Protein AF-A0A409XWK2-F1 (afdb_monomer_lite)

Sequence (563 aa):
MTNIHSERRTIFEIPTPASDVHIAMYKRVRLSGLQTNPEAFGSTYEREYSFPDSTWISRVNTKGRCTLMSVASVLEDNVTGTEESAIAIGTLSVLGPEMLAGLPQDPPYPQHIADEEGMGRVDVYMLVGMWVQPEYRGKGVGRMLVDRALEVVKHAKECAVGNTKKVVLLLVHDDQHDAMHLYRKAGFTEQERVDHEEKPSTWMASTVLWTVIQIPTPASEEHTALYKIIRLSALLTDPEVAASSYESESNLSDRTWSSRVNTEGRHTLVAVLVDTGSAIGTLSVHGPEMLAWLPKERPYPPSLAEDEVSGETDVYILVGMWVQPEFRGRGVGRMLVDRALKVIKEAPSVGFQDAEEYLRIKKRTALLLVNDNWRPAKRLYRKARFVEQEAMSDNDEKHPADISGDEEENDVEEDEFDADEKSELLSSRETSPSPSDDDDDEDPRLNRAAPSHFKRFALLVFLVFLFWLGYQMRRSMWEGKRKPKVIHASRYSKEHKFRPAASPIITETLKDGRVRLRGALPEPTEAPKPTVKPKKKTRTGKVSAKRKARQAKRKTSTADKRM

Organism: Psilocybe cyanescens (NCBI:txid93625)

Secondary structure (DSSP, 8-state):
-------EEEEEEPPSSPPHHHHHHHHHHHHHHHHH-GGGSSS-HHHHHT--HHHHHHHHS-TTEEEEEEEEEEEEEETTEEEEEEEEEEEEEEEPHHHHTTS--SSPPPHHHHHHHHTTSEEEEEEEEEEE-GGGTTTTHHHHHHHHHHHHHHHSPPSSSS-PEEEEEEEEETT-HHHHHHHHHHT-EEEEEEEETTEEEEEEEEEE-EEEEEPPSSPPHHHHHHHHHHHHHHHHH-GGGSSS-HHHHHTS-HHHHHHHHT-TTEEEEEEEETTT--EEEEEEEE-HHHHTTS-SS-SS-HHHHHHHHTTSEEEEEEEEEEE-GGGTTTTHHHHHHHHHHHHHHHSPPP---STTGGGS--EEEEE----TT-HHHHHHHHHTT----PPPPS-------------------------------------------------TTS--PPPPHHHHHHHHHHHHHHHHHHHHHHHHHHHT-----------S-TT------PPS-EEEE-TTS-EEEE---PPPPPPPP---PPPPP--------------------------

pLDDT: mean 71.31, std 23.78, range [25.66, 97.31]

InterPro domains:
  IPR000182 GNAT domain [PF00583] (121-188)
  IPR000182 GNAT domain [PF00583] (257-347)
  IPR000182 GNAT domain [PS51186] (69-209)
  IPR000182 GNAT domain [PS51186] (213-427)
  IPR016181 Acyl-CoA N-acyltransferase [SSF55729] (119-204)
  IPR016181 Acyl-CoA N-acyltransferase [SSF55729] (242-390)
  IPR050680 YpeA/RimI acetyltransferase [PTHR43420] (103-204)

Structure (mmCIF, N/CA/C/O backbone):
data_AF-A0A409XWK2-F1
#
_entry.id   AF-A0A409XWK2-F1
#
loop_
_atom_site.group_PDB
_atom_site.id
_atom_site.type_symbol
_atom_site.label_atom_id
_atom_site.label_alt_id
_atom_site.label_comp_id
_atom_site.label_asym_id
_atom_site.label_entity_id
_atom_site.label_seq_id
_atom_site.pdbx_PDB_ins_code
_atom_site.Cartn_x
_atom_site.Cartn_y
_atom_site.Cartn_z
_atom_site.occupancy
_atom_site.B_iso_or_equiv
_atom_site.auth_seq_id
_atom_site.auth_comp_id
_atom_site.auth_asym_id
_atom_site.auth_atom_id
_atom_site.pdbx_PDB_model_num
ATOM 1 N N . MET A 1 1 ? 2.867 -41.058 1.725 1.00 31.78 1 MET A N 1
ATOM 2 C CA . MET A 1 1 ? 2.190 -39.766 1.962 1.00 31.78 1 MET A CA 1
ATOM 3 C C . MET A 1 1 ? 3.206 -38.675 1.677 1.00 31.78 1 MET A C 1
ATOM 5 O O . MET A 1 1 ? 4.231 -38.631 2.337 1.00 31.78 1 MET A O 1
ATOM 9 N N . THR A 1 2 ? 3.017 -37.920 0.599 1.00 29.14 2 THR A N 1
ATOM 10 C CA . THR A 1 2 ? 3.950 -36.885 0.130 1.00 29.14 2 THR A CA 1
ATOM 11 C C . THR A 1 2 ? 3.954 -35.698 1.086 1.00 29.14 2 THR A C 1
ATOM 13 O O . THR A 1 2 ? 2.922 -35.048 1.243 1.00 29.14 2 THR A O 1
ATOM 16 N N . ASN A 1 3 ? 5.109 -35.421 1.697 1.00 32.72 3 ASN A N 1
ATOM 17 C CA . ASN A 1 3 ? 5.364 -34.188 2.436 1.00 32.72 3 ASN A CA 1
ATOM 18 C C . ASN A 1 3 ? 5.104 -32.996 1.507 1.00 32.72 3 ASN A C 1
ATOM 20 O O . ASN A 1 3 ? 5.790 -32.812 0.501 1.00 32.72 3 ASN A O 1
ATOM 24 N N . ILE A 1 4 ? 4.080 -32.203 1.818 1.00 38.28 4 ILE A N 1
ATOM 25 C CA . ILE A 1 4 ? 3.850 -30.921 1.161 1.00 38.28 4 ILE A CA 1
ATOM 26 C C . ILE A 1 4 ? 4.915 -29.977 1.720 1.00 38.28 4 ILE A C 1
ATOM 28 O O . ILE A 1 4 ? 4.732 -29.407 2.791 1.00 38.28 4 ILE A O 1
ATOM 32 N N . HIS A 1 5 ? 6.039 -29.814 1.018 1.00 48.06 5 HIS A N 1
ATOM 33 C CA . HIS A 1 5 ? 6.954 -28.708 1.293 1.00 48.06 5 HIS A CA 1
ATOM 34 C C . HIS A 1 5 ? 6.185 -27.401 1.072 1.00 48.06 5 HIS A C 1
ATOM 36 O O . HIS A 1 5 ? 5.900 -27.012 -0.064 1.00 48.06 5 HIS A O 1
ATOM 42 N N . SER A 1 6 ? 5.782 -26.736 2.156 1.00 55.41 6 SER A N 1
ATOM 43 C CA . SER A 1 6 ? 5.139 -25.430 2.067 1.00 55.41 6 SER A CA 1
ATOM 44 C C . SER A 1 6 ? 6.190 -24.398 1.656 1.00 55.41 6 SER A C 1
ATOM 46 O O . SER A 1 6 ? 6.924 -23.871 2.488 1.00 55.41 6 SER A O 1
ATOM 48 N N . GLU A 1 7 ? 6.286 -24.125 0.359 1.00 68.19 7 GLU A N 1
ATOM 49 C CA . GLU A 1 7 ? 7.156 -23.082 -0.183 1.00 68.19 7 GLU A CA 1
ATOM 50 C C . GLU A 1 7 ? 6.704 -21.707 0.336 1.00 68.19 7 GLU A C 1
ATOM 52 O O . GLU A 1 7 ? 5.636 -21.195 -0.031 1.00 68.19 7 GLU A O 1
ATOM 57 N N . ARG A 1 8 ? 7.516 -21.090 1.202 1.00 79.75 8 ARG A N 1
ATOM 58 C CA . ARG A 1 8 ? 7.237 -19.756 1.745 1.00 79.75 8 ARG A CA 1
ATOM 59 C C . ARG A 1 8 ? 7.835 -18.706 0.819 1.00 79.75 8 ARG A C 1
ATOM 61 O O . ARG A 1 8 ? 9.010 -18.757 0.483 1.00 79.75 8 ARG A O 1
ATOM 68 N N . ARG A 1 9 ? 7.032 -17.713 0.431 1.00 86.75 9 ARG A N 1
ATOM 69 C CA . ARG A 1 9 ? 7.488 -16.583 -0.394 1.00 86.75 9 ARG A CA 1
ATOM 70 C C . ARG A 1 9 ? 7.459 -15.307 0.421 1.00 86.75 9 ARG A C 1
ATOM 72 O O . ARG A 1 9 ? 6.423 -14.968 1.001 1.00 86.75 9 ARG A O 1
ATOM 79 N N . THR A 1 10 ? 8.576 -14.599 0.458 1.00 87.00 10 THR A N 1
ATOM 80 C CA . THR A 1 10 ? 8.716 -13.344 1.201 1.00 87.00 10 THR A CA 1
ATOM 81 C C . THR A 1 10 ? 9.218 -12.240 0.282 1.00 87.00 10 THR A C 1
ATOM 83 O O . THR A 1 10 ? 9.805 -12.495 -0.770 1.00 87.00 10 THR A O 1
ATOM 86 N N . ILE A 1 11 ? 8.918 -10.996 0.657 1.00 88.62 11 ILE A N 1
ATOM 87 C CA . ILE A 1 11 ? 9.406 -9.800 -0.025 1.00 88.62 11 ILE A CA 1
ATOM 88 C C . ILE A 1 11 ? 10.047 -8.902 1.007 1.00 88.62 11 ILE A C 1
ATOM 90 O O . ILE A 1 11 ? 9.482 -8.689 2.080 1.00 88.62 11 ILE A O 1
ATOM 94 N N . PHE A 1 12 ? 11.196 -8.354 0.651 1.00 88.62 12 PHE A N 1
ATOM 95 C CA . PHE A 1 12 ? 11.891 -7.371 1.456 1.00 88.62 12 PHE A CA 1
ATOM 96 C C . PHE A 1 12 ? 12.474 -6.269 0.571 1.00 88.62 12 PHE A C 1
ATOM 98 O O . PHE A 1 12 ? 12.613 -6.409 -0.646 1.00 88.62 12 PHE A O 1
ATOM 105 N N . GLU A 1 13 ? 12.773 -5.145 1.206 1.00 93.06 13 GLU A N 1
ATOM 106 C CA . GLU A 1 13 ? 13.519 -4.042 0.616 1.00 93.06 13 GLU A CA 1
ATOM 107 C C . GLU A 1 13 ? 15.011 -4.291 0.823 1.00 93.06 13 GLU A C 1
ATOM 109 O O . GLU A 1 13 ? 15.431 -4.593 1.940 1.00 93.06 13 GLU A O 1
ATOM 114 N N . ILE A 1 14 ? 15.805 -4.190 -0.244 1.00 92.19 14 ILE A N 1
ATOM 115 C CA . ILE A 1 14 ? 17.258 -4.281 -0.133 1.00 92.19 14 ILE A CA 1
ATOM 116 C C . ILE A 1 14 ? 17.751 -3.056 0.655 1.00 92.19 14 ILE A C 1
ATOM 118 O O . ILE A 1 14 ? 17.506 -1.930 0.213 1.00 92.19 14 ILE A O 1
ATOM 122 N N . PRO A 1 15 ? 18.452 -3.246 1.790 1.00 89.25 15 PRO A N 1
ATOM 123 C CA . PRO A 1 15 ? 18.998 -2.139 2.564 1.00 89.25 15 PRO A CA 1
ATOM 124 C C . PRO A 1 15 ? 19.934 -1.273 1.722 1.00 89.25 15 PRO A C 1
ATOM 126 O O . PRO A 1 15 ? 20.621 -1.777 0.838 1.00 89.25 15 PRO A O 1
ATOM 129 N N . THR A 1 16 ? 19.995 0.021 2.028 1.00 86.00 16 THR A N 1
ATOM 130 C CA . THR A 1 16 ? 20.981 0.940 1.447 1.00 86.00 16 THR A CA 1
ATOM 131 C C . THR A 1 16 ? 21.844 1.508 2.584 1.00 86.00 16 THR A C 1
ATOM 133 O O . THR A 1 16 ? 21.310 2.247 3.411 1.00 86.00 16 THR A O 1
ATOM 136 N N . PRO A 1 17 ? 23.149 1.175 2.667 1.00 90.69 17 PRO A N 1
ATOM 137 C CA . PRO A 1 17 ? 23.912 0.371 1.712 1.00 90.69 17 PRO A CA 1
ATOM 138 C C . PRO A 1 17 ? 23.587 -1.133 1.775 1.00 90.69 17 PRO A C 1
ATOM 140 O O . PRO A 1 17 ? 23.380 -1.701 2.847 1.00 90.69 17 PRO A O 1
ATOM 143 N N . ALA A 1 18 ? 23.580 -1.778 0.611 1.00 90.62 18 ALA A N 1
ATOM 144 C CA . ALA A 1 18 ? 23.350 -3.208 0.460 1.00 90.62 18 ALA A CA 1
ATOM 145 C C . ALA A 1 18 ? 24.588 -4.024 0.857 1.00 90.62 18 ALA A C 1
ATOM 147 O O . ALA A 1 18 ? 25.711 -3.663 0.505 1.00 90.62 18 ALA A O 1
ATOM 148 N N . SER A 1 19 ? 24.373 -5.150 1.541 1.00 91.88 19 SER A N 1
ATOM 149 C CA . SER A 1 19 ? 25.426 -6.143 1.804 1.00 91.88 19 SER A CA 1
ATOM 150 C C . SER A 1 19 ? 25.769 -6.964 0.555 1.00 91.88 19 SER A C 1
ATOM 152 O O . SER A 1 19 ? 24.964 -7.061 -0.376 1.00 91.88 19 SER A O 1
ATOM 154 N N . ASP A 1 20 ? 26.925 -7.631 0.562 1.00 90.38 20 ASP A N 1
ATOM 155 C CA . ASP A 1 20 ? 27.393 -8.462 -0.559 1.00 90.38 20 ASP A CA 1
ATOM 156 C C . ASP A 1 20 ? 26.389 -9.554 -0.955 1.00 90.38 20 ASP A C 1
ATOM 158 O O . ASP A 1 20 ? 26.178 -9.814 -2.140 1.00 90.38 20 ASP A O 1
ATOM 162 N N . VAL A 1 21 ? 25.693 -10.138 0.028 1.00 89.19 21 VAL A N 1
ATOM 163 C CA . VAL A 1 21 ? 24.634 -11.134 -0.201 1.00 89.19 21 VAL A CA 1
ATOM 164 C C . VAL A 1 21 ? 23.486 -10.537 -1.019 1.00 89.19 21 VAL A C 1
ATOM 166 O O . VAL A 1 21 ? 23.038 -11.139 -1.995 1.00 89.19 21 VAL A O 1
ATOM 169 N N . HIS A 1 22 ? 23.037 -9.328 -0.676 1.00 91.38 22 HIS A N 1
ATOM 170 C CA . HIS A 1 22 ? 21.973 -8.650 -1.416 1.00 91.38 22 HIS A CA 1
ATOM 171 C C . HIS A 1 22 ? 22.406 -8.290 -2.841 1.00 91.38 22 HIS A C 1
ATOM 173 O O . HIS A 1 22 ? 21.625 -8.449 -3.783 1.00 91.38 22 HIS A O 1
ATOM 179 N N . ILE A 1 23 ? 23.655 -7.847 -3.015 1.00 91.81 23 ILE A N 1
ATOM 180 C CA . ILE A 1 23 ? 24.224 -7.551 -4.335 1.00 91.81 23 ILE A CA 1
ATOM 181 C C . ILE A 1 23 ? 24.292 -8.818 -5.192 1.00 91.81 23 ILE A C 1
ATOM 183 O O . ILE A 1 23 ? 23.874 -8.791 -6.352 1.00 91.81 23 ILE A O 1
ATOM 187 N N . ALA A 1 24 ? 24.742 -9.940 -4.626 1.00 90.62 24 ALA A N 1
ATOM 188 C CA . ALA A 1 24 ? 24.794 -11.225 -5.315 1.00 90.62 24 ALA A CA 1
ATOM 189 C C . ALA A 1 24 ? 23.395 -11.716 -5.728 1.00 90.62 24 ALA A C 1
ATOM 191 O O . ALA A 1 24 ? 23.202 -12.127 -6.876 1.00 90.62 24 ALA A O 1
ATOM 192 N N . MET A 1 25 ? 22.399 -11.612 -4.839 1.00 90.69 25 MET A N 1
ATOM 193 C CA . MET A 1 25 ? 21.002 -11.944 -5.149 1.00 90.69 25 MET A CA 1
ATOM 194 C C . MET A 1 25 ? 20.452 -11.079 -6.289 1.00 90.69 25 MET A C 1
ATOM 196 O O . MET A 1 25 ? 19.893 -11.608 -7.253 1.00 90.69 25 MET A O 1
ATOM 200 N N . TYR A 1 26 ? 20.653 -9.759 -6.223 1.00 91.19 26 TYR A N 1
ATOM 201 C CA . TYR A 1 26 ? 20.219 -8.833 -7.270 1.00 91.19 26 TYR A CA 1
ATOM 202 C C . TYR A 1 26 ? 20.888 -9.131 -8.617 1.00 91.19 26 TYR A C 1
ATOM 204 O O . TYR A 1 26 ? 20.197 -9.247 -9.633 1.00 91.19 26 TYR A O 1
ATOM 212 N N . LYS A 1 27 ? 22.213 -9.327 -8.627 1.00 91.75 27 LYS A N 1
ATOM 213 C CA . LYS A 1 27 ? 22.990 -9.698 -9.820 1.00 91.75 27 LYS A CA 1
ATOM 214 C C . LYS A 1 27 ? 22.460 -10.994 -10.436 1.00 91.75 27 LYS A C 1
ATOM 216 O O . LYS A 1 27 ? 22.215 -11.036 -11.639 1.00 91.75 27 LYS A O 1
ATOM 221 N N . ARG A 1 28 ? 22.201 -12.025 -9.624 1.00 90.75 28 ARG A N 1
ATOM 222 C CA . ARG A 1 28 ? 21.650 -13.311 -10.083 1.00 90.75 28 ARG A CA 1
ATOM 223 C C . ARG A 1 28 ? 20.288 -13.151 -10.757 1.00 90.75 28 ARG A C 1
ATOM 225 O O . ARG A 1 28 ? 20.110 -13.644 -11.870 1.00 90.75 28 ARG A O 1
ATOM 232 N N . VAL A 1 29 ? 19.340 -12.469 -10.113 1.00 91.12 29 VAL A N 1
ATOM 233 C CA . VAL A 1 29 ? 17.990 -12.256 -10.669 1.00 91.12 29 VAL A CA 1
ATOM 234 C C . VAL A 1 29 ? 18.064 -11.456 -11.966 1.00 91.12 29 VAL A C 1
ATOM 236 O O . VAL A 1 29 ? 17.454 -11.836 -12.964 1.00 91.12 29 VAL A O 1
ATOM 239 N N . ARG A 1 30 ? 18.863 -10.385 -11.981 1.00 91.19 30 ARG A N 1
ATOM 240 C CA . ARG A 1 30 ? 19.045 -9.535 -13.159 1.00 91.19 30 ARG A CA 1
ATOM 241 C C . ARG A 1 30 ? 19.612 -10.307 -14.349 1.00 91.19 30 ARG A C 1
ATOM 243 O O . ARG A 1 30 ? 19.066 -10.219 -15.446 1.00 91.19 30 ARG A O 1
ATOM 250 N N . LEU A 1 31 ? 20.681 -11.068 -14.133 1.00 90.88 31 LEU A N 1
ATOM 251 C CA . LEU A 1 31 ? 21.315 -11.866 -15.179 1.00 90.88 31 LEU A CA 1
ATOM 252 C C . LEU A 1 31 ? 20.404 -13.000 -15.667 1.00 90.88 31 LEU A C 1
ATOM 254 O O . LEU A 1 31 ? 20.331 -13.237 -16.869 1.00 90.88 31 LEU A O 1
ATOM 258 N N . SER A 1 32 ? 19.650 -13.638 -14.767 1.00 90.00 32 SER A N 1
ATOM 259 C CA . SER A 1 32 ? 18.652 -14.654 -15.140 1.00 90.00 32 SER A CA 1
ATOM 260 C C . SER A 1 32 ? 17.558 -14.064 -16.031 1.00 90.00 32 SER A C 1
ATOM 262 O O . SER A 1 32 ? 17.154 -14.677 -17.020 1.00 90.00 32 SER A O 1
ATOM 264 N N . GLY A 1 33 ? 17.103 -12.847 -15.721 1.00 86.81 33 GLY A N 1
ATOM 265 C CA . GLY A 1 33 ? 16.150 -12.124 -16.555 1.00 86.81 33 GLY A CA 1
ATOM 266 C C . GLY A 1 33 ? 16.689 -11.839 -17.955 1.00 86.81 33 GLY A C 1
ATOM 267 O O . GLY A 1 33 ? 16.003 -12.127 -18.929 1.00 86.81 33 GLY A O 1
ATOM 268 N N . LEU A 1 34 ? 17.933 -11.366 -18.064 1.00 86.31 34 LEU A N 1
ATOM 269 C CA . LEU A 1 34 ? 18.584 -11.100 -19.353 1.00 86.31 34 LEU A CA 1
ATOM 270 C C . LEU A 1 34 ? 18.751 -12.356 -20.221 1.00 86.31 34 LEU A C 1
ATOM 272 O O . LEU A 1 34 ? 18.683 -12.257 -21.440 1.00 86.31 34 LEU A O 1
ATOM 276 N N . GLN A 1 35 ? 18.953 -13.529 -19.614 1.00 87.88 35 GLN A N 1
ATOM 277 C CA . GLN A 1 35 ? 19.050 -14.797 -20.350 1.00 87.88 35 GLN A CA 1
ATOM 278 C C . GLN A 1 35 ? 17.687 -15.315 -20.818 1.00 87.88 35 GLN A C 1
ATOM 280 O O . GLN A 1 35 ? 17.559 -15.827 -21.926 1.00 87.88 35 GLN A O 1
ATOM 285 N N . THR A 1 36 ? 16.676 -15.228 -19.954 1.00 86.69 36 THR A N 1
ATOM 286 C CA . THR A 1 36 ? 15.364 -15.860 -20.184 1.00 86.69 36 THR A CA 1
ATOM 287 C C . THR A 1 36 ? 14.383 -14.969 -20.938 1.00 86.69 36 THR A C 1
ATOM 289 O O . THR A 1 36 ? 13.493 -15.472 -21.622 1.00 86.69 36 THR A O 1
ATOM 292 N N . ASN A 1 37 ? 14.522 -13.653 -20.789 1.00 82.94 37 ASN A N 1
ATOM 293 C CA . ASN A 1 37 ? 13.642 -12.639 -21.355 1.00 82.94 37 ASN A CA 1
ATOM 294 C C . ASN A 1 37 ? 14.449 -11.417 -21.815 1.00 82.94 37 ASN A C 1
ATOM 296 O O . ASN A 1 37 ? 14.181 -10.323 -21.321 1.00 82.94 37 ASN A O 1
ATOM 300 N N . PRO A 1 38 ? 15.442 -11.553 -22.716 1.00 80.44 38 PRO A N 1
ATOM 301 C CA . PRO A 1 38 ? 16.257 -10.421 -23.166 1.00 80.44 38 PRO A CA 1
ATOM 302 C C . PRO A 1 38 ? 15.407 -9.260 -23.701 1.00 80.44 38 PRO A C 1
ATOM 304 O O . PRO A 1 38 ? 15.748 -8.102 -23.492 1.00 80.44 38 PRO A O 1
ATOM 307 N N . GLU A 1 39 ? 14.250 -9.553 -24.300 1.00 73.06 39 GLU A N 1
ATOM 308 C CA . GLU A 1 39 ? 13.289 -8.564 -24.797 1.00 73.06 39 GLU A CA 1
ATOM 309 C C . GLU A 1 39 ? 12.665 -7.674 -23.710 1.00 73.06 39 GLU A C 1
ATOM 311 O O . GLU A 1 39 ? 12.068 -6.652 -24.030 1.00 73.06 39 GLU A O 1
ATOM 316 N N . ALA A 1 40 ? 12.769 -8.063 -22.438 1.00 70.06 40 ALA A N 1
ATOM 317 C CA . ALA A 1 40 ? 12.290 -7.286 -21.300 1.00 70.06 40 ALA A CA 1
ATOM 318 C C . ALA A 1 40 ? 13.312 -6.252 -20.805 1.00 70.06 40 ALA A C 1
ATOM 320 O O . ALA A 1 40 ? 12.997 -5.469 -19.907 1.00 70.06 40 ALA A O 1
ATOM 321 N N . PHE A 1 41 ? 14.539 -6.267 -21.339 1.00 70.81 41 PHE A N 1
ATOM 322 C CA . PHE A 1 41 ? 15.647 -5.459 -20.848 1.00 70.81 41 PHE A CA 1
ATOM 323 C C . PHE A 1 41 ? 16.255 -4.590 -21.949 1.00 70.81 41 PHE A C 1
ATOM 325 O O . PHE A 1 41 ? 16.485 -5.031 -23.066 1.00 70.81 41 PHE A O 1
ATOM 332 N N . GLY A 1 42 ? 16.626 -3.355 -21.599 1.00 67.62 42 GLY A N 1
ATOM 333 C CA . GLY A 1 42 ? 17.403 -2.462 -22.471 1.00 67.62 42 GLY A CA 1
ATOM 334 C C . GLY A 1 42 ? 18.908 -2.782 -22.524 1.00 67.62 42 GLY A C 1
ATOM 335 O O . GLY A 1 42 ? 19.714 -1.889 -22.765 1.00 67.62 42 GLY A O 1
ATOM 336 N N . SER A 1 43 ? 19.318 -4.014 -22.208 1.00 78.00 43 SER A N 1
ATOM 337 C CA . SER A 1 43 ? 20.719 -4.461 -22.195 1.00 78.00 43 SER A CA 1
ATOM 338 C C . SER A 1 43 ? 20.806 -5.948 -22.549 1.00 78.00 43 SER A C 1
ATOM 340 O O . SER A 1 43 ? 19.795 -6.642 -22.552 1.00 78.00 43 SER A O 1
ATOM 342 N N . THR A 1 44 ? 22.014 -6.449 -22.813 1.00 83.62 44 THR A N 1
ATOM 343 C CA . THR A 1 44 ? 22.291 -7.867 -23.092 1.00 83.62 44 THR A CA 1
ATOM 344 C C . THR A 1 44 ? 22.935 -8.563 -21.894 1.00 83.62 44 THR A C 1
ATOM 346 O O . THR A 1 44 ? 23.532 -7.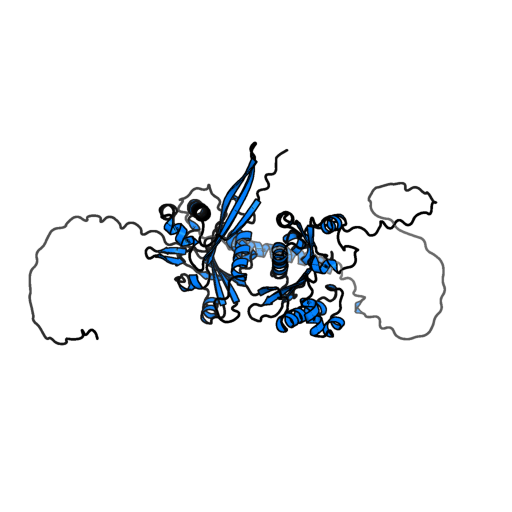912 -21.025 1.00 83.62 44 THR A O 1
ATOM 349 N N . TYR A 1 45 ? 22.817 -9.894 -21.841 1.00 86.31 45 TYR A N 1
ATOM 350 C CA . TYR A 1 45 ? 23.449 -10.708 -20.803 1.00 86.31 45 TYR A CA 1
ATOM 351 C C . TYR A 1 45 ? 24.971 -10.552 -20.828 1.00 86.31 45 TYR A C 1
ATOM 353 O O . TYR A 1 45 ? 25.569 -10.273 -19.796 1.00 86.31 45 TYR A O 1
ATOM 361 N N . GLU A 1 46 ? 25.588 -10.656 -22.003 1.00 89.12 46 GLU A N 1
ATOM 362 C CA . GLU A 1 46 ? 27.040 -10.613 -22.201 1.00 89.12 46 GLU A CA 1
ATOM 363 C C . GLU A 1 46 ? 27.631 -9.294 -21.693 1.00 89.12 46 GLU A C 1
ATOM 365 O O . GLU A 1 46 ? 28.673 -9.270 -21.025 1.00 89.12 46 GLU A O 1
ATOM 370 N N . ARG A 1 47 ? 26.924 -8.188 -21.957 1.00 87.25 47 ARG A N 1
ATOM 371 C CA . ARG A 1 47 ? 27.307 -6.859 -21.485 1.00 87.25 47 ARG A CA 1
ATOM 372 C C . ARG A 1 47 ? 27.233 -6.764 -19.967 1.00 87.25 47 ARG A C 1
ATOM 374 O O . ARG A 1 47 ? 28.207 -6.340 -19.351 1.00 87.25 47 ARG A O 1
ATOM 381 N N . GLU A 1 48 ? 26.093 -7.117 -19.364 1.00 89.62 48 GLU A N 1
ATOM 382 C CA . GLU A 1 48 ? 25.929 -6.950 -17.915 1.00 89.62 48 GLU A CA 1
ATOM 383 C C . GLU A 1 48 ? 26.755 -7.957 -17.109 1.00 89.62 48 GLU A C 1
ATOM 385 O O . GLU A 1 48 ? 27.273 -7.613 -16.049 1.00 89.62 48 GLU A O 1
ATOM 390 N N . TYR A 1 49 ? 26.937 -9.175 -17.617 1.00 90.12 49 TYR A N 1
ATOM 391 C CA . TYR A 1 49 ? 27.788 -10.194 -17.004 1.00 90.12 49 TYR A CA 1
ATOM 392 C C . TYR A 1 49 ? 29.236 -9.711 -16.845 1.00 90.12 49 TYR A C 1
ATOM 394 O O . TYR A 1 49 ? 29.889 -10.019 -15.850 1.00 90.12 49 TYR A O 1
ATOM 402 N N . SER A 1 50 ? 29.706 -8.889 -17.788 1.00 90.44 50 SER A N 1
ATOM 403 C CA . SER A 1 50 ? 31.051 -8.307 -17.788 1.00 90.44 50 SER A CA 1
ATOM 404 C C . SER A 1 50 ? 31.207 -7.095 -16.857 1.00 90.44 50 SER A C 1
ATOM 406 O O . SER A 1 50 ? 32.301 -6.537 -16.760 1.00 90.44 50 SER A O 1
ATOM 408 N N . PHE A 1 51 ? 30.142 -6.637 -16.184 1.00 88.69 51 PHE A N 1
ATOM 409 C CA . PHE A 1 51 ? 30.247 -5.501 -15.269 1.00 88.69 51 PHE A CA 1
ATOM 410 C C . PHE A 1 51 ? 31.016 -5.855 -13.989 1.00 88.69 51 PHE A C 1
ATOM 412 O O . PHE A 1 51 ? 30.746 -6.896 -13.381 1.00 88.69 51 PHE A O 1
ATOM 419 N N . PRO A 1 52 ? 31.903 -4.956 -13.515 1.00 91.12 52 PRO A N 1
ATOM 420 C CA . PRO A 1 52 ? 32.552 -5.120 -12.221 1.00 91.12 52 PRO A CA 1
ATOM 421 C C . PRO A 1 52 ? 31.540 -4.969 -11.077 1.00 91.12 52 PRO A C 1
ATOM 423 O O . PRO A 1 52 ? 30.532 -4.268 -11.207 1.00 91.12 52 PRO A O 1
ATOM 426 N N . ASP A 1 53 ? 31.833 -5.565 -9.919 1.00 87.06 53 ASP A N 1
ATOM 427 C CA . ASP A 1 53 ? 30.937 -5.542 -8.750 1.00 87.06 53 ASP A CA 1
ATOM 428 C C . ASP A 1 53 ? 30.630 -4.122 -8.251 1.00 87.06 53 ASP A C 1
ATOM 430 O O . ASP A 1 53 ? 29.509 -3.850 -7.825 1.00 87.06 53 ASP A O 1
ATOM 434 N N . SER A 1 54 ? 31.545 -3.166 -8.440 1.00 88.88 54 SER A N 1
ATOM 435 C CA . SER A 1 54 ? 31.306 -1.743 -8.155 1.00 88.88 54 SER A CA 1
ATOM 436 C C . SER A 1 54 ? 30.110 -1.158 -8.918 1.00 88.88 54 SER A C 1
ATOM 438 O O . SER A 1 54 ? 29.395 -0.307 -8.388 1.00 88.88 54 SER A O 1
ATOM 440 N N . THR A 1 55 ? 29.842 -1.640 -10.137 1.00 89.06 55 THR A N 1
ATOM 441 C CA . THR A 1 55 ? 28.678 -1.217 -10.935 1.00 89.06 55 THR A CA 1
ATOM 442 C C . THR A 1 55 ? 27.384 -1.749 -10.328 1.00 89.06 55 THR A C 1
ATOM 444 O O . THR A 1 55 ? 26.388 -1.030 -10.249 1.00 89.06 55 THR A O 1
ATOM 447 N N . TRP A 1 56 ? 27.396 -2.996 -9.857 1.00 89.12 56 TRP A N 1
ATOM 448 C CA . TRP A 1 56 ? 26.255 -3.619 -9.188 1.00 89.12 56 TRP A CA 1
ATOM 449 C C . TRP A 1 56 ? 25.938 -2.934 -7.856 1.00 89.12 56 TRP A C 1
ATOM 451 O O . TRP A 1 56 ? 24.782 -2.587 -7.611 1.00 89.12 56 TRP A O 1
ATOM 461 N N . ILE A 1 57 ? 26.971 -2.648 -7.058 1.00 88.69 57 ILE A N 1
ATOM 462 C CA . ILE A 1 57 ? 26.873 -1.902 -5.796 1.00 88.69 57 ILE A CA 1
ATOM 463 C C . ILE A 1 57 ? 26.287 -0.508 -6.039 1.00 88.69 57 ILE A C 1
ATOM 465 O O . ILE A 1 57 ? 25.308 -0.127 -5.398 1.00 88.69 57 ILE A O 1
ATOM 469 N N . SER A 1 58 ? 26.842 0.242 -6.997 1.00 88.19 58 SER A N 1
ATOM 470 C CA . SER A 1 58 ? 26.383 1.599 -7.316 1.00 88.19 58 SER A CA 1
ATOM 471 C C . SER A 1 58 ? 24.914 1.625 -7.747 1.00 88.19 58 SER A C 1
ATOM 473 O O . SER A 1 58 ? 24.152 2.469 -7.278 1.00 88.19 58 SER A O 1
ATOM 475 N N . ARG A 1 59 ? 24.489 0.662 -8.576 1.00 87.25 59 ARG A N 1
ATOM 476 C CA . ARG A 1 59 ? 23.105 0.559 -9.064 1.00 87.25 59 ARG A CA 1
ATOM 477 C C . ARG A 1 59 ? 22.086 0.365 -7.948 1.00 87.25 59 ARG A C 1
ATOM 479 O O . ARG A 1 59 ? 21.012 0.955 -8.030 1.00 87.25 59 ARG A O 1
ATOM 486 N N . VAL A 1 60 ? 22.381 -0.494 -6.973 1.00 88.00 60 VAL A N 1
ATOM 487 C CA . VAL A 1 60 ? 21.458 -0.798 -5.867 1.00 88.00 60 VAL A CA 1
ATOM 488 C C . VAL A 1 60 ? 21.451 0.333 -4.842 1.00 88.00 60 VAL A C 1
ATOM 490 O O . VAL A 1 60 ? 20.381 0.725 -4.398 1.00 88.00 60 VAL A O 1
ATOM 493 N N . ASN A 1 61 ? 22.617 0.915 -4.552 1.00 90.06 61 ASN A N 1
ATOM 494 C CA . ASN A 1 61 ? 22.784 1.963 -3.543 1.00 90.06 61 ASN A CA 1
ATOM 495 C C . ASN A 1 61 ? 22.566 3.389 -4.081 1.00 90.06 61 ASN A C 1
ATOM 497 O O . ASN A 1 61 ? 23.005 4.359 -3.462 1.00 90.06 61 ASN A O 1
ATOM 501 N N . THR A 1 62 ? 21.944 3.543 -5.254 1.00 89.50 62 THR A N 1
ATOM 502 C CA . THR A 1 62 ? 21.687 4.870 -5.828 1.00 89.50 62 THR A CA 1
ATOM 503 C C . THR A 1 62 ? 20.648 5.615 -4.986 1.00 89.50 62 THR A C 1
ATOM 505 O O . THR A 1 62 ? 19.569 5.091 -4.722 1.00 89.50 62 THR A O 1
ATOM 508 N N . LYS A 1 63 ? 20.954 6.858 -4.593 1.00 89.31 63 LYS A N 1
ATOM 509 C CA . LYS A 1 63 ? 20.015 7.720 -3.860 1.00 89.31 63 LYS A CA 1
ATOM 510 C C . LYS A 1 63 ? 18.719 7.904 -4.666 1.00 89.31 63 LYS A C 1
ATOM 512 O O . LYS A 1 63 ? 18.774 8.073 -5.882 1.00 89.31 63 LYS A O 1
ATOM 517 N N . GLY A 1 64 ? 17.569 7.843 -4.001 1.00 87.81 64 GLY A N 1
ATOM 518 C CA . GLY A 1 64 ? 16.255 7.907 -4.646 1.00 87.81 64 GLY A CA 1
ATOM 519 C C . GLY A 1 64 ? 15.787 6.614 -5.290 1.00 87.81 64 GLY A C 1
ATOM 520 O O . GLY A 1 64 ? 14.735 6.611 -5.922 1.00 87.81 64 GLY A O 1
ATOM 521 N N . ARG A 1 65 ? 16.523 5.512 -5.128 1.00 91.50 65 ARG A N 1
ATOM 522 C CA . ARG A 1 65 ? 16.102 4.185 -5.571 1.00 91.50 65 ARG A CA 1
ATOM 523 C C . ARG A 1 65 ? 15.799 3.297 -4.372 1.00 91.50 65 ARG A C 1
ATOM 525 O O . ARG A 1 65 ? 16.639 3.116 -3.502 1.00 91.50 65 ARG A O 1
ATOM 532 N N . CYS A 1 66 ? 14.638 2.655 -4.392 1.00 94.19 66 CYS A N 1
ATOM 533 C CA . CYS A 1 66 ? 14.314 1.533 -3.516 1.00 94.19 66 CYS A CA 1
ATOM 534 C C . CYS A 1 66 ? 14.225 0.262 -4.368 1.00 94.19 66 CYS A C 1
ATOM 536 O O . CYS A 1 66 ? 13.509 0.239 -5.370 1.00 94.19 66 CYS A O 1
ATOM 538 N N . THR A 1 67 ? 14.959 -0.795 -4.013 1.00 95.12 67 THR A N 1
ATOM 539 C CA . THR A 1 67 ? 14.905 -2.076 -4.738 1.00 95.12 67 THR A CA 1
ATOM 540 C C . THR A 1 67 ? 14.272 -3.142 -3.865 1.00 95.12 67 THR A C 1
ATOM 542 O O . THR A 1 67 ? 14.775 -3.465 -2.794 1.00 95.12 67 THR A O 1
ATOM 545 N N . LEU A 1 68 ? 13.178 -3.713 -4.352 1.00 96.06 68 LEU A N 1
ATOM 546 C CA . LEU A 1 68 ? 12.478 -4.821 -3.728 1.00 96.06 68 LEU A CA 1
ATOM 547 C C . LEU A 1 68 ? 12.970 -6.144 -4.308 1.00 96.06 68 LEU A C 1
ATOM 549 O O . LEU A 1 68 ? 13.219 -6.269 -5.515 1.00 96.06 68 LEU A O 1
ATOM 553 N N . MET A 1 69 ? 13.067 -7.138 -3.434 1.00 94.75 69 MET A N 1
ATOM 554 C CA . MET A 1 69 ? 13.450 -8.501 -3.766 1.00 94.75 69 MET A CA 1
ATOM 555 C C . MET A 1 69 ? 12.398 -9.463 -3.227 1.00 94.75 69 MET A C 1
ATOM 557 O O . MET A 1 69 ? 11.927 -9.313 -2.100 1.00 94.75 69 MET A O 1
ATOM 561 N N . SER A 1 70 ? 12.041 -10.460 -4.031 1.00 93.62 70 SER A N 1
ATOM 562 C CA . SER A 1 70 ? 11.238 -11.598 -3.590 1.00 93.62 70 SER A CA 1
ATOM 563 C C . SER A 1 70 ? 12.097 -12.852 -3.534 1.00 93.62 70 SER A C 1
ATOM 565 O O . SER A 1 70 ? 12.808 -13.143 -4.502 1.00 93.62 70 SER A O 1
ATOM 567 N N . VAL A 1 71 ? 11.986 -13.608 -2.444 1.00 91.62 71 VAL A N 1
ATOM 568 C CA . VAL A 1 71 ? 12.655 -14.903 -2.270 1.00 91.62 71 VAL A CA 1
ATOM 569 C C . VAL A 1 71 ? 11.629 -16.012 -2.040 1.00 91.62 71 VAL A C 1
ATOM 571 O O . VAL A 1 71 ? 10.578 -15.783 -1.434 1.00 91.62 71 VAL A O 1
ATOM 574 N N . ALA A 1 72 ? 11.924 -17.203 -2.555 1.00 88.00 72 ALA A N 1
ATOM 575 C CA . ALA A 1 72 ? 11.266 -18.442 -2.161 1.00 88.00 72 ALA A CA 1
ATOM 576 C C . ALA A 1 72 ? 12.198 -19.211 -1.232 1.00 88.00 72 ALA A C 1
ATOM 578 O O . ALA A 1 72 ? 13.341 -19.475 -1.600 1.00 88.00 72 ALA A O 1
ATOM 579 N N . SER A 1 73 ? 11.688 -19.563 -0.060 1.00 80.69 73 SER A N 1
ATOM 580 C CA . SER A 1 73 ? 12.354 -20.436 0.892 1.00 80.69 73 SER A CA 1
ATOM 581 C C . SER A 1 73 ? 11.776 -21.841 0.787 1.00 80.69 73 SER A C 1
ATOM 583 O O . SER A 1 73 ? 10.550 -22.017 0.853 1.00 80.69 73 SER A O 1
ATOM 585 N N . VAL A 1 74 ? 12.658 -22.829 0.666 1.00 67.94 74 VAL A N 1
ATOM 586 C CA . VAL A 1 74 ? 12.328 -24.245 0.851 1.00 67.94 74 VAL A CA 1
ATOM 587 C C . VAL A 1 74 ? 12.917 -24.675 2.190 1.00 67.94 74 VAL A C 1
ATOM 589 O O . VAL A 1 74 ? 14.103 -24.468 2.437 1.00 67.94 74 VAL A O 1
ATOM 592 N N . LEU A 1 75 ? 12.071 -25.216 3.068 1.00 61.03 75 LEU A N 1
ATOM 593 C CA . LEU A 1 75 ? 12.515 -25.881 4.290 1.00 61.03 75 LEU A CA 1
ATOM 594 C C . LEU A 1 75 ? 12.902 -27.310 3.906 1.00 61.03 75 LEU A C 1
ATOM 596 O O . LEU A 1 75 ? 12.024 -28.101 3.550 1.00 61.03 75 LEU A O 1
ATOM 600 N N . GLU A 1 76 ? 14.198 -27.612 3.920 1.00 56.03 76 GLU A N 1
ATOM 601 C CA . GLU A 1 76 ? 14.699 -28.975 3.741 1.00 56.03 76 GLU A CA 1
ATOM 602 C C . GLU A 1 76 ? 14.990 -29.584 5.120 1.00 56.03 76 GLU A C 1
ATOM 604 O O . GLU A 1 76 ? 15.801 -29.064 5.890 1.00 56.03 76 GLU A O 1
ATOM 609 N N . ASP A 1 77 ? 14.302 -30.684 5.442 1.00 47.78 77 ASP A N 1
ATOM 610 C CA . ASP A 1 77 ? 14.571 -31.473 6.645 1.00 47.78 77 ASP A CA 1
ATOM 611 C C . ASP A 1 77 ? 15.830 -32.315 6.407 1.00 47.78 77 ASP A C 1
ATOM 613 O O . ASP A 1 77 ? 15.760 -33.420 5.864 1.00 47.78 77 ASP A O 1
ATOM 617 N N . ASN A 1 78 ? 16.995 -31.801 6.804 1.00 52.22 78 ASN A N 1
ATOM 618 C CA . ASN A 1 78 ? 18.224 -32.587 6.828 1.00 52.22 78 ASN A CA 1
ATOM 619 C C . ASN A 1 78 ? 18.434 -33.212 8.216 1.00 52.22 78 ASN A C 1
ATOM 621 O O . ASN A 1 78 ? 18.088 -32.639 9.248 1.00 52.22 78 ASN A O 1
ATOM 625 N N . VAL A 1 79 ? 19.050 -34.402 8.242 1.00 51.59 79 VAL A N 1
ATOM 626 C CA . VAL A 1 79 ? 19.305 -35.231 9.445 1.00 51.59 79 VAL A CA 1
ATOM 627 C C . VAL A 1 79 ? 20.105 -34.485 10.537 1.00 51.59 79 VAL A C 1
ATOM 629 O O . VAL A 1 79 ? 20.132 -34.909 11.688 1.00 51.59 79 VAL A O 1
ATOM 632 N N . THR A 1 80 ? 20.728 -33.353 10.201 1.00 50.78 80 THR A N 1
ATOM 633 C CA . THR A 1 80 ? 21.558 -32.519 11.086 1.00 50.78 80 THR A CA 1
ATOM 634 C C . THR A 1 80 ? 20.947 -31.151 11.431 1.00 50.78 80 THR A C 1
ATOM 636 O O . THR A 1 80 ? 21.605 -30.358 12.102 1.00 50.78 80 THR A O 1
ATOM 639 N N . GLY A 1 81 ? 19.711 -30.867 11.001 1.00 49.28 81 GLY A N 1
ATOM 640 C CA . GLY A 1 81 ? 19.002 -29.600 11.223 1.00 49.28 81 GLY A CA 1
ATOM 641 C C . GLY A 1 81 ? 18.275 -29.096 9.969 1.00 49.28 81 GLY A C 1
ATOM 642 O O . GLY A 1 81 ? 18.625 -29.464 8.851 1.00 49.28 81 GLY A O 1
ATOM 643 N N . THR A 1 82 ? 17.259 -28.246 10.149 1.00 47.31 82 THR A N 1
ATOM 644 C CA . THR A 1 82 ? 16.560 -27.546 9.055 1.00 47.31 82 THR A CA 1
ATOM 645 C C . THR A 1 82 ? 17.450 -26.452 8.464 1.00 47.31 82 THR A C 1
ATOM 647 O O . THR A 1 82 ? 17.694 -25.441 9.125 1.00 47.31 82 THR A O 1
ATOM 650 N N . GLU A 1 83 ? 17.909 -26.624 7.223 1.00 49.38 83 GLU A N 1
ATOM 651 C CA . GLU A 1 83 ? 18.560 -25.557 6.452 1.00 49.38 83 GLU A CA 1
ATOM 652 C C . GLU A 1 83 ? 17.515 -24.864 5.562 1.00 49.38 83 GLU A C 1
ATOM 654 O O . GLU A 1 83 ? 16.836 -25.498 4.753 1.00 49.38 83 GLU A O 1
ATOM 659 N N . GLU A 1 84 ? 17.349 -23.547 5.723 1.00 55.09 84 GLU A N 1
ATOM 660 C CA . GLU A 1 84 ? 16.454 -22.749 4.878 1.00 55.09 84 GLU A CA 1
ATOM 661 C C . GLU A 1 84 ? 17.224 -22.260 3.643 1.00 55.09 84 GLU A C 1
ATOM 663 O O . GLU A 1 84 ? 18.005 -21.307 3.706 1.00 55.09 84 GLU A O 1
ATOM 668 N N . SER A 1 85 ? 17.005 -22.910 2.498 1.00 64.62 85 SER A N 1
ATOM 669 C CA . SER A 1 85 ? 17.554 -22.451 1.220 1.00 64.62 85 SER A CA 1
ATOM 670 C C . SER A 1 85 ? 16.615 -21.412 0.610 1.00 64.62 85 SER A C 1
ATOM 672 O O . SER A 1 85 ? 15.504 -21.729 0.173 1.00 64.62 85 SER A O 1
ATOM 674 N N . ALA A 1 86 ? 17.048 -20.148 0.606 1.00 75.19 86 ALA A N 1
ATOM 675 C CA . ALA A 1 86 ? 16.306 -19.038 0.020 1.00 75.19 86 ALA A CA 1
ATOM 676 C C . ALA A 1 86 ? 16.843 -18.697 -1.377 1.00 75.19 86 ALA A C 1
ATOM 678 O O . ALA A 1 86 ? 17.993 -18.289 -1.553 1.00 75.19 86 ALA A O 1
ATOM 679 N N . ILE A 1 87 ? 15.985 -18.811 -2.387 1.00 84.69 87 ILE A N 1
ATOM 680 C CA . ILE A 1 87 ? 16.307 -18.472 -3.774 1.00 84.69 87 ILE A CA 1
ATOM 681 C C . ILE A 1 87 ? 15.657 -17.133 -4.108 1.00 84.69 87 ILE A C 1
ATOM 683 O O . ILE A 1 87 ? 14.462 -16.943 -3.898 1.00 84.69 87 ILE A O 1
ATOM 687 N N . ALA A 1 88 ? 16.427 -16.198 -4.664 1.00 90.00 88 ALA A N 1
ATOM 688 C CA . ALA A 1 88 ? 15.889 -14.951 -5.200 1.00 90.00 88 ALA A CA 1
ATOM 689 C C . ALA A 1 88 ? 15.129 -15.218 -6.510 1.00 90.00 88 ALA A C 1
ATOM 691 O O . ALA A 1 88 ? 15.713 -15.684 -7.489 1.00 90.00 88 ALA A O 1
ATOM 692 N N . ILE A 1 89 ? 13.827 -14.918 -6.513 1.00 92.88 89 ILE A N 1
ATOM 693 C CA . ILE A 1 89 ? 12.876 -15.298 -7.575 1.00 92.88 89 ILE A CA 1
ATOM 694 C C . ILE A 1 89 ? 12.260 -14.100 -8.305 1.00 92.88 89 ILE A C 1
ATOM 696 O O . ILE A 1 89 ? 11.475 -14.275 -9.237 1.00 92.88 89 ILE A O 1
ATOM 700 N N . GLY A 1 90 ? 12.571 -12.872 -7.891 1.00 93.00 90 GLY A N 1
ATOM 701 C CA . GLY A 1 90 ? 12.041 -11.687 -8.554 1.00 93.00 90 GLY A CA 1
ATOM 702 C C . GLY A 1 90 ? 12.481 -10.377 -7.926 1.00 93.00 90 GLY A C 1
ATOM 703 O O . GLY A 1 90 ? 12.905 -10.335 -6.775 1.00 93.00 90 GLY A O 1
ATOM 704 N N . THR A 1 91 ? 12.385 -9.305 -8.703 1.00 95.12 91 THR A N 1
ATOM 705 C CA . THR A 1 91 ? 12.809 -7.960 -8.307 1.00 95.12 91 THR A CA 1
ATOM 706 C C . THR A 1 91 ? 11.894 -6.900 -8.911 1.00 95.12 91 THR A C 1
ATOM 708 O O . THR A 1 91 ? 11.235 -7.158 -9.916 1.00 95.12 91 THR A O 1
ATOM 711 N N . LEU A 1 92 ? 11.830 -5.728 -8.279 1.00 95.31 92 LEU A N 1
ATOM 712 C CA . LEU A 1 92 ? 11.178 -4.510 -8.764 1.00 95.31 92 LEU A CA 1
ATOM 713 C C . LEU A 1 92 ? 11.867 -3.312 -8.102 1.00 95.31 92 LEU A C 1
ATOM 715 O O . LEU A 1 92 ? 12.122 -3.349 -6.901 1.00 95.31 92 LEU A O 1
ATOM 719 N N . SER A 1 93 ? 12.142 -2.242 -8.845 1.00 94.94 93 SER A N 1
ATOM 720 C CA . SER A 1 93 ? 12.674 -1.003 -8.271 1.00 94.94 93 SER A CA 1
ATOM 721 C C . SER A 1 93 ? 11.668 0.140 -8.369 1.00 94.94 93 SER A C 1
ATOM 723 O O . SER A 1 93 ? 10.996 0.295 -9.385 1.00 94.94 93 SER A O 1
ATOM 725 N N . VAL A 1 94 ? 11.614 0.953 -7.316 1.00 94.81 94 VAL A N 1
ATOM 726 C CA . VAL A 1 94 ? 10.919 2.241 -7.265 1.00 94.81 94 VAL A CA 1
ATOM 727 C C . VAL A 1 94 ? 11.967 3.341 -7.388 1.00 94.81 94 VAL A C 1
ATOM 729 O O . VAL A 1 94 ? 12.911 3.379 -6.597 1.00 94.81 94 VAL A O 1
ATOM 732 N N . LEU A 1 95 ? 11.812 4.220 -8.372 1.00 93.56 95 LEU A N 1
ATOM 733 C CA . LEU A 1 95 ? 12.598 5.445 -8.511 1.00 93.56 95 LEU A CA 1
ATOM 734 C C . LEU A 1 95 ? 11.765 6.606 -7.966 1.00 93.56 95 LEU A C 1
ATOM 736 O O . LEU A 1 95 ? 10.611 6.755 -8.362 1.00 93.56 95 LEU A O 1
ATOM 740 N N . GLY A 1 96 ? 12.321 7.389 -7.049 1.00 91.75 96 GLY A N 1
ATOM 741 C CA . GLY A 1 96 ? 11.679 8.568 -6.472 1.00 91.75 96 GLY A CA 1
ATOM 742 C C . GLY A 1 96 ? 12.042 9.873 -7.191 1.00 91.75 96 GLY A C 1
ATOM 743 O O . GLY A 1 96 ? 12.960 9.879 -8.022 1.00 91.75 96 GLY A O 1
ATOM 744 N N . PRO A 1 97 ? 11.383 10.991 -6.828 1.00 89.88 97 PRO A N 1
ATOM 745 C CA . PRO A 1 97 ? 11.545 12.289 -7.491 1.00 89.88 97 PRO A CA 1
ATOM 746 C C . PRO A 1 97 ? 13.002 12.757 -7.581 1.00 89.88 97 PRO A C 1
ATOM 748 O O . PRO A 1 97 ? 13.453 13.219 -8.626 1.00 89.88 97 PRO A O 1
ATOM 751 N N . GLU A 1 98 ? 13.777 12.565 -6.508 1.00 87.62 98 GLU A N 1
ATOM 752 C CA . GLU A 1 98 ? 15.185 12.979 -6.453 1.00 87.62 98 GLU A CA 1
ATOM 753 C C . GLU A 1 98 ? 16.066 12.283 -7.498 1.00 87.62 98 GLU A C 1
ATOM 755 O O . GLU A 1 98 ? 17.011 12.880 -8.010 1.00 87.62 98 GLU A O 1
ATOM 760 N N . MET A 1 99 ? 15.750 11.027 -7.829 1.00 88.62 99 MET A N 1
ATOM 761 C CA . MET A 1 99 ? 16.465 10.287 -8.861 1.00 88.62 99 MET A CA 1
ATOM 762 C C . MET A 1 99 ? 15.970 10.702 -10.242 1.00 88.62 99 MET A C 1
ATOM 764 O O . MET A 1 99 ? 16.784 10.946 -11.128 1.00 88.62 99 MET A O 1
ATOM 768 N N . LEU A 1 100 ? 14.650 10.804 -10.414 1.00 88.94 100 LEU A N 1
ATOM 769 C CA . LEU A 1 100 ? 14.012 11.111 -11.694 1.00 88.94 100 LEU A CA 1
ATOM 770 C C . LEU A 1 100 ? 14.379 12.504 -12.219 1.00 88.94 100 LEU A C 1
ATOM 772 O O . LEU A 1 100 ? 14.606 12.642 -13.417 1.00 88.94 100 LEU A O 1
ATOM 776 N N . ALA A 1 101 ? 14.544 13.499 -11.341 1.00 85.50 101 ALA A N 1
ATOM 777 C CA . ALA A 1 101 ? 14.973 14.849 -11.716 1.00 85.50 101 ALA A CA 1
ATOM 778 C C . ALA A 1 101 ? 16.331 14.883 -12.451 1.00 85.50 101 ALA A C 1
ATOM 780 O O . ALA A 1 101 ? 16.610 15.813 -13.208 1.00 85.50 101 ALA A O 1
ATOM 781 N N . GLY A 1 102 ? 17.185 13.875 -12.234 1.00 76.88 102 GLY A N 1
ATOM 782 C CA . GLY A 1 102 ? 18.487 13.743 -12.891 1.00 76.88 102 GLY A CA 1
ATOM 783 C C . GLY A 1 102 ? 18.486 12.891 -14.165 1.00 76.88 102 GLY A C 1
ATOM 784 O O . GLY A 1 102 ? 19.537 12.774 -14.801 1.00 76.88 102 GLY A O 1
ATOM 785 N N . LEU A 1 103 ? 17.359 12.271 -14.535 1.00 79.06 103 LEU A N 1
ATOM 786 C CA . LEU A 1 103 ? 17.276 11.360 -15.679 1.00 79.06 103 LEU A CA 1
ATOM 787 C C . LEU A 1 103 ? 16.667 12.051 -16.905 1.00 79.06 103 LEU A C 1
ATOM 789 O O . LEU A 1 103 ? 15.688 12.785 -16.781 1.00 79.06 103 LEU A O 1
ATOM 793 N N . PRO A 1 104 ? 17.174 11.768 -18.119 1.00 75.75 104 PRO A N 1
ATOM 794 C CA . PRO A 1 104 ? 16.448 12.090 -19.339 1.00 75.75 104 PRO A CA 1
ATOM 795 C C . PRO A 1 104 ? 15.104 11.351 -19.350 1.00 75.75 104 PRO A C 1
ATOM 797 O O . PRO A 1 104 ? 15.079 10.121 -19.248 1.00 75.75 104 PRO A O 1
ATOM 800 N N . GLN A 1 105 ? 14.006 12.095 -19.489 1.00 74.12 105 GLN A N 1
ATOM 801 C CA . GLN A 1 105 ? 12.668 11.538 -19.683 1.00 74.12 105 GLN A CA 1
ATOM 802 C C . GLN A 1 105 ? 12.482 11.205 -21.166 1.00 74.12 105 GLN A C 1
ATOM 804 O O . GLN A 1 105 ? 12.051 12.042 -21.957 1.00 74.12 105 GLN A O 1
ATOM 809 N N . ASP A 1 106 ? 12.896 9.999 -21.548 1.00 76.50 106 ASP A N 1
ATOM 810 C CA . ASP A 1 106 ? 12.758 9.482 -22.906 1.00 76.50 106 ASP A CA 1
ATOM 811 C C . ASP A 1 106 ? 12.196 8.042 -22.871 1.00 76.50 106 ASP A C 1
ATOM 813 O O . ASP A 1 106 ? 12.913 7.122 -22.463 1.00 76.50 106 ASP A O 1
ATOM 817 N N . PRO A 1 107 ? 10.915 7.831 -23.227 1.00 79.19 107 PRO A N 1
ATOM 818 C CA . PRO A 1 107 ? 9.970 8.854 -23.679 1.00 79.19 107 PRO A CA 1
ATOM 819 C C . PRO A 1 107 ? 9.529 9.800 -22.544 1.00 79.19 107 PRO A C 1
ATOM 821 O O . PRO A 1 107 ? 9.656 9.447 -21.366 1.00 79.19 107 PRO A O 1
ATOM 824 N N . PRO A 1 108 ? 9.007 10.998 -22.871 1.00 86.25 108 PRO A N 1
ATOM 825 C CA . PRO A 1 108 ? 8.490 11.923 -21.869 1.00 86.25 108 PRO A CA 1
ATOM 826 C C . PRO A 1 108 ? 7.288 11.326 -21.130 1.00 86.25 108 PRO A C 1
ATOM 828 O O . PRO A 1 108 ? 6.594 10.439 -21.641 1.00 86.25 108 PRO A O 1
ATOM 831 N N . TYR A 1 109 ? 7.037 11.827 -19.920 1.00 88.81 109 TYR A N 1
ATOM 832 C CA . TYR A 1 109 ? 5.819 11.499 -19.183 1.00 88.81 109 TYR A CA 1
ATOM 833 C C . TYR A 1 109 ? 4.573 11.961 -19.948 1.00 88.81 109 TYR A C 1
ATOM 835 O O . TYR A 1 109 ? 4.659 12.899 -20.744 1.00 88.81 109 TYR A O 1
ATOM 843 N N . PRO A 1 110 ? 3.398 11.367 -19.669 1.00 91.00 110 PRO A N 1
ATOM 844 C CA . PRO A 1 110 ? 2.134 11.925 -20.131 1.00 91.00 110 PRO A CA 1
ATOM 845 C C . PRO A 1 110 ? 2.030 13.405 -19.747 1.00 91.00 110 PRO A C 1
ATOM 847 O O . PRO A 1 110 ? 2.226 13.752 -18.579 1.00 91.00 110 PRO A O 1
ATOM 850 N N . GLN A 1 111 ? 1.698 14.264 -20.716 1.00 89.94 111 GLN A N 1
ATOM 851 C CA . GLN A 1 111 ? 1.822 15.724 -20.576 1.00 89.94 111 GLN A CA 1
ATOM 852 C C . GLN A 1 111 ? 1.136 16.274 -19.316 1.00 89.94 111 GLN A C 1
ATOM 854 O O . GLN A 1 111 ? 1.732 17.049 -18.580 1.00 89.94 111 GLN A O 1
ATOM 859 N N . HIS A 1 112 ? -0.080 15.815 -19.011 1.00 90.00 112 HIS A N 1
ATOM 860 C CA . HIS A 1 112 ? -0.829 16.273 -17.837 1.00 90.00 112 HIS A CA 1
ATOM 861 C C . HIS A 1 112 ? -0.133 15.967 -16.495 1.00 90.00 112 HIS A C 1
ATOM 863 O O . HIS A 1 112 ? -0.296 16.721 -15.543 1.00 90.00 112 HIS A O 1
ATOM 869 N N . ILE A 1 113 ? 0.655 14.888 -16.411 1.00 91.62 113 ILE A N 1
ATOM 870 C CA . ILE A 1 113 ? 1.420 14.524 -15.206 1.00 91.62 113 ILE A CA 1
ATOM 871 C C . ILE A 1 113 ? 2.690 15.367 -15.128 1.00 91.62 113 ILE A C 1
ATOM 873 O O . ILE A 1 113 ? 3.021 15.862 -14.054 1.00 91.62 113 ILE A O 1
ATOM 877 N N . ALA A 1 114 ? 3.368 15.571 -16.263 1.00 89.62 114 ALA A N 1
ATOM 878 C CA . ALA A 1 114 ? 4.529 16.455 -16.346 1.00 89.62 114 ALA A CA 1
ATOM 879 C C . ALA A 1 114 ? 4.172 17.899 -15.951 1.00 89.62 114 ALA A C 1
ATOM 881 O O . ALA A 1 114 ? 4.918 18.548 -15.220 1.00 89.62 114 ALA A O 1
ATOM 882 N N . ASP A 1 115 ? 3.006 18.384 -16.385 1.00 90.19 115 ASP A N 1
ATOM 883 C CA . ASP A 1 115 ? 2.504 19.713 -16.037 1.00 90.19 115 ASP A CA 1
ATOM 884 C C . ASP A 1 115 ? 2.226 19.828 -14.527 1.00 90.19 115 ASP A C 1
ATOM 886 O O . ASP A 1 115 ? 2.628 20.808 -13.898 1.00 90.19 115 ASP A O 1
ATOM 890 N N . GLU A 1 116 ? 1.578 18.829 -13.914 1.00 88.81 116 GLU A N 1
ATOM 891 C CA . GLU A 1 116 ? 1.328 18.820 -12.466 1.00 88.81 116 GLU A CA 1
ATOM 892 C C . GLU A 1 116 ? 2.617 18.693 -11.635 1.00 88.81 116 GLU A C 1
ATOM 894 O O . GLU A 1 116 ? 2.721 19.324 -10.577 1.00 88.81 116 GLU A O 1
ATOM 899 N N . GLU A 1 117 ? 3.600 17.918 -12.108 1.00 89.06 117 GLU A N 1
ATOM 900 C CA . GLU A 1 117 ? 4.926 17.790 -11.485 1.00 89.06 117 GLU A CA 1
ATOM 901 C C . GLU A 1 117 ? 5.663 19.134 -11.543 1.00 89.06 117 GLU A C 1
ATOM 903 O O . GLU A 1 117 ? 6.156 19.619 -10.525 1.00 89.06 117 GLU A O 1
ATOM 908 N N . GLY A 1 118 ? 5.652 19.802 -12.703 1.00 86.38 118 GLY A N 1
ATOM 909 C CA . GLY A 1 118 ? 6.243 21.131 -12.885 1.00 86.38 118 GLY A CA 1
ATOM 910 C C . GLY A 1 118 ? 5.585 22.226 -12.035 1.00 86.38 118 GLY A C 1
ATOM 911 O O . GLY A 1 118 ? 6.244 23.194 -11.658 1.00 86.38 118 GLY A O 1
ATOM 912 N N . MET A 1 119 ? 4.305 22.064 -11.684 1.00 87.25 119 MET A N 1
ATOM 913 C CA . MET A 1 119 ? 3.589 22.935 -10.741 1.00 87.25 119 MET A CA 1
ATOM 914 C C . MET A 1 119 ? 3.838 22.579 -9.266 1.00 87.25 119 MET A C 1
ATOM 916 O O . MET A 1 119 ? 3.291 23.250 -8.391 1.00 87.25 119 MET A O 1
ATOM 920 N N . GLY A 1 120 ? 4.607 21.525 -8.976 1.00 84.19 120 GLY A N 1
ATOM 921 C CA . GLY A 1 120 ? 4.852 21.043 -7.616 1.00 84.19 120 GLY A CA 1
ATOM 922 C C . GLY A 1 120 ? 3.603 20.485 -6.931 1.00 84.19 120 GLY A C 1
ATOM 923 O O . GLY A 1 120 ? 3.511 20.533 -5.710 1.00 84.19 120 GLY A O 1
ATOM 924 N N . ARG A 1 121 ? 2.613 20.005 -7.698 1.00 83.00 121 ARG A N 1
ATOM 925 C CA . ARG A 1 121 ? 1.374 19.411 -7.158 1.00 83.00 121 ARG A CA 1
ATOM 926 C C . ARG A 1 121 ? 1.488 17.909 -6.945 1.00 83.00 121 ARG A C 1
ATOM 928 O O . ARG A 1 121 ? 0.736 17.352 -6.139 1.00 83.00 121 ARG A O 1
ATOM 935 N N . VAL A 1 122 ? 2.401 17.265 -7.672 1.00 85.69 122 VAL A N 1
ATOM 936 C CA . VAL A 1 122 ? 2.629 15.826 -7.581 1.00 85.69 122 VAL A CA 1
ATOM 937 C C . VAL A 1 122 ? 4.102 15.483 -7.432 1.00 85.69 122 VAL A C 1
ATOM 939 O O . VAL A 1 122 ? 4.957 16.075 -8.083 1.00 85.69 122 VAL A O 1
ATOM 942 N N . ASP A 1 123 ? 4.365 14.467 -6.617 1.00 88.62 123 ASP A N 1
ATOM 943 C CA . ASP A 1 123 ? 5.640 13.763 -6.576 1.00 88.62 123 ASP A CA 1
ATOM 944 C C . ASP A 1 123 ? 5.528 12.537 -7.493 1.00 88.62 123 ASP A C 1
ATOM 946 O O . ASP A 1 123 ? 4.722 11.627 -7.242 1.00 88.62 123 ASP A O 1
ATOM 950 N N . VAL A 1 124 ? 6.329 12.495 -8.560 1.00 91.75 124 VAL A N 1
ATOM 951 C CA . VAL A 1 124 ? 6.351 11.357 -9.486 1.00 91.75 124 VAL A CA 1
ATOM 952 C C . VAL A 1 124 ? 7.320 10.286 -8.990 1.00 91.75 124 VAL A C 1
ATOM 954 O O . VAL A 1 124 ? 8.462 10.550 -8.621 1.00 91.75 124 VAL A O 1
ATOM 957 N N . TYR A 1 125 ? 6.852 9.045 -9.011 1.00 93.94 125 TYR A N 1
ATOM 958 C CA . TYR A 1 125 ? 7.623 7.836 -8.760 1.00 93.94 125 TYR A CA 1
ATOM 959 C C . TYR A 1 125 ? 7.531 6.936 -9.988 1.00 93.94 125 TYR A C 1
ATOM 961 O O . TYR A 1 125 ? 6.521 6.949 -10.688 1.00 93.94 125 TYR A O 1
ATOM 969 N N . MET A 1 126 ? 8.539 6.102 -10.234 1.00 93.88 126 MET A N 1
ATOM 970 C CA . MET A 1 126 ? 8.530 5.181 -11.372 1.00 93.88 126 MET A CA 1
ATOM 971 C C . MET A 1 126 ? 8.865 3.750 -10.963 1.00 93.88 126 MET A C 1
ATOM 973 O O . MET A 1 126 ? 9.852 3.511 -10.269 1.00 93.88 126 MET A O 1
ATOM 977 N N . LEU A 1 127 ? 8.066 2.789 -11.426 1.00 94.94 127 LEU A N 1
ATOM 978 C CA . LEU A 1 127 ? 8.380 1.367 -11.323 1.00 94.94 127 LEU A CA 1
ATOM 979 C C . LEU A 1 127 ? 9.227 0.940 -12.518 1.00 94.94 127 LEU A C 1
ATOM 981 O O . LEU A 1 127 ? 8.806 1.102 -13.661 1.00 94.94 127 LEU A O 1
ATOM 985 N N . VAL A 1 128 ? 10.390 0.346 -12.255 1.00 90.00 128 VAL A N 1
ATOM 986 C CA . VAL A 1 128 ? 11.303 -0.154 -13.293 1.00 90.00 128 VAL A CA 1
ATOM 987 C C . VAL A 1 128 ? 11.868 -1.522 -12.930 1.00 90.00 128 VAL A C 1
ATOM 989 O O . VAL A 1 128 ? 11.955 -1.895 -11.757 1.00 90.00 128 VAL A O 1
ATOM 992 N N . GLY A 1 129 ? 12.290 -2.277 -13.947 1.00 86.94 129 GLY A N 1
ATOM 993 C CA . GLY A 1 129 ? 13.054 -3.514 -13.754 1.00 86.94 129 GLY A CA 1
ATOM 994 C C . GLY A 1 129 ? 12.293 -4.632 -13.034 1.00 86.94 129 GLY A C 1
ATOM 995 O O . GLY A 1 129 ? 12.911 -5.435 -12.344 1.00 86.94 129 GLY A O 1
ATOM 996 N N . MET A 1 130 ? 10.965 -4.672 -13.166 1.00 91.50 130 MET A N 1
ATOM 997 C CA . MET A 1 130 ? 10.122 -5.705 -12.564 1.00 91.50 130 MET A CA 1
ATOM 998 C C . MET A 1 130 ? 10.234 -7.062 -13.261 1.00 91.50 130 MET A C 1
ATOM 1000 O O . MET A 1 130 ? 9.610 -7.273 -14.299 1.00 91.50 130 MET A O 1
ATOM 1004 N N . TRP A 1 131 ? 10.929 -8.030 -12.689 1.00 91.12 131 TRP A N 1
ATOM 1005 C CA . TRP A 1 131 ? 11.005 -9.364 -13.286 1.00 91.12 131 TRP A CA 1
ATOM 1006 C C . TRP A 1 131 ? 10.697 -10.438 -12.255 1.00 91.12 131 TRP A C 1
ATOM 1008 O O . TRP A 1 131 ? 11.097 -10.330 -11.097 1.00 91.12 131 TRP A O 1
ATOM 1018 N N . VAL A 1 132 ? 9.982 -11.478 -12.683 1.00 92.50 132 VAL A N 1
ATOM 1019 C CA . VAL A 1 132 ? 9.707 -12.676 -11.885 1.00 92.50 132 VAL A CA 1
ATOM 1020 C C . VAL A 1 132 ? 10.164 -13.895 -12.669 1.00 92.50 132 VAL A C 1
ATOM 1022 O O . VAL A 1 132 ? 9.857 -14.036 -13.862 1.00 92.50 132 VAL A O 1
ATOM 1025 N N . GLN A 1 133 ? 10.848 -14.788 -11.965 1.00 90.12 133 GLN A N 1
ATOM 1026 C CA . GLN A 1 133 ? 11.333 -16.050 -12.489 1.00 90.12 133 GLN A CA 1
ATOM 1027 C C . GLN A 1 133 ? 10.185 -16.865 -13.118 1.00 90.12 133 GLN A C 1
ATOM 1029 O O . GLN A 1 133 ? 9.114 -16.949 -12.505 1.00 90.12 133 GLN A O 1
ATOM 1034 N N . PRO A 1 134 ? 10.354 -17.443 -14.331 1.00 88.62 134 PRO A N 1
ATOM 1035 C CA . PRO A 1 134 ? 9.272 -18.096 -15.071 1.00 88.62 134 PRO A CA 1
ATOM 1036 C C . PRO A 1 134 ? 8.476 -19.123 -14.261 1.00 88.62 134 PRO A C 1
ATOM 1038 O O . PRO A 1 134 ? 7.244 -19.097 -14.291 1.00 88.62 134 PRO A O 1
ATOM 1041 N N . GLU A 1 135 ? 9.153 -19.943 -13.456 1.00 88.00 135 GLU A N 1
ATOM 1042 C CA . GLU A 1 135 ? 8.546 -20.995 -12.625 1.00 88.00 135 GLU A CA 1
ATOM 1043 C C . GLU A 1 135 ? 7.661 -20.442 -11.490 1.00 88.00 135 GLU A C 1
ATOM 1045 O O . GLU A 1 135 ? 6.864 -21.171 -10.892 1.00 88.00 135 GLU A O 1
ATOM 1050 N N . TYR A 1 136 ? 7.774 -19.146 -11.193 1.00 88.94 136 TYR A N 1
ATOM 1051 C CA . TYR A 1 136 ? 7.051 -18.447 -10.128 1.00 88.94 136 TYR A CA 1
ATOM 1052 C C . TYR A 1 136 ? 5.975 -17.483 -10.652 1.00 88.94 136 TYR A C 1
ATOM 1054 O O . TYR A 1 136 ? 5.257 -16.843 -9.872 1.00 88.94 136 TYR A O 1
ATOM 1062 N N . ARG A 1 137 ? 5.808 -17.393 -11.976 1.00 87.81 137 ARG A N 1
ATOM 1063 C CA . ARG A 1 137 ? 4.752 -16.590 -12.610 1.00 87.81 137 ARG A CA 1
ATOM 1064 C C . ARG A 1 137 ? 3.380 -17.214 -12.385 1.00 87.81 137 ARG A C 1
ATOM 1066 O O . ARG A 1 137 ? 3.239 -18.414 -12.188 1.00 87.81 137 ARG A O 1
ATOM 1073 N N . GLY A 1 138 ? 2.344 -16.376 -12.355 1.00 85.69 138 GLY A N 1
ATOM 1074 C CA . GLY A 1 138 ? 0.978 -16.816 -12.043 1.00 85.69 138 GLY A CA 1
ATOM 1075 C C . GLY A 1 138 ? 0.754 -17.226 -10.579 1.00 85.69 138 GLY A C 1
ATOM 1076 O O . GLY A 1 138 ? -0.387 -17.439 -10.188 1.00 85.69 138 GLY A O 1
ATOM 1077 N N . LYS A 1 139 ? 1.804 -17.258 -9.743 1.00 88.00 139 LYS A N 1
ATOM 1078 C CA . LYS A 1 139 ? 1.730 -17.622 -8.318 1.00 88.00 139 LYS A CA 1
ATOM 1079 C C . LYS A 1 139 ? 1.626 -16.416 -7.366 1.00 88.00 139 LYS A C 1
ATOM 1081 O O . LYS A 1 139 ? 1.890 -16.538 -6.173 1.00 88.00 139 LYS A O 1
ATOM 1086 N N . GLY A 1 140 ? 1.291 -15.232 -7.886 1.00 87.25 140 GLY A N 1
ATOM 1087 C CA . GLY A 1 140 ? 1.083 -14.009 -7.094 1.00 87.25 140 GLY A CA 1
ATOM 1088 C C . GLY A 1 140 ? 2.337 -13.188 -6.754 1.00 87.25 140 GLY A C 1
ATOM 1089 O O . GLY A 1 140 ? 2.189 -12.079 -6.253 1.00 87.25 140 GLY A O 1
ATOM 1090 N N . VAL A 1 141 ? 3.549 -13.650 -7.083 1.00 91.38 141 VAL A N 1
ATOM 1091 C CA . VAL A 1 141 ? 4.813 -12.956 -6.738 1.00 91.38 141 VAL A CA 1
ATOM 1092 C C . VAL A 1 141 ? 4.880 -11.537 -7.310 1.00 91.38 141 VAL A C 1
ATOM 1094 O O . VAL A 1 141 ? 5.154 -10.587 -6.583 1.00 91.38 141 VAL A O 1
ATOM 1097 N N . GLY A 1 142 ? 4.543 -11.365 -8.593 1.00 91.31 142 GLY A N 1
ATOM 1098 C CA . GLY A 1 142 ? 4.531 -10.040 -9.219 1.00 91.31 142 GLY A CA 1
ATOM 1099 C C . GLY A 1 142 ? 3.540 -9.080 -8.555 1.00 91.31 142 GLY A C 1
ATOM 1100 O O . GLY A 1 142 ? 3.838 -7.904 -8.381 1.00 91.31 142 GLY A O 1
ATOM 1101 N N . ARG A 1 143 ? 2.384 -9.591 -8.114 1.00 89.56 143 ARG A N 1
ATOM 1102 C CA . ARG A 1 143 ? 1.391 -8.792 -7.389 1.00 89.56 143 ARG A CA 1
ATOM 1103 C C . ARG A 1 143 ? 1.935 -8.323 -6.044 1.00 89.56 143 ARG A C 1
ATOM 1105 O O . ARG A 1 143 ? 1.819 -7.146 -5.734 1.00 89.56 143 ARG A O 1
ATOM 1112 N N . MET A 1 144 ? 2.571 -9.225 -5.302 1.00 87.38 144 MET A N 1
ATOM 1113 C CA . MET A 1 144 ? 3.181 -8.896 -4.018 1.00 87.38 144 MET A CA 1
ATOM 1114 C C . MET A 1 144 ? 4.290 -7.834 -4.169 1.00 87.38 144 MET A C 1
ATOM 1116 O O . MET A 1 144 ? 4.369 -6.930 -3.342 1.00 87.38 144 MET A O 1
ATOM 1120 N N . LEU A 1 145 ? 5.111 -7.899 -5.230 1.00 94.56 145 LEU A N 1
ATOM 1121 C CA . LEU A 1 145 ? 6.136 -6.881 -5.515 1.00 94.56 145 LEU A CA 1
ATOM 1122 C C . LEU A 1 145 ? 5.508 -5.505 -5.772 1.00 94.56 145 LEU A C 1
ATOM 1124 O O . LEU A 1 145 ? 5.940 -4.522 -5.175 1.00 94.56 145 LEU A O 1
ATOM 1128 N N . VAL A 1 146 ? 4.476 -5.432 -6.620 1.00 93.12 146 VAL A N 1
ATOM 1129 C CA . VAL A 1 146 ? 3.790 -4.165 -6.935 1.00 93.12 146 VAL A CA 1
ATOM 1130 C C . VAL A 1 146 ? 3.085 -3.592 -5.707 1.00 93.12 146 VAL A C 1
ATOM 1132 O O . VAL A 1 146 ? 3.229 -2.403 -5.437 1.00 93.12 146 VAL A O 1
ATOM 1135 N N . ASP A 1 147 ? 2.372 -4.418 -4.936 1.00 85.50 147 ASP A N 1
ATOM 1136 C CA . ASP A 1 147 ? 1.712 -3.969 -3.704 1.00 85.50 147 ASP A CA 1
ATOM 1137 C C . ASP A 1 147 ? 2.744 -3.374 -2.729 1.00 85.50 147 ASP A C 1
ATOM 1139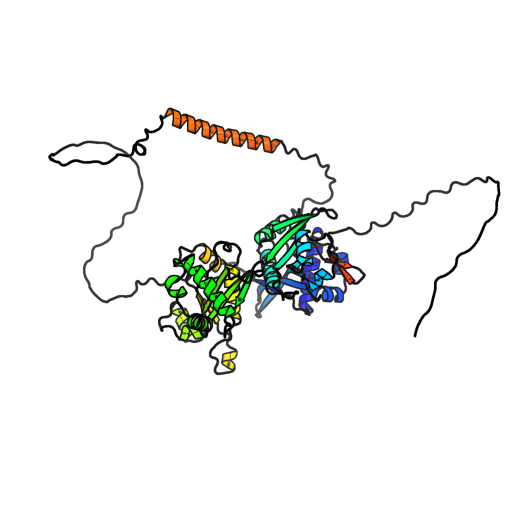 O O . ASP A 1 147 ? 2.551 -2.267 -2.221 1.00 85.50 147 ASP A O 1
ATOM 1143 N N . ARG A 1 148 ? 3.894 -4.043 -2.555 1.00 86.88 148 ARG A N 1
ATOM 1144 C CA . ARG A 1 148 ? 4.981 -3.544 -1.707 1.00 86.88 148 ARG A CA 1
ATOM 1145 C C . ARG A 1 148 ? 5.616 -2.259 -2.248 1.00 86.88 148 ARG A C 1
ATOM 1147 O O . ARG A 1 148 ? 5.954 -1.378 -1.465 1.00 86.88 148 ARG A O 1
ATOM 1154 N N . ALA A 1 149 ? 5.751 -2.108 -3.563 1.00 91.94 149 ALA A N 1
ATOM 1155 C CA . ALA A 1 149 ? 6.250 -0.873 -4.169 1.00 91.94 149 ALA A CA 1
ATOM 1156 C C . ALA A 1 149 ? 5.305 0.310 -3.928 1.00 91.94 149 ALA A C 1
ATOM 1158 O O . ALA A 1 149 ? 5.751 1.391 -3.549 1.00 91.94 149 ALA A O 1
ATOM 1159 N N . LEU A 1 150 ? 3.995 0.100 -4.078 1.00 88.00 150 LEU A N 1
ATOM 1160 C CA . LEU A 1 150 ? 2.996 1.122 -3.766 1.00 88.00 150 LEU A CA 1
ATOM 1161 C C . LEU A 1 150 ? 3.006 1.485 -2.275 1.00 88.00 150 LEU A C 1
ATOM 1163 O O . LEU A 1 150 ? 2.810 2.648 -1.930 1.00 88.00 150 LEU A O 1
ATOM 1167 N N . GLU A 1 151 ? 3.257 0.526 -1.380 1.00 81.12 151 GLU A N 1
ATOM 1168 C CA . GLU A 1 151 ? 3.482 0.811 0.042 1.00 81.12 151 GLU A CA 1
ATOM 1169 C C . GLU A 1 151 ? 4.723 1.673 0.282 1.00 81.12 151 GLU A C 1
ATOM 1171 O O . GLU A 1 151 ? 4.645 2.609 1.076 1.00 81.12 151 GLU A O 1
ATOM 1176 N N . VAL A 1 152 ? 5.844 1.394 -0.389 1.00 85.69 152 VAL A N 1
ATOM 1177 C CA . VAL A 1 152 ? 7.056 2.225 -0.291 1.00 85.69 152 VAL A CA 1
ATOM 1178 C C . VAL A 1 152 ? 6.739 3.665 -0.696 1.00 85.69 152 VAL A C 1
ATOM 1180 O O . VAL A 1 152 ? 7.025 4.585 0.066 1.00 85.69 152 VAL A O 1
ATOM 1183 N N . VAL A 1 153 ? 6.065 3.867 -1.833 1.00 87.69 153 VAL A N 1
ATOM 1184 C CA . VAL A 1 153 ? 5.673 5.209 -2.299 1.00 87.69 153 VAL A CA 1
ATOM 1185 C C . VAL A 1 153 ? 4.750 5.903 -1.294 1.00 87.69 153 VAL A C 1
ATOM 1187 O O . VAL A 1 153 ? 4.969 7.065 -0.947 1.00 87.69 153 VAL A O 1
ATOM 1190 N N . LYS A 1 154 ? 3.747 5.195 -0.757 1.00 78.31 154 LYS A N 1
ATOM 1191 C CA . LYS A 1 154 ? 2.835 5.740 0.266 1.00 78.31 154 LYS A CA 1
ATOM 1192 C C . LYS A 1 154 ? 3.586 6.303 1.474 1.00 78.31 154 LYS A C 1
ATOM 1194 O O . LYS A 1 154 ? 3.240 7.390 1.928 1.00 78.31 154 LYS A O 1
ATOM 1199 N N . HIS A 1 155 ? 4.627 5.614 1.943 1.00 75.06 155 HIS A N 1
ATOM 1200 C CA . HIS A 1 155 ? 5.407 6.011 3.122 1.00 75.06 155 HIS A CA 1
ATOM 1201 C C . HIS A 1 155 ? 6.624 6.898 2.813 1.00 75.06 155 HIS A C 1
ATOM 1203 O O . HIS A 1 155 ? 7.283 7.354 3.746 1.00 75.06 155 HIS A O 1
ATOM 1209 N N . ALA A 1 156 ? 6.943 7.146 1.540 1.00 76.38 156 ALA A N 1
ATOM 1210 C CA . ALA A 1 156 ? 8.035 8.040 1.166 1.00 76.38 156 ALA A CA 1
ATOM 1211 C C . ALA A 1 156 ? 7.786 9.459 1.707 1.00 76.38 156 ALA A C 1
ATOM 1213 O O . ALA A 1 156 ? 6.646 9.929 1.717 1.00 76.38 156 ALA A O 1
ATOM 1214 N N . LYS A 1 157 ? 8.837 10.138 2.173 1.00 67.31 157 LYS A N 1
ATOM 1215 C CA . LYS A 1 157 ? 8.723 11.538 2.603 1.00 67.31 157 LYS A CA 1
ATOM 1216 C C . LYS A 1 157 ? 8.373 12.407 1.394 1.00 67.31 157 LYS A C 1
ATOM 1218 O O . LYS A 1 157 ? 8.936 12.205 0.320 1.00 67.31 157 LYS A O 1
ATOM 1223 N N . GLU A 1 158 ? 7.447 13.338 1.582 1.00 60.19 158 GLU A N 1
ATOM 1224 C CA . GLU A 1 158 ? 7.104 14.343 0.573 1.00 60.19 158 GLU A CA 1
ATOM 1225 C C . GLU A 1 158 ? 8.349 15.173 0.244 1.00 60.19 158 GLU A C 1
ATOM 1227 O O . GLU A 1 158 ? 9.111 15.554 1.139 1.00 60.19 158 GLU A O 1
ATOM 1232 N N . CYS A 1 159 ? 8.600 15.377 -1.048 1.00 50.22 159 CYS A N 1
ATOM 1233 C CA . CYS A 1 159 ? 9.763 16.128 -1.524 1.00 50.22 159 CYS A CA 1
ATOM 1234 C C . CYS A 1 159 ? 9.504 17.645 -1.558 1.00 50.22 159 CYS A C 1
ATOM 1236 O O . CYS A 1 159 ? 10.459 18.424 -1.562 1.00 50.22 159 CYS A O 1
ATOM 1238 N N . ALA A 1 160 ? 8.237 18.068 -1.544 1.00 44.91 160 ALA A N 1
ATOM 1239 C CA . ALA A 1 160 ? 7.823 19.466 -1.567 1.00 44.91 160 ALA A CA 1
ATOM 1240 C C . ALA A 1 160 ? 7.285 19.949 -0.208 1.00 44.91 160 ALA A C 1
ATOM 1242 O O . ALA A 1 160 ? 6.880 19.172 0.652 1.00 44.91 160 ALA A O 1
ATOM 1243 N N . VAL A 1 161 ? 7.282 21.271 -0.018 1.00 39.50 161 VAL A N 1
ATOM 1244 C CA . VAL A 1 161 ? 6.641 21.930 1.126 1.00 39.50 161 VAL A CA 1
ATOM 1245 C C . VAL A 1 161 ? 5.134 21.993 0.849 1.00 39.50 161 VAL A C 1
ATOM 1247 O O . VAL A 1 161 ? 4.673 22.894 0.153 1.00 39.50 161 VAL A O 1
ATOM 1250 N N . GLY A 1 162 ? 4.385 21.017 1.365 1.00 49.47 162 GLY A N 1
ATOM 1251 C CA . GLY A 1 162 ? 2.930 20.889 1.212 1.00 49.47 162 GLY A CA 1
ATOM 1252 C C . GLY A 1 162 ? 2.518 19.499 0.720 1.00 49.47 162 GLY A C 1
ATOM 1253 O O . GLY A 1 162 ? 3.308 18.824 0.069 1.00 49.47 162 GLY A O 1
ATOM 1254 N N . ASN A 1 163 ? 1.282 19.081 1.019 1.00 57.00 163 ASN A N 1
ATOM 1255 C CA . ASN A 1 163 ? 0.781 17.751 0.668 1.00 57.00 163 ASN A CA 1
ATOM 1256 C C . ASN A 1 163 ? 0.705 17.556 -0.864 1.00 57.00 163 ASN A C 1
ATOM 1258 O O . ASN A 1 163 ? -0.282 17.940 -1.502 1.00 57.00 163 ASN A O 1
ATOM 1262 N N . THR A 1 164 ? 1.720 16.946 -1.477 1.00 70.31 164 THR A N 1
ATOM 1263 C CA . THR A 1 164 ? 1.715 16.605 -2.908 1.00 70.31 164 THR A CA 1
ATOM 1264 C C . THR A 1 164 ? 1.110 15.226 -3.145 1.00 70.31 164 THR A C 1
ATOM 1266 O O . THR A 1 164 ? 1.359 14.268 -2.408 1.00 70.31 164 THR A O 1
ATOM 1269 N N . LYS A 1 165 ? 0.300 15.079 -4.204 1.00 81.00 165 LYS A N 1
ATOM 1270 C CA . LYS A 1 165 ? -0.202 13.746 -4.587 1.00 81.00 165 LYS A CA 1
ATOM 1271 C C . LYS A 1 165 ? 0.976 12.915 -5.075 1.00 81.00 165 LYS A C 1
ATOM 1273 O O . LYS A 1 165 ? 1.850 13.424 -5.765 1.00 81.00 165 LYS A O 1
ATOM 1278 N N . LYS A 1 166 ? 0.984 11.615 -4.796 1.00 86.81 166 LYS A N 1
ATOM 1279 C CA . LYS A 1 166 ? 2.042 10.739 -5.317 1.00 86.81 166 LYS A CA 1
ATOM 1280 C C . LYS A 1 166 ? 1.524 9.987 -6.526 1.00 86.81 166 LYS A C 1
ATOM 1282 O O . LYS A 1 166 ? 0.523 9.274 -6.430 1.00 86.81 166 LYS A O 1
ATOM 1287 N N . VAL A 1 167 ? 2.201 10.131 -7.656 1.00 91.62 167 VAL A N 1
ATOM 1288 C CA . VAL A 1 167 ? 1.853 9.440 -8.902 1.00 91.62 167 VAL A CA 1
ATOM 1289 C C . VAL A 1 167 ? 2.915 8.394 -9.182 1.00 91.62 167 VAL A C 1
ATOM 1291 O O . VAL A 1 167 ? 4.098 8.703 -9.233 1.00 91.62 167 VAL A O 1
ATOM 1294 N N . VAL A 1 168 ? 2.496 7.145 -9.361 1.00 94.31 168 VAL A N 1
ATOM 1295 C CA . VAL A 1 168 ? 3.390 6.043 -9.715 1.00 94.31 168 VAL A CA 1
ATOM 1296 C C . VAL A 1 168 ? 3.222 5.733 -11.191 1.00 94.31 168 VAL A C 1
ATOM 1298 O O . VAL A 1 168 ? 2.158 5.279 -11.606 1.00 94.31 168 VAL A O 1
ATOM 1301 N N . LEU A 1 169 ? 4.274 5.963 -11.965 1.00 95.31 169 LEU A N 1
ATOM 1302 C CA . LEU A 1 169 ? 4.349 5.682 -13.389 1.00 95.31 169 LEU A CA 1
ATOM 1303 C C . LEU A 1 169 ? 5.040 4.354 -13.667 1.00 95.31 169 LEU A C 1
ATOM 1305 O O . LEU A 1 169 ? 5.937 3.914 -12.946 1.00 95.31 169 LEU A O 1
ATOM 1309 N N . LEU A 1 170 ? 4.641 3.733 -14.766 1.00 93.56 170 LEU A N 1
ATOM 1310 C CA . LEU A 1 170 ? 5.358 2.637 -15.391 1.00 93.56 170 LEU A CA 1
ATOM 1311 C C . LEU A 1 170 ? 5.088 2.661 -16.894 1.00 93.56 170 LEU A C 1
ATOM 1313 O O . LEU A 1 170 ? 4.035 3.122 -17.329 1.00 93.56 170 LEU A O 1
ATOM 1317 N N . LEU A 1 171 ? 6.023 2.149 -17.684 1.00 89.88 171 LEU A N 1
ATOM 1318 C CA . LEU A 1 171 ? 5.889 2.063 -19.135 1.00 89.88 171 LEU A CA 1
ATOM 1319 C C . LEU A 1 171 ? 5.994 0.605 -19.555 1.00 89.88 171 LEU A C 1
ATOM 1321 O O . LEU A 1 171 ? 7.043 0.007 -19.348 1.00 89.88 171 LEU A O 1
ATOM 1325 N N . VAL A 1 172 ? 4.932 0.028 -20.110 1.00 88.19 172 VAL A N 1
ATOM 1326 C CA . VAL A 1 172 ? 4.850 -1.406 -20.441 1.00 88.19 172 VAL A CA 1
ATOM 1327 C C . VAL A 1 172 ? 4.700 -1.604 -21.946 1.00 88.19 172 VAL A C 1
ATOM 1329 O O . VAL A 1 172 ? 3.964 -0.865 -22.591 1.00 88.19 172 VAL A O 1
ATOM 1332 N N . HIS A 1 173 ? 5.383 -2.597 -22.518 1.00 85.56 173 HIS A N 1
ATOM 1333 C CA . HIS A 1 173 ? 5.213 -2.937 -23.933 1.00 85.56 173 HIS A CA 1
ATOM 1334 C C . HIS A 1 173 ? 3.830 -3.552 -24.189 1.00 85.56 173 HIS A C 1
ATOM 1336 O O . HIS A 1 173 ? 3.371 -4.403 -23.424 1.00 85.56 173 HIS A O 1
ATOM 1342 N N . ASP A 1 174 ? 3.184 -3.168 -25.291 1.00 84.38 174 ASP A N 1
ATOM 1343 C CA . ASP A 1 174 ? 1.809 -3.581 -25.614 1.00 84.38 174 ASP A CA 1
ATOM 1344 C C . ASP A 1 174 ? 1.651 -5.101 -25.816 1.00 84.38 174 ASP A C 1
ATOM 1346 O O . ASP A 1 174 ? 0.552 -5.644 -25.706 1.00 84.38 174 ASP A O 1
ATOM 1350 N N . ASP A 1 175 ? 2.738 -5.820 -26.113 1.00 82.81 175 ASP A N 1
ATOM 1351 C CA . ASP A 1 175 ? 2.730 -7.279 -26.243 1.00 82.81 175 ASP A CA 1
ATOM 1352 C C . ASP A 1 175 ? 2.715 -8.008 -24.882 1.00 82.81 175 ASP A C 1
ATOM 1354 O O . ASP A 1 175 ? 2.372 -9.195 -24.818 1.00 82.81 175 ASP A O 1
ATOM 1358 N N . GLN A 1 176 ? 2.969 -7.307 -23.771 1.00 81.81 176 GLN A N 1
ATOM 1359 C CA . GLN A 1 176 ? 3.026 -7.861 -22.414 1.00 81.81 176 GLN A CA 1
ATOM 1360 C C . GLN A 1 176 ? 1.666 -7.833 -21.697 1.00 81.81 176 GLN A C 1
ATOM 1362 O O . GLN A 1 176 ? 1.482 -7.243 -20.630 1.00 81.81 176 GLN A O 1
ATOM 1367 N N . HIS A 1 177 ? 0.696 -8.542 -22.269 1.00 85.44 177 HIS A N 1
ATOM 1368 C CA . HIS A 1 177 ? -0.699 -8.555 -21.817 1.00 85.44 177 HIS A CA 1
ATOM 1369 C C . HIS A 1 177 ? -0.876 -8.996 -20.351 1.00 85.44 177 HIS A C 1
ATOM 1371 O O . HIS A 1 177 ? -1.703 -8.430 -19.631 1.00 85.44 177 HIS A O 1
ATOM 1377 N N . ASP A 1 178 ? -0.092 -9.977 -19.889 1.00 85.31 178 ASP A N 1
ATOM 1378 C CA . ASP A 1 178 ? -0.144 -10.463 -18.503 1.00 85.31 178 ASP A CA 1
ATOM 1379 C C . ASP A 1 178 ? 0.332 -9.385 -17.511 1.00 85.31 178 ASP A C 1
ATOM 1381 O O . ASP A 1 178 ? -0.272 -9.220 -16.447 1.00 85.31 178 ASP A O 1
ATOM 1385 N N . ALA A 1 179 ? 1.368 -8.617 -17.872 1.00 87.25 179 ALA A N 1
ATOM 1386 C CA . ALA A 1 179 ? 1.873 -7.500 -17.076 1.00 87.25 179 ALA A CA 1
ATOM 1387 C C . ALA A 1 179 ? 0.855 -6.351 -17.031 1.00 87.25 179 ALA A C 1
ATOM 1389 O O . ALA A 1 179 ? 0.495 -5.897 -15.947 1.00 87.25 179 ALA A O 1
ATOM 1390 N N . MET A 1 180 ? 0.283 -5.958 -18.176 1.00 89.88 180 MET A N 1
ATOM 1391 C CA . MET A 1 180 ? -0.791 -4.955 -18.216 1.00 89.88 180 MET A CA 1
ATOM 1392 C C . MET A 1 180 ? -1.980 -5.366 -17.339 1.00 89.88 180 MET A C 1
ATOM 1394 O O . MET A 1 180 ? -2.498 -4.572 -16.557 1.00 89.88 180 MET A O 1
ATOM 1398 N N . HIS A 1 181 ? -2.416 -6.624 -17.425 1.00 89.38 181 HIS A N 1
ATOM 1399 C CA . HIS A 1 181 ? -3.509 -7.131 -16.599 1.00 89.38 181 HIS A CA 1
ATOM 1400 C C . HIS A 1 181 ? -3.155 -7.150 -15.102 1.00 89.38 181 HIS A C 1
ATOM 1402 O O . HIS A 1 181 ? -4.007 -6.834 -14.266 1.00 89.38 181 HIS A O 1
ATOM 1408 N N . LEU A 1 182 ? -1.905 -7.466 -14.750 1.00 90.56 182 LEU A N 1
ATOM 1409 C CA . LEU A 1 182 ? -1.401 -7.353 -13.383 1.00 90.56 182 LEU A CA 1
ATOM 1410 C C . LEU A 1 182 ? -1.465 -5.906 -12.873 1.00 90.56 182 LEU A C 1
ATOM 1412 O O . LEU A 1 182 ? -1.992 -5.685 -11.782 1.00 90.56 182 LEU A O 1
ATOM 1416 N N . TYR A 1 183 ? -0.987 -4.938 -13.658 1.00 92.50 183 TYR A N 1
ATOM 1417 C CA . TYR A 1 183 ? -0.992 -3.521 -13.288 1.00 92.50 183 TYR A CA 1
ATOM 1418 C C . TYR A 1 183 ? -2.411 -2.964 -13.162 1.00 92.50 183 TYR A C 1
ATOM 1420 O O . TYR A 1 183 ? -2.721 -2.345 -12.145 1.00 92.50 183 TYR A O 1
ATOM 1428 N N . ARG A 1 184 ? -3.320 -3.290 -14.092 1.00 90.38 184 ARG A N 1
ATOM 1429 C CA . ARG A 1 184 ? -4.749 -2.943 -13.963 1.00 90.38 184 ARG A CA 1
ATOM 1430 C C . ARG A 1 184 ? -5.339 -3.480 -12.658 1.00 90.38 184 ARG A C 1
ATOM 1432 O O . ARG A 1 184 ? -6.001 -2.755 -11.921 1.00 90.38 184 ARG A O 1
ATOM 1439 N N . LYS A 1 185 ? -5.041 -4.737 -12.307 1.00 84.88 185 LYS A N 1
ATOM 1440 C CA . LYS A 1 185 ? -5.469 -5.332 -11.027 1.00 84.88 185 LYS A CA 1
ATOM 1441 C C . LYS A 1 185 ? -4.822 -4.692 -9.797 1.00 84.88 185 LYS A C 1
ATOM 1443 O O . LYS A 1 185 ? -5.369 -4.841 -8.700 1.00 84.88 185 LYS A O 1
ATOM 1448 N N . ALA A 1 186 ? -3.665 -4.059 -9.949 1.00 85.12 186 ALA A N 1
ATOM 1449 C CA . ALA A 1 186 ? -2.979 -3.317 -8.896 1.00 85.12 186 ALA A CA 1
ATOM 1450 C C . ALA A 1 186 ? -3.445 -1.851 -8.786 1.00 85.12 186 ALA A C 1
ATOM 1452 O O . ALA A 1 186 ? -3.014 -1.162 -7.870 1.00 85.12 186 ALA A O 1
ATOM 1453 N N . GLY A 1 187 ? -4.356 -1.400 -9.658 1.00 86.19 187 GLY A N 1
ATOM 1454 C CA . GLY A 1 187 ? -4.937 -0.054 -9.619 1.00 86.19 187 GLY A CA 1
ATOM 1455 C C . GLY A 1 187 ? -4.341 0.931 -10.624 1.00 86.19 187 GLY A C 1
ATOM 1456 O O . GLY A 1 187 ? -4.706 2.101 -10.595 1.00 86.19 187 GLY A O 1
ATOM 1457 N N . PHE A 1 188 ? -3.463 0.475 -11.520 1.00 91.88 188 PHE A N 1
ATOM 1458 C CA . PHE A 1 188 ? -2.932 1.316 -12.587 1.00 91.88 188 PHE A CA 1
ATOM 1459 C C . PHE A 1 188 ? -3.939 1.465 -13.731 1.00 91.88 188 PHE A C 1
ATOM 1461 O O . PHE A 1 188 ? -4.575 0.493 -14.147 1.00 91.88 188 PHE A O 1
ATOM 1468 N N . THR A 1 189 ? -4.027 2.668 -14.284 1.00 92.31 189 THR A N 1
ATOM 1469 C CA . THR A 1 189 ? -4.812 2.996 -15.475 1.00 92.31 189 THR A CA 1
ATOM 1470 C C . THR A 1 189 ? -3.889 3.336 -16.637 1.00 92.31 189 THR A C 1
ATOM 1472 O O . THR A 1 189 ? -2.813 3.902 -16.443 1.00 92.31 189 THR A O 1
ATOM 1475 N N . GLU A 1 190 ? -4.294 2.965 -17.848 1.00 93.56 190 GLU A N 1
ATOM 1476 C CA . GLU A 1 190 ? -3.583 3.339 -19.074 1.00 93.56 190 GLU A CA 1
ATOM 1477 C C . GLU A 1 190 ? -3.684 4.847 -19.302 1.00 93.56 190 GLU A C 1
ATOM 1479 O O . GLU A 1 190 ? -4.734 5.446 -19.070 1.00 93.56 190 GLU A O 1
ATOM 1484 N N . GLN A 1 191 ? -2.573 5.437 -19.725 1.00 93.00 191 GLN A N 1
ATOM 1485 C CA . GLN A 1 191 ? -2.423 6.855 -20.014 1.00 93.00 191 GLN A CA 1
ATOM 1486 C C . GLN A 1 191 ? -2.194 7.020 -21.521 1.00 93.00 191 GLN A C 1
ATOM 1488 O O . GLN A 1 191 ? -3.041 6.650 -22.331 1.00 93.00 191 GLN A O 1
ATOM 1493 N N . GLU A 1 192 ? -1.038 7.550 -21.907 1.00 88.12 192 GLU A N 1
ATOM 1494 C CA . GLU A 1 192 ? -0.652 7.752 -23.294 1.00 88.12 192 GLU A CA 1
ATOM 1495 C C . GLU A 1 192 ? 0.091 6.531 -23.855 1.00 88.12 192 GLU A C 1
ATOM 1497 O O . GLU A 1 192 ? 0.944 5.931 -23.193 1.00 88.12 192 GLU A O 1
ATOM 1502 N N . ARG A 1 193 ? -0.230 6.171 -25.099 1.00 86.75 193 ARG A N 1
ATOM 1503 C CA . ARG A 1 193 ? 0.512 5.179 -25.877 1.00 86.75 193 ARG A CA 1
ATOM 1504 C C . ARG A 1 193 ? 1.653 5.876 -26.606 1.00 86.75 193 ARG A C 1
ATOM 1506 O O . ARG A 1 193 ? 1.432 6.861 -27.301 1.00 86.75 193 ARG A O 1
ATOM 1513 N N . VAL A 1 194 ? 2.850 5.322 -26.488 1.00 84.19 194 VAL A N 1
ATOM 1514 C CA . VAL A 1 194 ? 4.068 5.823 -27.110 1.00 84.19 194 VAL A CA 1
ATOM 1515 C C . VAL A 1 194 ? 4.572 4.807 -28.128 1.00 84.19 194 VAL A C 1
ATOM 1517 O O . VAL A 1 194 ? 4.895 3.664 -27.794 1.00 84.19 194 VAL A O 1
ATOM 1520 N N . ASP A 1 195 ? 4.686 5.242 -29.377 1.00 75.62 195 ASP A N 1
ATOM 1521 C CA . ASP A 1 195 ? 5.328 4.471 -30.436 1.00 75.62 195 ASP A CA 1
ATOM 1522 C C . ASP A 1 195 ? 6.828 4.826 -30.457 1.00 75.62 195 ASP A C 1
ATOM 1524 O O . ASP A 1 195 ? 7.254 5.749 -31.148 1.00 75.62 195 ASP A O 1
ATOM 1528 N N . HIS A 1 196 ? 7.634 4.122 -29.654 1.00 62.12 196 HIS A N 1
ATOM 1529 C CA . HIS A 1 196 ? 9.086 4.322 -29.567 1.00 62.12 196 HIS A CA 1
ATOM 1530 C C . HIS A 1 196 ? 9.842 3.032 -29.920 1.00 62.12 196 HIS A C 1
ATOM 1532 O O . HIS A 1 196 ? 9.465 1.959 -29.462 1.00 62.12 196 HIS A O 1
ATOM 1538 N N . GLU A 1 197 ? 10.896 3.158 -30.735 1.00 55.06 197 GLU A N 1
ATOM 1539 C CA . GLU A 1 197 ? 11.970 2.171 -30.972 1.00 55.06 197 GLU A CA 1
ATOM 1540 C C . GLU A 1 197 ? 11.529 0.686 -30.945 1.00 55.06 197 GLU A C 1
ATOM 1542 O O . GLU A 1 197 ? 11.720 -0.045 -29.981 1.00 55.06 197 GLU A O 1
ATOM 1547 N N . GLU A 1 198 ? 10.945 0.254 -32.071 1.00 57.97 198 GLU A N 1
ATOM 1548 C CA . GLU A 1 198 ? 10.552 -1.122 -32.444 1.00 57.97 198 GLU A CA 1
ATOM 1549 C C . GLU A 1 198 ? 9.283 -1.714 -31.809 1.00 57.97 198 GLU A C 1
ATOM 1551 O O . GLU A 1 198 ? 8.641 -2.542 -32.467 1.00 57.97 198 GLU A O 1
ATOM 1556 N N . LYS A 1 199 ? 8.851 -1.292 -30.610 1.00 69.69 199 LYS A N 1
ATOM 1557 C CA . LYS A 1 199 ? 7.610 -1.806 -29.996 1.00 69.69 199 LYS A CA 1
ATOM 1558 C C . LYS A 1 199 ? 6.739 -0.713 -29.369 1.00 69.69 199 LYS A C 1
ATOM 1560 O O . LYS A 1 199 ? 7.207 0.008 -28.487 1.00 69.69 199 LYS A O 1
ATOM 1565 N N . PRO A 1 200 ? 5.445 -0.640 -29.734 1.00 83.19 200 PRO A N 1
ATOM 1566 C CA . PRO A 1 200 ? 4.525 0.271 -29.075 1.00 83.19 200 PRO A CA 1
ATOM 1567 C C . PRO A 1 200 ? 4.430 -0.072 -27.590 1.00 83.19 200 PRO A C 1
ATOM 1569 O O . PRO A 1 200 ? 4.394 -1.245 -27.200 1.00 83.19 200 PRO A O 1
ATOM 1572 N N . SER A 1 201 ? 4.440 0.971 -26.773 1.00 87.00 201 SER A N 1
ATOM 1573 C CA . SER A 1 201 ? 4.412 0.869 -25.320 1.00 87.00 201 SER A CA 1
ATOM 1574 C C . SER A 1 201 ? 3.348 1.800 -24.766 1.00 87.00 201 SER A C 1
ATOM 1576 O O . SER A 1 201 ? 3.046 2.831 -25.356 1.00 87.00 201 SER A O 1
ATOM 1578 N N . THR A 1 202 ? 2.800 1.469 -23.608 1.00 90.38 202 THR A N 1
ATOM 1579 C CA . THR A 1 202 ? 1.735 2.239 -22.973 1.00 90.38 202 THR A CA 1
ATOM 1580 C C . THR A 1 202 ? 2.191 2.706 -21.600 1.00 90.38 202 THR A C 1
ATOM 1582 O O . THR A 1 202 ? 2.617 1.899 -20.766 1.00 90.38 202 THR A O 1
ATOM 1585 N N . TRP A 1 203 ? 2.106 4.014 -21.350 1.00 93.06 203 TRP A N 1
ATOM 1586 C CA . TRP A 1 203 ? 2.233 4.549 -20.001 1.00 93.06 203 TRP A CA 1
ATOM 1587 C C . TRP A 1 203 ? 1.056 4.063 -19.165 1.00 93.06 203 TRP A C 1
ATOM 1589 O O . TRP A 1 203 ? -0.099 4.149 -19.580 1.00 93.06 203 TRP A O 1
ATOM 1599 N N . MET A 1 204 ? 1.334 3.586 -17.959 1.00 94.19 204 MET A N 1
ATOM 1600 C CA . MET A 1 204 ? 0.314 3.346 -16.952 1.00 94.19 204 MET A CA 1
ATOM 1601 C C . MET A 1 204 ? 0.641 4.139 -15.694 1.00 94.19 204 MET A C 1
ATOM 1603 O O . MET A 1 204 ? 1.801 4.228 -15.288 1.00 94.19 204 MET A O 1
ATOM 1607 N N . ALA A 1 205 ? -0.391 4.688 -15.063 1.00 94.12 205 ALA A N 1
ATOM 1608 C CA . ALA A 1 205 ? -0.262 5.484 -13.852 1.00 94.12 205 ALA A CA 1
ATOM 1609 C C . ALA A 1 205 ? -1.164 4.945 -12.743 1.00 94.12 205 ALA A C 1
ATOM 1611 O O . ALA A 1 205 ? -2.282 4.502 -12.994 1.00 94.12 205 ALA A O 1
ATOM 1612 N N . SER A 1 206 ? -0.684 5.009 -11.507 1.00 90.25 206 SER A N 1
ATOM 1613 C CA . SER A 1 206 ? -1.483 4.807 -10.303 1.00 90.25 206 SER A CA 1
ATOM 1614 C C . SER A 1 206 ? -1.268 5.993 -9.378 1.00 90.25 206 SER A C 1
ATOM 1616 O O . SER A 1 206 ? -0.154 6.225 -8.909 1.00 90.25 206 SER A O 1
ATOM 1618 N N . THR A 1 207 ? -2.337 6.719 -9.068 1.00 84.75 207 THR A N 1
ATOM 1619 C CA . THR A 1 207 ? -2.276 7.856 -8.147 1.00 84.75 207 THR A CA 1
ATOM 1620 C C . THR A 1 207 ? -2.582 7.392 -6.729 1.00 84.75 207 THR A C 1
ATOM 1622 O O . THR A 1 207 ? -3.651 6.846 -6.448 1.00 84.75 207 THR A O 1
ATOM 1625 N N . VAL A 1 208 ? -1.648 7.622 -5.811 1.00 75.81 208 VAL A N 1
ATOM 1626 C CA . VAL A 1 208 ? -1.881 7.469 -4.377 1.00 75.81 208 VAL A CA 1
ATOM 1627 C C . VAL A 1 208 ? -2.648 8.700 -3.906 1.00 75.81 208 VAL A C 1
ATOM 1629 O O . VAL A 1 208 ? -2.075 9.756 -3.657 1.00 75.81 208 VAL A O 1
ATOM 1632 N N . LEU A 1 209 ? -3.967 8.549 -3.819 1.00 76.62 209 LEU A N 1
ATOM 1633 C CA . LEU A 1 209 ? -4.875 9.621 -3.407 1.00 76.62 209 LEU A CA 1
ATOM 1634 C C . LEU A 1 209 ? -5.052 9.711 -1.890 1.00 76.62 209 LEU A C 1
ATOM 1636 O O . LEU A 1 209 ? -5.552 10.718 -1.405 1.00 76.62 209 LEU A O 1
ATOM 1640 N N . TRP A 1 210 ? -4.674 8.676 -1.138 1.00 83.44 210 TRP A N 1
ATOM 1641 C CA . TRP A 1 210 ? -4.909 8.609 0.302 1.00 83.44 210 TRP A CA 1
ATOM 1642 C C . TRP A 1 210 ? -3.782 7.904 1.058 1.00 83.44 210 TRP A C 1
ATOM 1644 O O . TRP A 1 210 ? -3.066 7.060 0.510 1.00 83.44 210 TRP A O 1
ATOM 1654 N N . THR A 1 211 ? -3.684 8.203 2.350 1.00 84.00 211 THR A N 1
ATOM 1655 C CA . THR A 1 211 ? -2.763 7.570 3.304 1.00 84.00 211 THR A CA 1
ATOM 1656 C C . THR A 1 211 ? -3.479 7.249 4.619 1.00 84.00 211 THR A C 1
ATOM 1658 O O . THR A 1 211 ? -4.608 7.688 4.823 1.00 84.00 211 THR A O 1
ATOM 1661 N N . VAL A 1 212 ? -2.854 6.462 5.500 1.00 87.25 212 VAL A N 1
ATOM 1662 C CA . VAL A 1 212 ? -3.336 6.239 6.875 1.00 87.25 212 VAL A CA 1
ATOM 1663 C C . VAL A 1 212 ? -2.400 6.934 7.836 1.00 87.25 212 VAL A C 1
ATOM 1665 O O . VAL A 1 212 ? -1.213 6.609 7.891 1.00 87.25 212 VAL A O 1
ATOM 1668 N N . ILE A 1 213 ? -2.958 7.820 8.646 1.00 88.25 213 ILE A N 1
ATOM 1669 C CA . ILE A 1 213 ? -2.270 8.383 9.797 1.00 88.25 213 ILE A CA 1
ATOM 1670 C C . ILE A 1 213 ? -2.729 7.663 11.064 1.00 88.25 213 ILE A C 1
ATOM 1672 O O . ILE A 1 213 ? -3.882 7.247 11.185 1.00 88.25 213 ILE A O 1
ATOM 1676 N N . GLN A 1 214 ? -1.807 7.501 12.005 1.00 91.44 214 GLN A N 1
ATOM 1677 C CA . GLN A 1 214 ? -2.137 7.130 13.374 1.00 91.44 214 GLN A CA 1
ATOM 1678 C C . GLN A 1 214 ? -2.234 8.423 14.174 1.00 91.44 214 GLN A C 1
ATOM 1680 O O . GLN A 1 214 ? -1.287 9.207 14.163 1.00 91.44 214 GLN A O 1
ATOM 1685 N N . ILE A 1 215 ? -3.367 8.649 14.837 1.00 91.00 215 ILE A N 1
ATOM 1686 C CA . ILE A 1 215 ? -3.533 9.805 15.716 1.00 91.00 215 ILE A CA 1
ATOM 1687 C C . ILE A 1 215 ? -2.532 9.672 16.871 1.00 91.00 215 ILE A C 1
ATOM 1689 O O . ILE A 1 215 ? -2.523 8.626 17.530 1.00 91.00 215 ILE A O 1
ATOM 1693 N N . PRO A 1 216 ? -1.675 10.682 17.101 1.00 88.56 216 PRO A N 1
ATOM 1694 C CA . PRO A 1 216 ? -0.740 10.660 18.214 1.00 88.56 216 PRO A CA 1
ATOM 1695 C C . PRO A 1 216 ? -1.490 10.756 19.543 1.00 88.56 216 PRO A C 1
ATOM 1697 O O . PRO A 1 216 ? -2.562 11.350 19.621 1.00 88.56 216 PRO A O 1
ATOM 1700 N N . THR A 1 217 ? -0.892 10.203 20.591 1.00 86.81 217 THR A N 1
ATOM 1701 C CA . THR A 1 217 ? -1.351 10.319 21.979 1.00 86.81 217 THR A CA 1
ATOM 1702 C C . THR A 1 217 ? -0.247 11.009 22.791 1.00 86.81 217 THR A C 1
ATOM 1704 O O . THR A 1 217 ? 0.822 10.415 22.945 1.00 86.81 217 THR A O 1
ATOM 1707 N N . PRO A 1 218 ? -0.448 12.250 23.282 1.00 92.19 218 PRO A N 1
ATOM 1708 C CA . PRO A 1 218 ? -1.691 13.022 23.237 1.00 92.19 218 PRO A CA 1
ATOM 1709 C C . PRO A 1 218 ? -2.018 13.599 21.845 1.00 92.19 218 PRO A C 1
ATOM 1711 O O . PRO A 1 218 ? -1.140 14.064 21.119 1.00 92.19 218 PRO A O 1
ATOM 1714 N N . ALA A 1 219 ? -3.304 13.597 21.497 1.00 92.50 219 ALA A N 1
ATOM 1715 C CA . ALA A 1 219 ? -3.843 14.122 20.250 1.00 92.50 219 ALA A CA 1
ATOM 1716 C C . ALA A 1 219 ? -3.994 15.646 20.306 1.00 92.50 219 ALA A C 1
ATOM 1718 O O . ALA A 1 219 ? -4.485 16.192 21.296 1.00 92.50 219 ALA A O 1
ATOM 1719 N N . SER A 1 220 ? -3.638 16.327 19.213 1.00 93.50 220 SER A N 1
ATOM 1720 C CA . SER A 1 220 ? -3.971 17.747 19.034 1.00 93.50 220 SER A CA 1
ATOM 1721 C C . SER A 1 220 ? -5.471 17.948 18.771 1.00 93.50 220 SER A C 1
ATOM 1723 O O . SER A 1 220 ? -6.213 16.994 18.499 1.00 93.50 220 SER A O 1
ATOM 1725 N N . GLU A 1 221 ? -5.923 19.203 18.814 1.00 93.50 221 GLU A N 1
ATOM 1726 C CA . GLU A 1 221 ? -7.301 19.573 18.464 1.00 93.50 221 GLU A CA 1
ATOM 1727 C C . GLU A 1 221 ? -7.652 19.164 17.027 1.00 93.50 221 GLU A C 1
ATOM 1729 O O . GLU A 1 221 ? -8.701 18.566 16.800 1.00 93.50 221 GLU A O 1
ATOM 1734 N N . GLU A 1 222 ? -6.739 19.371 16.073 1.00 90.38 222 GLU A N 1
ATOM 1735 C CA . GLU A 1 222 ? -6.920 18.977 14.669 1.00 90.38 222 GLU A CA 1
ATOM 1736 C C . GLU A 1 222 ? -7.099 17.462 14.508 1.00 90.38 222 GLU A C 1
ATOM 1738 O O . GLU A 1 222 ? -8.016 17.010 13.822 1.00 90.38 222 GLU A O 1
ATOM 1743 N N . HIS A 1 223 ? -6.277 16.654 15.189 1.00 91.56 223 HIS A N 1
ATOM 1744 C CA . HIS A 1 223 ? -6.416 15.196 15.157 1.00 91.56 223 HIS A CA 1
ATOM 1745 C C . HIS A 1 223 ? -7.739 14.734 15.780 1.00 91.56 223 HIS A C 1
ATOM 1747 O O . HIS A 1 223 ? -8.396 13.825 15.266 1.00 91.56 223 HIS A O 1
ATOM 1753 N N . THR A 1 224 ? -8.145 15.375 16.878 1.00 95.12 224 THR A N 1
ATOM 1754 C CA . THR A 1 224 ? -9.417 15.090 17.553 1.00 95.12 224 THR A CA 1
ATOM 1755 C C . THR A 1 224 ? -10.598 15.414 16.637 1.00 95.12 224 THR A C 1
ATOM 1757 O O . THR A 1 224 ? -11.507 14.593 16.487 1.00 95.12 224 THR A O 1
ATOM 1760 N N . ALA A 1 225 ? -10.562 16.572 15.973 1.00 94.00 225 ALA A N 1
ATOM 1761 C CA . ALA A 1 225 ? -11.567 16.989 15.003 1.00 94.00 225 ALA A CA 1
ATOM 1762 C C . ALA A 1 225 ? -11.638 16.026 13.810 1.00 94.00 225 ALA A C 1
ATOM 1764 O O . ALA A 1 225 ? -12.729 15.636 13.397 1.00 94.00 225 ALA A O 1
ATOM 1765 N N . LEU A 1 226 ? -10.490 15.573 13.303 1.00 92.69 226 LEU A N 1
ATOM 1766 C CA . LEU A 1 226 ? -10.419 14.624 12.197 1.00 92.69 226 LEU A CA 1
ATOM 1767 C C . LEU A 1 226 ? -11.124 13.298 12.530 1.00 92.69 226 LEU A C 1
ATOM 1769 O O . LEU A 1 226 ? -11.936 12.812 11.738 1.00 92.69 226 LEU A O 1
ATOM 1773 N N . TYR A 1 227 ? -10.863 12.734 13.716 1.00 95.31 227 TYR A N 1
ATOM 1774 C CA . TYR A 1 227 ? -11.561 11.534 14.187 1.00 95.31 227 TYR A CA 1
ATOM 1775 C C . TYR A 1 227 ? -13.060 11.782 14.398 1.00 95.31 227 TYR A C 1
ATOM 1777 O O . TYR A 1 227 ? -13.880 10.968 13.970 1.00 95.31 227 TYR A O 1
ATOM 1785 N N . LYS A 1 228 ? -13.431 12.915 15.009 1.00 95.75 228 LYS A N 1
ATOM 1786 C CA . LYS A 1 228 ? -14.833 13.312 15.210 1.00 95.75 228 LYS A CA 1
ATOM 1787 C C . LYS A 1 228 ? -15.592 13.355 13.880 1.00 95.75 228 LYS A C 1
ATOM 1789 O O . LYS A 1 228 ? -16.644 12.734 13.768 1.00 95.75 228 LYS A O 1
ATOM 1794 N N . ILE A 1 229 ? -15.040 14.013 12.858 1.00 95.25 229 ILE A N 1
ATOM 1795 C CA . ILE A 1 229 ? -15.660 14.141 11.529 1.00 95.25 229 ILE A CA 1
ATOM 1796 C C . ILE A 1 229 ? -15.931 12.768 10.914 1.00 95.25 229 ILE A C 1
ATOM 1798 O O . ILE A 1 229 ? -17.057 12.491 10.495 1.00 95.25 229 ILE A O 1
ATOM 1802 N N . ILE A 1 230 ? -14.925 11.890 10.867 1.00 95.75 230 ILE A N 1
ATOM 1803 C CA . ILE A 1 230 ? -15.095 10.588 10.212 1.00 95.75 230 ILE A CA 1
ATOM 1804 C C . ILE A 1 230 ? -16.004 9.653 11.005 1.00 95.75 230 ILE A C 1
ATOM 1806 O O . ILE A 1 230 ? -16.774 8.900 10.410 1.00 95.75 230 ILE A O 1
ATOM 1810 N N . ARG A 1 231 ? -15.968 9.731 12.339 1.00 95.31 231 ARG A N 1
ATOM 1811 C CA . ARG A 1 231 ? -16.853 8.960 13.212 1.00 95.31 231 ARG A CA 1
ATOM 1812 C C . ARG A 1 231 ? -18.308 9.374 13.023 1.00 95.31 231 ARG A C 1
ATOM 1814 O O . ARG A 1 231 ? -19.151 8.509 12.821 1.00 95.31 231 ARG A O 1
ATOM 1821 N N . LEU A 1 232 ? -18.592 10.673 13.026 1.00 95.31 232 LEU A N 1
ATOM 1822 C CA . LEU A 1 232 ? -19.939 11.181 12.778 1.00 95.31 232 LEU A CA 1
ATOM 1823 C C . LEU A 1 232 ? -20.405 10.875 11.348 1.00 95.31 232 LEU A C 1
ATOM 1825 O O . LEU A 1 232 ? -21.555 10.497 11.157 1.00 95.31 232 LEU A O 1
ATOM 1829 N N . SER A 1 233 ? -19.509 10.934 10.359 1.00 94.88 233 SER A N 1
ATOM 1830 C CA . SER A 1 233 ? -19.824 10.526 8.980 1.00 94.88 233 SER A CA 1
ATOM 1831 C C . SER A 1 233 ? -20.248 9.058 8.900 1.00 94.88 233 SER A C 1
ATOM 1833 O O . SER A 1 233 ? -21.218 8.741 8.215 1.00 94.88 233 SER A O 1
ATOM 1835 N N . ALA A 1 234 ? -19.558 8.169 9.624 1.00 94.00 234 ALA A N 1
ATOM 1836 C CA . ALA A 1 234 ? -19.913 6.754 9.688 1.00 94.00 234 ALA A CA 1
ATOM 1837 C C . ALA A 1 234 ? -21.312 6.547 10.285 1.00 94.00 234 ALA A C 1
ATOM 1839 O O . ALA A 1 234 ? -22.123 5.843 9.694 1.00 94.00 234 ALA A O 1
ATOM 1840 N N . LEU A 1 235 ? -21.606 7.216 11.405 1.00 93.25 235 LEU A N 1
ATOM 1841 C CA . LEU A 1 235 ? -22.903 7.128 12.087 1.00 93.25 235 LEU A CA 1
ATOM 1842 C C . LEU A 1 235 ? -24.060 7.701 11.269 1.00 93.25 235 LEU A C 1
ATOM 1844 O O . LEU A 1 235 ? -25.178 7.208 11.368 1.00 93.25 235 LEU A O 1
ATOM 1848 N N . LEU A 1 236 ? -23.799 8.749 10.488 1.00 93.00 236 LEU A N 1
ATOM 1849 C CA . LEU A 1 236 ? -24.802 9.368 9.630 1.00 93.00 236 LEU A CA 1
ATOM 1850 C C . LEU A 1 236 ? -25.102 8.512 8.393 1.00 93.00 236 LEU A C 1
ATOM 1852 O O . LEU A 1 236 ? -26.243 8.448 7.951 1.00 93.00 236 LEU A O 1
ATOM 1856 N N . THR A 1 237 ? -24.073 7.879 7.825 1.00 92.56 237 THR A N 1
ATOM 1857 C CA . THR A 1 237 ? -24.180 7.151 6.552 1.00 92.56 237 THR A CA 1
ATOM 1858 C C . THR A 1 237 ? -24.661 5.718 6.741 1.00 92.56 237 THR A C 1
ATOM 1860 O O . THR A 1 237 ? -25.493 5.247 5.975 1.00 92.56 237 THR A O 1
ATOM 1863 N N . ASP A 1 238 ? -24.136 5.018 7.749 1.00 88.50 238 ASP A N 1
ATOM 1864 C CA . ASP A 1 238 ? -24.483 3.628 8.041 1.00 88.50 238 ASP A CA 1
ATOM 1865 C C . ASP A 1 238 ? -24.690 3.463 9.565 1.00 88.50 238 ASP A C 1
ATOM 1867 O O . ASP A 1 238 ? -23.786 2.995 10.267 1.00 88.50 238 ASP A O 1
ATOM 1871 N N . PRO A 1 239 ? -25.867 3.841 10.103 1.00 84.31 239 PRO A N 1
ATOM 1872 C CA . PRO A 1 239 ? -26.141 3.814 11.546 1.00 84.31 239 PRO A CA 1
ATOM 1873 C C . PRO A 1 239 ? -25.935 2.434 12.185 1.00 84.31 239 PRO A C 1
ATOM 1875 O O . PRO A 1 239 ? -25.511 2.333 13.331 1.00 84.31 239 PRO A O 1
ATOM 1878 N N . GLU A 1 240 ? -26.167 1.365 11.420 1.00 79.50 240 GLU A N 1
ATOM 1879 C CA . GLU A 1 240 ? -26.005 -0.030 11.850 1.00 79.50 240 GLU A CA 1
ATOM 1880 C C . GLU A 1 240 ? -24.545 -0.428 12.135 1.00 79.50 240 GLU A C 1
ATOM 1882 O O . GLU A 1 240 ? -24.289 -1.481 12.718 1.00 79.50 240 GLU A O 1
ATOM 1887 N N . VAL A 1 241 ? -23.560 0.380 11.719 1.00 73.81 241 VAL A N 1
ATOM 1888 C CA . VAL A 1 241 ? -22.131 0.038 11.851 1.00 73.81 241 VAL A CA 1
ATOM 1889 C C . VAL A 1 241 ? -21.593 0.297 13.265 1.00 73.81 241 VAL A C 1
ATOM 1891 O O . VAL A 1 241 ? -20.477 -0.111 13.601 1.00 73.81 241 VAL A O 1
ATOM 1894 N N . ALA A 1 242 ? -22.365 0.954 14.129 1.00 73.81 242 ALA A N 1
ATOM 1895 C CA . ALA A 1 242 ? -21.943 1.278 15.483 1.00 73.81 242 ALA A CA 1
ATOM 1896 C C . ALA A 1 242 ? -23.053 1.066 16.512 1.00 73.81 242 ALA A C 1
ATOM 1898 O O . ALA A 1 242 ? -24.230 1.237 16.236 1.00 73.81 242 ALA A O 1
ATOM 1899 N N . ALA A 1 243 ? -22.645 0.800 17.751 1.00 72.12 243 ALA A N 1
ATOM 1900 C CA . ALA A 1 243 ? -23.546 0.698 18.898 1.00 72.12 243 ALA A CA 1
ATOM 1901 C C . ALA A 1 243 ? -24.067 2.060 19.417 1.00 72.12 243 ALA A C 1
ATOM 1903 O O . ALA A 1 243 ? -24.653 2.124 20.492 1.00 72.12 243 ALA A O 1
ATOM 1904 N N . SER A 1 244 ? -23.808 3.163 18.706 1.00 83.06 244 SER A N 1
ATOM 1905 C CA . SER A 1 244 ? -24.215 4.520 19.088 1.00 83.06 244 SER A CA 1
ATOM 1906 C C . SER A 1 244 ? -24.862 5.244 17.913 1.00 83.06 244 SER A C 1
ATOM 1908 O O . SER A 1 244 ? -24.608 4.905 16.761 1.00 83.06 244 SER A O 1
ATOM 1910 N N . SER A 1 245 ? -25.693 6.251 18.193 1.00 88.75 245 SER A N 1
ATOM 1911 C CA . SER A 1 245 ? -26.368 7.043 17.159 1.00 88.75 245 SER A CA 1
ATOM 1912 C C . SER A 1 245 ? -25.619 8.341 16.857 1.00 88.75 245 SER A C 1
ATOM 1914 O O . SER A 1 245 ? -24.955 8.903 17.735 1.00 88.75 245 SER A O 1
ATOM 1916 N N . TYR A 1 246 ? -25.777 8.859 15.634 1.00 92.12 246 TYR A N 1
ATOM 1917 C CA . TYR A 1 246 ? -25.245 10.170 15.245 1.00 92.12 246 TYR A CA 1
ATOM 1918 C C . TYR A 1 246 ? -25.682 11.270 16.221 1.00 92.12 246 TYR A C 1
ATOM 1920 O O . TYR A 1 246 ? -24.834 12.005 16.714 1.00 92.12 246 TYR A O 1
ATOM 1928 N N . GLU A 1 247 ? -26.975 11.330 16.555 1.00 89.75 247 GLU A N 1
ATOM 1929 C CA . GLU A 1 247 ? -27.554 12.340 17.454 1.00 89.75 247 GLU A CA 1
ATOM 1930 C C . GLU A 1 247 ? -26.921 12.318 18.851 1.00 89.75 247 GLU A C 1
ATOM 1932 O O . GLU A 1 247 ? -26.685 13.364 19.456 1.00 89.75 247 GLU A O 1
ATOM 1937 N N . SER A 1 248 ? -26.608 11.126 19.367 1.00 91.06 248 SER A N 1
ATOM 1938 C CA . SER A 1 248 ? -25.946 10.994 20.666 1.00 91.06 248 SER A CA 1
ATOM 1939 C C . SER A 1 248 ? -24.498 11.490 20.618 1.00 91.06 248 SER A C 1
ATOM 1941 O O . SER A 1 248 ? -24.066 12.235 21.498 1.00 91.06 248 SER A O 1
ATOM 1943 N N . GLU A 1 249 ? -23.742 11.121 19.578 1.00 92.31 249 GLU A N 1
ATOM 1944 C CA . GLU A 1 249 ? -22.317 11.442 19.492 1.00 92.31 249 GLU A CA 1
ATOM 1945 C C . GLU A 1 249 ? -22.054 12.879 19.019 1.00 92.31 249 GLU A C 1
ATOM 1947 O O . GLU A 1 249 ? -21.054 13.479 19.422 1.00 92.31 249 GLU A O 1
ATOM 1952 N N . SER A 1 250 ? -22.943 13.472 18.214 1.00 93.62 250 SER A N 1
ATOM 1953 C CA . SER A 1 250 ? -22.796 14.851 17.726 1.00 93.62 250 SER A CA 1
ATOM 1954 C C . SER A 1 250 ? -22.871 15.885 18.851 1.00 93.62 250 SER A C 1
ATOM 1956 O O . SER A 1 250 ? -22.268 16.950 18.738 1.00 93.62 250 SER A O 1
ATOM 1958 N N . ASN A 1 251 ? -23.562 15.552 19.945 1.00 93.94 251 ASN A N 1
ATOM 1959 C CA . ASN A 1 251 ? -23.726 16.402 21.125 1.00 93.94 251 ASN A CA 1
ATOM 1960 C C . ASN A 1 251 ? -22.578 16.277 22.143 1.00 93.94 251 ASN A C 1
ATOM 1962 O O . ASN A 1 251 ? -22.562 16.985 23.151 1.00 93.94 251 ASN A O 1
ATOM 1966 N N . LEU A 1 252 ? -21.608 15.386 21.911 1.00 93.69 252 LEU A N 1
ATOM 1967 C CA . LEU A 1 252 ? -20.463 15.230 22.806 1.00 93.69 252 LEU A CA 1
ATOM 1968 C C . LEU A 1 252 ? -19.530 16.444 22.737 1.00 93.69 252 LEU A C 1
ATOM 1970 O O . LEU A 1 252 ? -19.191 16.936 21.657 1.00 93.69 252 LEU A O 1
ATOM 1974 N N . SER A 1 253 ? -19.047 16.869 23.907 1.00 95.81 253 SER A N 1
ATOM 1975 C CA . SER A 1 253 ? -18.071 17.955 24.021 1.00 95.81 253 SER A CA 1
ATOM 1976 C C . SER A 1 253 ? -16.728 17.588 23.380 1.00 95.81 253 SER A C 1
ATOM 1978 O O . SER A 1 253 ? -16.330 16.418 23.363 1.00 95.81 253 SER A O 1
ATOM 1980 N N . ASP A 1 254 ? -15.970 18.586 22.924 1.00 92.81 254 ASP A N 1
ATOM 1981 C CA . ASP A 1 254 ? -14.636 18.355 22.350 1.00 92.81 254 ASP A CA 1
ATOM 1982 C C . ASP A 1 254 ? -13.659 17.747 23.369 1.00 92.81 254 ASP A C 1
ATOM 1984 O O . ASP A 1 254 ? -12.820 16.921 23.011 1.00 92.81 254 ASP A O 1
ATOM 1988 N N . ARG A 1 255 ? -13.839 18.037 24.667 1.00 94.00 255 ARG A N 1
ATOM 1989 C CA . ARG A 1 255 ? -13.104 17.371 25.754 1.00 94.00 255 ARG A CA 1
ATOM 1990 C C . ARG A 1 255 ? -13.378 15.866 25.788 1.00 94.00 255 ARG A C 1
ATOM 1992 O O . ARG A 1 255 ? -12.454 15.081 25.988 1.00 94.00 255 ARG A O 1
ATOM 1999 N N . THR A 1 256 ? -14.628 15.454 25.579 1.00 95.19 256 THR A N 1
ATOM 2000 C CA . THR A 1 256 ? -15.007 14.034 25.518 1.00 95.19 256 THR A CA 1
ATOM 2001 C C . THR A 1 256 ? -14.387 13.352 24.300 1.00 95.19 256 THR A C 1
ATOM 2003 O O . THR A 1 256 ? -13.853 12.250 24.419 1.00 95.19 256 THR A O 1
ATOM 2006 N N . TRP A 1 257 ? -14.399 14.012 23.138 1.00 95.38 257 TRP A N 1
ATOM 2007 C CA . TRP A 1 257 ? -13.731 13.508 21.936 1.00 95.38 257 TRP A CA 1
ATOM 2008 C C . TRP A 1 257 ? -12.223 13.358 22.132 1.00 95.38 257 TRP A C 1
ATOM 2010 O O . TRP A 1 257 ? -11.672 12.309 21.799 1.00 95.38 257 TRP A O 1
ATOM 2020 N N . SER A 1 258 ? -11.579 14.359 22.734 1.00 95.12 258 SER A N 1
ATOM 2021 C CA . SER A 1 258 ? -10.152 14.324 23.058 1.00 95.12 258 SER A CA 1
ATOM 2022 C C . SER A 1 258 ? -9.827 13.182 24.026 1.00 95.12 258 SER A C 1
ATOM 2024 O O . SER A 1 258 ? -8.914 12.398 23.783 1.00 95.12 258 SER A O 1
ATOM 2026 N N . SER A 1 259 ? -10.623 13.000 25.083 1.00 94.44 259 SER A N 1
ATOM 2027 C CA . SER A 1 259 ? -10.446 11.895 26.036 1.00 94.44 259 SER A CA 1
ATOM 2028 C C . SER A 1 259 ? -10.581 10.516 25.374 1.00 94.44 259 SER A C 1
ATOM 2030 O O . SER A 1 259 ? -9.804 9.612 25.679 1.00 94.44 259 SER A O 1
ATOM 2032 N N . ARG A 1 260 ? -11.513 10.364 24.424 1.00 92.31 260 ARG A N 1
ATOM 2033 C CA . ARG A 1 260 ? -11.722 9.115 23.674 1.00 92.31 260 ARG A CA 1
ATOM 2034 C C . ARG A 1 260 ? -10.527 8.727 22.803 1.00 92.31 260 ARG A C 1
ATOM 2036 O O . ARG A 1 260 ? -10.219 7.541 22.726 1.00 92.31 260 ARG A O 1
ATOM 2043 N N . VAL A 1 261 ? -9.902 9.674 22.100 1.00 92.94 261 VAL A N 1
ATOM 2044 C CA . VAL A 1 261 ? -8.726 9.376 21.254 1.00 92.94 261 VAL A CA 1
ATOM 2045 C C . VAL A 1 261 ? -7.452 9.196 22.077 1.00 92.94 261 VAL A C 1
ATOM 2047 O O . VAL A 1 261 ? -6.565 8.471 21.647 1.00 92.94 261 VAL A O 1
ATOM 2050 N N . ASN A 1 262 ? -7.400 9.803 23.265 1.00 94.31 262 ASN A N 1
ATOM 2051 C CA . ASN A 1 262 ? -6.284 9.727 24.208 1.00 94.31 262 ASN A CA 1
ATOM 2052 C C . ASN A 1 262 ? -6.412 8.601 25.241 1.00 94.31 262 ASN A C 1
ATOM 2054 O O . ASN A 1 262 ? -5.661 8.582 26.212 1.00 94.31 262 ASN A O 1
ATOM 2058 N N . THR A 1 263 ? -7.371 7.687 25.073 1.00 92.38 263 THR A N 1
ATOM 2059 C CA . THR A 1 263 ? -7.514 6.543 25.978 1.00 92.38 263 THR A CA 1
ATOM 2060 C C . THR A 1 263 ? -6.285 5.640 25.874 1.00 92.38 263 THR A C 1
ATOM 2062 O O . THR A 1 263 ? -5.860 5.292 24.773 1.00 92.38 263 THR A O 1
ATOM 2065 N N . GLU A 1 264 ? -5.711 5.269 27.017 1.00 89.94 264 GLU A N 1
ATOM 2066 C CA . GLU A 1 264 ? -4.541 4.391 27.082 1.00 89.94 264 GLU A CA 1
ATOM 2067 C C . GLU A 1 264 ? -4.827 3.029 26.426 1.00 89.94 264 GLU A C 1
ATOM 2069 O O . GLU A 1 264 ? -5.945 2.516 26.494 1.00 89.94 264 GLU A O 1
ATOM 2074 N N . GLY A 1 265 ? -3.839 2.483 25.712 1.00 88.25 265 GLY A N 1
ATOM 2075 C CA . GLY A 1 265 ? -3.985 1.249 24.929 1.00 88.25 265 GLY A CA 1
ATOM 2076 C C . GLY A 1 265 ? -4.822 1.391 23.650 1.00 88.25 265 GLY A C 1
ATOM 2077 O O . GLY A 1 265 ? -4.973 0.424 22.905 1.00 88.25 265 GLY A O 1
ATOM 2078 N N . ARG A 1 266 ? -5.367 2.576 23.344 1.00 92.69 266 ARG A N 1
ATOM 2079 C CA . ARG A 1 266 ? -6.107 2.818 22.101 1.00 92.69 266 ARG A CA 1
ATOM 2080 C C . ARG A 1 266 ? -5.207 3.419 21.025 1.00 92.69 266 ARG A C 1
ATOM 2082 O O . ARG A 1 266 ? -4.659 4.505 21.183 1.00 92.69 266 ARG A O 1
ATOM 2089 N N . HIS A 1 267 ? -5.167 2.790 19.855 1.00 94.44 267 HIS A N 1
ATOM 2090 C CA . HIS A 1 267 ? -4.542 3.355 18.660 1.00 94.44 267 HIS A CA 1
ATOM 2091 C C . HIS A 1 267 ? -5.598 3.667 17.603 1.00 94.44 267 HIS A C 1
ATOM 2093 O O . HIS A 1 267 ? -6.193 2.767 17.011 1.00 94.44 267 HIS A O 1
ATOM 2099 N N . THR A 1 268 ? -5.831 4.955 17.348 1.00 96.25 268 THR A N 1
ATOM 2100 C CA . THR A 1 268 ? -6.820 5.400 16.358 1.00 96.25 268 THR A CA 1
ATOM 2101 C C . THR A 1 268 ? -6.145 5.661 15.018 1.00 96.25 268 THR A C 1
ATOM 2103 O O . THR A 1 268 ? -5.258 6.507 14.911 1.00 96.25 268 THR A O 1
ATOM 2106 N N . LEU A 1 269 ? -6.581 4.946 13.984 1.00 96.44 269 LEU A N 1
ATOM 2107 C CA . LEU A 1 269 ? -6.132 5.119 12.609 1.00 96.44 269 LEU A CA 1
ATOM 2108 C C . LEU A 1 269 ? -7.193 5.867 11.804 1.00 96.44 269 LEU A C 1
ATOM 2110 O O . LEU A 1 269 ? -8.388 5.558 11.884 1.00 96.44 269 LEU A O 1
ATOM 2114 N N . VAL A 1 270 ? -6.749 6.821 10.991 1.00 96.12 270 VAL A N 1
ATOM 2115 C CA . VAL A 1 270 ? -7.607 7.576 10.074 1.00 96.12 270 VAL A CA 1
ATOM 2116 C C . VAL A 1 270 ? -7.000 7.537 8.681 1.00 96.12 270 VAL A C 1
ATOM 2118 O O . VAL A 1 270 ? -5.835 7.878 8.485 1.00 96.12 270 VAL A O 1
ATOM 2121 N N . ALA A 1 271 ? -7.793 7.102 7.706 1.00 92.50 271 ALA A N 1
ATOM 2122 C CA . ALA A 1 271 ? -7.454 7.245 6.302 1.00 92.50 271 ALA A CA 1
ATOM 2123 C C . ALA A 1 271 ? -7.834 8.655 5.845 1.00 92.50 271 ALA A C 1
ATOM 2125 O O . ALA A 1 271 ? -8.976 9.068 6.050 1.00 92.50 271 ALA A O 1
ATOM 2126 N N . VAL A 1 272 ? -6.902 9.368 5.218 1.00 89.31 272 VAL A N 1
ATOM 2127 C CA . VAL A 1 272 ? -7.090 10.743 4.738 1.00 89.31 272 VAL A CA 1
ATOM 2128 C C . VAL A 1 272 ? -6.737 10.859 3.265 1.00 89.31 272 VAL A C 1
ATOM 2130 O O . VAL A 1 272 ? -5.835 10.162 2.791 1.00 89.31 272 VAL A O 1
ATOM 2133 N N . LEU A 1 273 ? -7.427 11.743 2.547 1.00 83.94 273 LEU A N 1
ATOM 2134 C CA . LEU A 1 273 ? -6.996 12.184 1.224 1.00 83.94 273 LEU A CA 1
ATOM 2135 C C . LEU A 1 273 ? -5.709 12.994 1.346 1.00 83.94 273 LEU A C 1
ATOM 2137 O O . LEU A 1 273 ? -5.587 13.832 2.234 1.00 83.94 273 LEU A O 1
ATOM 2141 N N . VAL A 1 274 ? -4.750 12.737 0.459 1.00 76.88 274 VAL A N 1
ATOM 2142 C CA . VAL A 1 274 ? -3.449 13.414 0.491 1.00 76.88 274 VAL A CA 1
ATOM 2143 C C . VAL A 1 274 ? -3.621 14.898 0.171 1.00 76.88 274 VAL A C 1
ATOM 2145 O O . VAL A 1 274 ? -3.117 15.738 0.900 1.00 76.88 274 VAL A O 1
ATOM 2148 N N . ASP A 1 275 ? -4.396 15.240 -0.856 1.00 65.94 275 ASP A N 1
ATOM 2149 C CA . ASP A 1 275 ? -4.538 16.622 -1.323 1.00 65.94 275 ASP A CA 1
ATOM 2150 C C . ASP A 1 275 ? -5.338 17.526 -0.382 1.00 65.94 275 ASP A C 1
ATOM 2152 O O . ASP A 1 275 ? -4.961 18.678 -0.180 1.00 65.94 275 ASP A O 1
ATOM 2156 N N . THR A 1 276 ? -6.427 17.027 0.201 1.00 79.38 276 THR A N 1
ATOM 2157 C CA . THR A 1 276 ? -7.295 17.841 1.065 1.00 79.38 276 THR A CA 1
ATOM 2158 C C . THR A 1 276 ? -7.094 17.598 2.558 1.00 79.38 276 THR A C 1
ATOM 2160 O O . THR A 1 276 ? -7.618 18.358 3.369 1.00 79.38 276 THR A O 1
ATOM 2163 N N . GLY A 1 277 ? -6.420 16.511 2.947 1.00 81.31 277 GLY A N 1
ATOM 2164 C CA . GLY A 1 277 ? -6.376 16.044 4.336 1.00 81.31 277 GLY A CA 1
ATOM 2165 C C . GLY A 1 277 ? -7.718 15.511 4.859 1.00 81.31 277 GLY A C 1
ATOM 2166 O O . GLY A 1 277 ? -7.822 15.152 6.031 1.00 81.31 277 GLY A O 1
ATOM 2167 N N . SER A 1 278 ? -8.762 15.445 4.022 1.00 89.06 278 SER A N 1
ATOM 2168 C CA . SER A 1 278 ? -10.100 15.029 4.454 1.00 89.06 278 SER A CA 1
ATOM 2169 C C . SER A 1 278 ? -10.107 13.566 4.877 1.00 89.06 278 SER A C 1
ATOM 2171 O O . SER A 1 278 ? -9.609 12.702 4.155 1.00 89.06 278 SER A O 1
ATOM 2173 N N . ALA A 1 279 ? -10.715 13.274 6.024 1.00 93.50 279 ALA A N 1
ATOM 2174 C CA . ALA A 1 279 ? -10.875 11.905 6.482 1.00 93.50 279 ALA A CA 1
ATOM 2175 C C . ALA A 1 279 ? -11.884 11.140 5.614 1.00 93.50 279 ALA A C 1
ATOM 2177 O O . ALA A 1 279 ? -12.986 11.619 5.357 1.00 93.50 279 ALA A O 1
ATOM 2178 N N . ILE A 1 280 ? -11.507 9.928 5.207 1.00 95.31 280 ILE A N 1
ATOM 2179 C CA . ILE A 1 280 ? -12.293 9.035 4.338 1.00 95.31 280 ILE A CA 1
ATOM 2180 C C . ILE A 1 280 ? -12.491 7.634 4.929 1.00 95.31 280 ILE A C 1
ATOM 2182 O O . ILE A 1 280 ? -13.208 6.807 4.365 1.00 95.31 280 ILE A O 1
ATOM 2186 N N . GLY A 1 281 ? -11.859 7.333 6.063 1.00 96.25 281 GLY A N 1
ATOM 2187 C CA . GLY A 1 281 ? -12.074 6.084 6.783 1.00 96.25 281 GLY A CA 1
ATOM 2188 C C . GLY A 1 281 ? -11.389 6.068 8.141 1.00 96.25 281 GLY A C 1
ATOM 2189 O O . GLY A 1 281 ? -10.516 6.887 8.417 1.00 96.25 281 GLY A O 1
ATOM 2190 N N . THR A 1 282 ? -11.778 5.132 8.997 1.00 97.31 282 THR A N 1
ATOM 2191 C CA . THR A 1 282 ? -11.210 4.972 10.338 1.00 97.31 282 THR A CA 1
ATOM 2192 C C . THR A 1 282 ? -11.169 3.504 10.751 1.00 97.31 282 THR A C 1
ATOM 2194 O O . THR A 1 282 ? -11.918 2.682 10.224 1.00 97.31 282 THR A O 1
ATOM 2197 N N . LEU A 1 283 ? -10.248 3.172 11.653 1.00 97.12 283 LEU A N 1
ATOM 2198 C CA . LEU A 1 283 ? -10.133 1.889 12.344 1.00 97.12 283 LEU A CA 1
ATOM 2199 C C . LEU A 1 283 ? -9.424 2.146 13.676 1.00 97.12 283 LEU A C 1
ATOM 2201 O O . LEU A 1 283 ? -8.404 2.829 13.701 1.00 97.12 283 LEU A O 1
ATOM 2205 N N . SER A 1 284 ? -9.932 1.602 14.776 1.00 95.75 284 SER A N 1
ATOM 2206 C CA . SER A 1 284 ? -9.248 1.652 16.072 1.00 95.75 284 SER A CA 1
ATOM 2207 C C . SER A 1 284 ? -8.700 0.272 16.434 1.00 95.75 284 SER A C 1
ATOM 2209 O O . SER A 1 284 ? -9.336 -0.742 16.156 1.00 95.75 284 SER A O 1
ATOM 2211 N N . VAL A 1 285 ? -7.520 0.241 17.050 1.00 95.56 285 VAL A N 1
ATOM 2212 C CA . VAL A 1 285 ? -6.935 -0.950 17.675 1.00 95.56 285 VAL A CA 1
ATOM 2213 C C . VAL A 1 285 ? -6.959 -0.734 19.180 1.00 95.56 285 VAL A C 1
ATOM 2215 O O . VAL A 1 285 ? -6.457 0.283 19.656 1.00 95.56 285 VAL A O 1
ATOM 2218 N N . HIS A 1 286 ? -7.566 -1.659 19.909 1.00 92.94 286 HIS A N 1
ATOM 2219 C CA . HIS A 1 286 ? -7.588 -1.682 21.367 1.00 92.94 286 HIS A CA 1
ATOM 2220 C C . HIS A 1 286 ? -6.575 -2.724 21.840 1.00 92.94 286 HIS A C 1
ATOM 2222 O O . HIS A 1 286 ? -6.708 -3.894 21.484 1.00 92.94 286 HIS A O 1
ATOM 2228 N N . GLY A 1 287 ? -5.548 -2.288 22.564 1.00 89.94 287 GLY A N 1
ATOM 2229 C CA . GLY A 1 287 ? -4.506 -3.136 23.135 1.00 89.94 287 GLY A CA 1
ATOM 2230 C C . GLY A 1 287 ? -4.813 -3.609 24.559 1.00 89.94 287 GLY A C 1
ATOM 2231 O O . GLY A 1 287 ? -5.824 -3.195 25.141 1.00 89.94 287 GLY A O 1
ATOM 2232 N N . PRO A 1 288 ? -3.938 -4.455 25.130 1.00 85.62 288 PRO A N 1
ATOM 2233 C CA . PRO A 1 288 ? -4.124 -5.058 26.451 1.00 85.62 288 PRO A CA 1
ATOM 2234 C C . PRO A 1 288 ? -4.380 -4.039 27.568 1.00 85.62 288 PRO A C 1
ATOM 2236 O O . PRO A 1 288 ? -5.210 -4.276 28.444 1.00 85.62 288 PRO A O 1
ATOM 2239 N N . GLU A 1 289 ? -3.735 -2.871 27.511 1.00 85.69 289 GLU A N 1
ATOM 2240 C CA . GLU A 1 289 ? -3.883 -1.806 28.509 1.00 85.69 289 GLU A CA 1
ATOM 2241 C C . GLU A 1 289 ? -5.312 -1.264 28.547 1.00 85.69 289 GLU A C 1
ATOM 2243 O O . GLU A 1 289 ? -5.811 -0.898 29.606 1.00 85.69 289 GLU A O 1
ATOM 2248 N N . MET A 1 290 ? -5.994 -1.253 27.400 1.00 84.75 290 MET A N 1
ATOM 2249 C CA . MET A 1 290 ? -7.385 -0.827 27.293 1.00 84.75 290 MET A CA 1
ATOM 2250 C C . MET A 1 290 ? -8.350 -1.932 27.735 1.00 84.75 290 MET A C 1
ATOM 2252 O O . MET A 1 290 ? -9.361 -1.652 28.380 1.00 84.75 290 MET A O 1
ATOM 2256 N N . LEU A 1 291 ? -8.044 -3.190 27.399 1.00 79.12 291 LEU A N 1
ATOM 2257 C CA . LEU A 1 291 ? -8.874 -4.350 27.743 1.00 79.12 291 LEU A CA 1
ATOM 2258 C C . LEU A 1 291 ? -8.841 -4.669 29.243 1.00 79.12 291 LEU A C 1
ATOM 2260 O O . LEU A 1 291 ? -9.818 -5.199 29.771 1.00 79.12 291 LEU A O 1
ATOM 2264 N N . ALA A 1 292 ? -7.767 -4.298 29.946 1.00 74.88 292 ALA A N 1
ATOM 2265 C CA . ALA A 1 292 ? -7.646 -4.449 31.396 1.00 74.88 292 ALA A CA 1
ATOM 2266 C C . ALA A 1 292 ? -8.755 -3.725 32.186 1.00 74.88 292 ALA A C 1
ATOM 2268 O O . ALA A 1 292 ? -9.071 -4.125 33.305 1.00 74.88 292 ALA A O 1
ATOM 2269 N N . TRP A 1 293 ? -9.368 -2.692 31.598 1.00 67.19 293 TRP A N 1
ATOM 2270 C CA . TRP A 1 293 ? -10.453 -1.916 32.208 1.00 67.19 293 TRP A CA 1
ATOM 2271 C C . TRP A 1 293 ? -11.859 -2.418 31.851 1.00 67.19 293 TRP A C 1
ATOM 2273 O O . TRP A 1 293 ? -12.842 -1.892 32.376 1.00 67.19 293 TRP A O 1
ATOM 2283 N N . LEU A 1 294 ? -11.982 -3.400 30.950 1.00 66.00 294 LEU A N 1
ATOM 2284 C CA . LEU A 1 294 ? -13.268 -3.995 30.583 1.00 66.00 294 LEU A CA 1
ATOM 2285 C C . LEU A 1 294 ? -13.711 -5.049 31.620 1.00 66.00 294 LEU A C 1
ATOM 2287 O O . LEU A 1 294 ? -12.869 -5.594 32.339 1.00 66.00 294 LEU A O 1
ATOM 2291 N N . PRO A 1 295 ? -15.024 -5.354 31.714 1.00 65.62 295 PRO A N 1
ATOM 2292 C CA . PRO A 1 295 ? -15.537 -6.436 32.556 1.00 65.62 295 PRO A CA 1
ATOM 2293 C C . PRO A 1 295 ? -14.780 -7.759 32.344 1.00 65.62 295 PRO A C 1
ATOM 2295 O O . PRO A 1 295 ? -14.243 -8.017 31.268 1.00 65.62 295 PRO A O 1
ATOM 2298 N N . LYS A 1 296 ? -14.731 -8.608 33.381 1.00 57.84 296 LYS A N 1
ATOM 2299 C CA . LYS A 1 296 ? -13.950 -9.862 33.363 1.00 57.84 296 LYS A CA 1
ATOM 2300 C C . LYS A 1 296 ? -14.415 -10.868 32.309 1.00 57.84 296 LYS A C 1
ATOM 2302 O O . LYS A 1 296 ? -13.612 -11.697 31.894 1.00 57.84 296 LYS A O 1
ATOM 2307 N N . GLU A 1 297 ? -15.673 -10.801 31.883 1.00 65.62 297 GLU A N 1
ATOM 2308 C CA . GLU A 1 297 ? -16.173 -11.609 30.773 1.00 65.62 297 GLU A CA 1
ATOM 2309 C C . GLU A 1 297 ? -15.471 -11.184 29.487 1.00 65.62 297 GLU A C 1
ATOM 2311 O O . GLU A 1 297 ? -15.700 -10.103 28.935 1.00 65.62 297 GLU A O 1
ATOM 2316 N N . ARG A 1 298 ? -14.536 -12.028 29.046 1.00 66.25 298 ARG A N 1
ATOM 2317 C CA . ARG A 1 298 ? -13.791 -11.786 27.820 1.00 66.25 298 ARG A CA 1
ATOM 2318 C C . ARG A 1 298 ? -14.722 -11.988 26.623 1.00 66.25 298 ARG A C 1
ATOM 2320 O O . ARG A 1 298 ? -15.357 -13.034 26.532 1.00 66.25 298 ARG A O 1
ATOM 2327 N N . PRO A 1 299 ? -14.780 -11.046 25.666 1.00 68.50 299 PRO A N 1
ATOM 2328 C CA . PRO A 1 299 ? -15.662 -11.141 24.500 1.00 68.50 299 PRO A CA 1
ATOM 2329 C C . PRO A 1 299 ? -15.104 -12.080 23.410 1.00 68.50 299 PRO A C 1
ATOM 2331 O O . PRO A 1 299 ? -15.354 -11.875 22.223 1.00 68.50 299 PRO A O 1
ATOM 2334 N N . TYR A 1 300 ? -14.265 -13.048 23.783 1.00 75.25 300 TYR A N 1
ATOM 2335 C CA . TYR A 1 300 ? -13.522 -13.925 22.878 1.00 75.25 300 TYR A CA 1
ATOM 2336 C C . TYR A 1 300 ? -13.278 -15.302 23.523 1.00 75.25 300 TYR A C 1
ATOM 2338 O O . TYR A 1 300 ? -13.470 -15.436 24.732 1.00 75.25 300 TYR A O 1
ATOM 2346 N N . PRO A 1 301 ? -12.882 -16.334 22.747 1.00 77.25 301 PRO A N 1
ATOM 2347 C CA . PRO A 1 301 ? -12.892 -17.720 23.214 1.00 77.25 301 PRO A CA 1
ATOM 2348 C C . PRO A 1 301 ? -12.095 -17.970 24.506 1.00 77.25 301 PRO A C 1
ATOM 2350 O O . PRO A 1 301 ? -11.020 -17.379 24.665 1.00 77.25 301 PRO A O 1
ATOM 2353 N N . PRO A 1 302 ? -12.544 -18.904 25.373 1.00 77.19 302 PRO A N 1
ATOM 2354 C CA . PRO A 1 302 ? -11.889 -19.206 26.648 1.00 77.19 302 PRO A CA 1
ATOM 2355 C C . PRO A 1 302 ? -10.403 -19.547 26.519 1.00 77.19 302 PRO A C 1
ATOM 2357 O O . PRO A 1 302 ? -9.606 -19.061 27.309 1.00 77.19 302 PRO A O 1
ATOM 2360 N N . SER A 1 303 ? -9.999 -20.277 25.474 1.00 78.69 303 SER A N 1
ATOM 2361 C CA . SER A 1 303 ? -8.587 -20.618 25.252 1.00 78.69 303 SER A CA 1
ATOM 2362 C C . SER A 1 303 ? -7.701 -19.379 25.073 1.00 78.69 303 SER A C 1
ATOM 2364 O O . SER A 1 303 ? -6.587 -19.329 25.571 1.00 78.69 303 SER A O 1
ATOM 2366 N N . LEU A 1 304 ? -8.200 -18.347 24.381 1.00 80.56 304 LEU A N 1
ATOM 2367 C CA . LEU A 1 304 ? -7.471 -17.084 24.228 1.00 80.56 304 LEU A CA 1
ATOM 2368 C C . LEU A 1 304 ? -7.490 -16.261 25.518 1.00 80.56 304 LEU A C 1
ATOM 2370 O O . LEU A 1 304 ? -6.539 -15.530 25.775 1.00 80.56 304 LEU A O 1
ATOM 2374 N N . ALA A 1 305 ? -8.550 -16.372 26.321 1.00 78.88 305 ALA A N 1
ATOM 2375 C CA . ALA A 1 305 ? -8.603 -15.755 27.642 1.00 78.88 305 ALA A CA 1
ATOM 2376 C C . ALA A 1 305 ? -7.597 -16.399 28.609 1.00 78.88 305 ALA A C 1
ATOM 2378 O O . ALA A 1 305 ? -6.924 -15.683 29.343 1.00 78.88 305 ALA A O 1
ATOM 2379 N N . GLU A 1 306 ? -7.441 -17.722 28.576 1.00 79.06 306 GLU A N 1
ATOM 2380 C CA . GLU A 1 306 ? -6.426 -18.451 29.345 1.00 79.06 306 GLU A CA 1
ATOM 2381 C C . GLU A 1 306 ? -5.000 -18.075 28.904 1.00 79.06 306 GLU A C 1
ATOM 2383 O O . GLU A 1 306 ? -4.157 -17.760 29.750 1.00 79.06 306 GLU A O 1
ATOM 2388 N N . ASP A 1 307 ? -4.741 -18.010 27.593 1.00 81.44 307 ASP A N 1
ATOM 2389 C CA . ASP A 1 307 ? -3.460 -17.554 27.027 1.00 81.44 307 ASP A CA 1
ATOM 2390 C C . ASP A 1 307 ? -3.141 -16.089 27.401 1.00 81.44 307 ASP A C 1
ATOM 2392 O O . ASP A 1 307 ? -1.981 -15.729 27.609 1.00 81.44 307 ASP A O 1
ATOM 2396 N N . GLU A 1 308 ? -4.156 -15.220 27.477 1.00 80.19 308 GLU A N 1
ATOM 2397 C CA . GLU A 1 308 ? -3.991 -13.821 27.895 1.00 80.19 308 GLU A CA 1
ATOM 2398 C C . GLU A 1 308 ? -3.688 -13.724 29.396 1.00 80.19 308 GLU A C 1
ATOM 2400 O O . GLU A 1 308 ? -2.734 -13.056 29.795 1.00 80.19 308 GLU A O 1
ATOM 2405 N N . VAL A 1 309 ? -4.463 -14.417 30.238 1.00 78.19 309 VAL A N 1
ATOM 2406 C CA . VAL A 1 309 ? -4.299 -14.406 31.703 1.00 78.19 309 VAL A CA 1
ATOM 2407 C C . VAL A 1 309 ? -2.963 -15.018 32.124 1.00 78.19 309 VAL A C 1
ATOM 2409 O O . VAL A 1 309 ? -2.337 -14.531 33.066 1.00 78.19 309 VAL A O 1
ATOM 2412 N N . SER A 1 310 ? -2.499 -16.054 31.424 1.00 76.75 310 SER A N 1
ATOM 2413 C CA . SER A 1 310 ? -1.176 -16.654 31.643 1.00 76.75 310 SER A CA 1
ATOM 2414 C C . SER A 1 310 ? -0.017 -15.771 31.161 1.00 76.75 310 SER A C 1
ATOM 2416 O O . SER A 1 310 ? 1.137 -16.039 31.498 1.00 76.75 310 SER A O 1
ATOM 2418 N N . GLY A 1 311 ? -0.303 -14.708 30.401 1.00 75.06 311 GLY A N 1
ATOM 2419 C CA . GLY A 1 311 ? 0.696 -13.804 29.836 1.00 75.06 311 GLY A CA 1
ATOM 2420 C C . GLY A 1 311 ? 1.430 -14.365 28.615 1.00 75.06 311 GLY A C 1
ATOM 2421 O O . GLY A 1 311 ? 2.417 -13.767 28.179 1.00 75.06 311 GLY A O 1
ATOM 2422 N N . GLU A 1 312 ? 0.967 -15.485 28.055 1.00 79.12 312 GLU A N 1
ATOM 2423 C CA . GLU A 1 312 ? 1.530 -16.094 26.847 1.00 79.12 312 GLU A CA 1
ATOM 2424 C C . GLU A 1 312 ? 1.193 -15.276 25.588 1.00 79.12 312 GLU A C 1
ATOM 2426 O O . GLU A 1 312 ? 2.019 -15.158 24.670 1.00 79.12 312 GLU A O 1
ATOM 2431 N N . THR A 1 313 ? -0.003 -14.674 25.559 1.00 83.44 313 THR A N 1
ATOM 2432 C CA . THR A 1 313 ? -0.519 -13.918 24.412 1.00 83.44 313 THR A CA 1
ATOM 2433 C C . THR A 1 313 ? -1.013 -12.520 24.788 1.00 83.44 313 THR A C 1
ATOM 2435 O O . THR A 1 313 ? -1.895 -12.369 25.623 1.00 83.44 313 THR A O 1
ATOM 2438 N N . ASP A 1 314 ? -0.545 -11.497 24.069 1.00 87.12 314 ASP A N 1
ATOM 2439 C CA . ASP A 1 314 ? -1.160 -10.167 24.075 1.00 87.12 314 ASP A CA 1
ATOM 2440 C C . ASP A 1 314 ? -2.310 -10.125 23.050 1.00 87.12 314 ASP A C 1
ATOM 2442 O O . ASP A 1 314 ? -2.117 -10.380 21.849 1.00 87.12 314 ASP A O 1
ATOM 2446 N N . VAL A 1 315 ? -3.516 -9.792 23.516 1.00 87.81 315 VAL A N 1
ATOM 2447 C CA . VAL A 1 315 ? -4.724 -9.707 22.685 1.00 87.81 315 VAL A CA 1
ATOM 2448 C C . VAL A 1 315 ? -4.992 -8.261 22.269 1.00 87.81 315 VAL A C 1
ATOM 2450 O O . VAL A 1 315 ? -4.973 -7.338 23.079 1.00 87.81 315 VAL A O 1
ATOM 2453 N N . TYR A 1 316 ? -5.284 -8.071 20.982 1.00 92.19 316 TYR A N 1
ATOM 2454 C CA . TYR A 1 316 ? -5.656 -6.788 20.394 1.00 92.19 316 TYR A CA 1
ATOM 2455 C C . TYR A 1 316 ? -6.992 -6.914 19.669 1.00 92.19 316 TYR A C 1
ATOM 2457 O O . TYR A 1 316 ? -7.197 -7.865 18.916 1.00 92.19 316 TYR A O 1
ATOM 2465 N N . ILE A 1 317 ? -7.881 -5.931 19.816 1.00 91.75 317 ILE A N 1
ATOM 2466 C CA . ILE A 1 317 ? -9.190 -5.929 19.149 1.00 91.75 317 ILE A CA 1
ATOM 2467 C C . ILE A 1 317 ? -9.267 -4.778 18.144 1.00 91.75 317 ILE A C 1
ATOM 2469 O O . ILE A 1 317 ? -9.063 -3.612 18.484 1.00 91.75 317 ILE A O 1
ATOM 2473 N N . LEU A 1 318 ? -9.572 -5.102 16.890 1.00 95.00 318 LEU A N 1
ATOM 2474 C CA . LEU A 1 318 ? -9.857 -4.140 15.830 1.00 95.00 318 LEU A CA 1
ATOM 2475 C C . LEU A 1 318 ? -11.340 -3.766 15.895 1.00 95.00 318 LEU A C 1
ATOM 2477 O O . LEU A 1 318 ? -12.208 -4.622 15.733 1.00 95.00 318 LEU A O 1
ATOM 2481 N N . VAL A 1 319 ? -11.633 -2.480 16.085 1.00 91.19 319 VAL A N 1
ATOM 2482 C CA . VAL A 1 319 ? -13.004 -1.982 16.262 1.00 91.19 319 VAL A CA 1
ATOM 2483 C C . VAL A 1 319 ? -13.284 -0.716 15.460 1.00 91.19 319 VAL A C 1
ATOM 2485 O O . VAL A 1 319 ? -12.387 0.064 15.128 1.00 91.19 319 VAL A O 1
ATOM 2488 N N . GLY A 1 320 ? -14.569 -0.497 15.164 1.00 90.12 320 GLY A N 1
ATOM 2489 C CA . GLY A 1 320 ? -15.056 0.738 14.548 1.00 90.12 320 GLY A CA 1
ATOM 2490 C C . GLY A 1 320 ? -14.515 0.981 13.142 1.00 90.12 320 GLY A C 1
ATOM 2491 O O . GLY A 1 320 ? -14.311 2.131 12.760 1.00 90.12 320 GLY A O 1
ATOM 2492 N N . MET A 1 321 ? -14.234 -0.086 12.389 1.00 94.88 321 MET A N 1
ATOM 2493 C CA . MET A 1 321 ? -13.734 0.045 11.029 1.00 94.88 321 MET A CA 1
ATOM 2494 C C . MET A 1 321 ? -14.822 0.573 10.094 1.00 94.88 321 MET A C 1
ATOM 2496 O O . MET A 1 321 ? -15.864 -0.058 9.936 1.00 94.88 321 MET A O 1
ATOM 2500 N N . TRP A 1 322 ? -14.548 1.675 9.400 1.00 95.62 322 TRP A N 1
ATOM 2501 C CA . TRP A 1 322 ? -15.465 2.221 8.404 1.00 95.62 322 TRP A CA 1
ATOM 2502 C C . TRP A 1 322 ? -14.725 2.978 7.299 1.00 95.62 322 TRP A C 1
ATOM 2504 O O . TRP A 1 322 ? -13.645 3.529 7.514 1.00 95.62 322 TRP A O 1
ATOM 2514 N N . VAL A 1 323 ? -15.304 2.997 6.098 1.00 96.00 323 VAL A N 1
ATOM 2515 C CA . VAL A 1 323 ? -14.802 3.738 4.932 1.00 96.00 323 VAL A CA 1
ATOM 2516 C C . VAL A 1 323 ? -15.985 4.401 4.233 1.00 96.00 323 VAL A C 1
ATOM 2518 O O . VAL A 1 323 ? -17.003 3.738 3.997 1.00 96.00 323 VAL A O 1
ATOM 2521 N N . GLN A 1 324 ? -15.817 5.668 3.853 1.00 95.12 324 GLN A N 1
ATOM 2522 C CA . GLN A 1 324 ? -16.797 6.429 3.077 1.00 95.12 324 GLN A CA 1
ATOM 2523 C C . GLN A 1 324 ? -17.220 5.672 1.805 1.00 95.12 324 GLN A C 1
ATOM 2525 O O . GLN A 1 324 ? -16.344 5.121 1.123 1.00 95.12 324 GLN A O 1
ATOM 2530 N N . PRO A 1 325 ? -18.528 5.609 1.476 1.00 93.62 325 PRO A N 1
ATOM 2531 C CA . PRO A 1 325 ? -19.048 4.821 0.357 1.00 93.62 325 PRO A CA 1
ATOM 2532 C C . PRO A 1 325 ? -18.312 5.032 -0.968 1.00 93.62 325 PRO A C 1
ATOM 2534 O O . PRO A 1 325 ? -17.975 4.061 -1.649 1.00 93.62 325 PRO A O 1
ATOM 2537 N N . GLU A 1 326 ? -17.969 6.275 -1.291 1.00 89.44 326 GLU A N 1
ATOM 2538 C CA . GLU A 1 326 ? -17.347 6.695 -2.551 1.00 89.44 326 GLU A CA 1
ATOM 2539 C C . GLU A 1 326 ? -15.925 6.128 -2.718 1.00 89.44 326 GLU A C 1
ATOM 2541 O O . GLU A 1 326 ? -15.423 5.966 -3.842 1.00 89.44 326 GLU A O 1
ATOM 2546 N N . PHE A 1 327 ? -15.285 5.776 -1.598 1.00 89.00 327 PHE A N 1
ATOM 2547 C CA . PHE A 1 327 ? -13.925 5.242 -1.514 1.00 89.00 327 PHE A CA 1
ATOM 2548 C C . PHE A 1 327 ? -13.879 3.727 -1.243 1.00 89.00 327 PHE A C 1
ATOM 2550 O O . PHE A 1 327 ? -12.795 3.125 -1.210 1.00 89.00 327 PHE A O 1
ATOM 2557 N N . ARG A 1 328 ? -15.037 3.063 -1.100 1.00 88.19 328 ARG A N 1
ATOM 2558 C CA . ARG A 1 328 ? -15.121 1.597 -0.966 1.00 88.19 328 ARG A CA 1
ATOM 2559 C C . ARG A 1 328 ? -14.664 0.904 -2.251 1.00 88.19 328 ARG A C 1
ATOM 2561 O O . ARG A 1 328 ? -14.706 1.452 -3.345 1.00 88.19 328 ARG A O 1
ATOM 2568 N N . GLY A 1 329 ? -14.149 -0.319 -2.115 1.00 81.19 329 GLY A N 1
ATOM 2569 C CA . GLY A 1 329 ? -13.621 -1.092 -3.249 1.00 81.19 329 GLY A CA 1
ATOM 2570 C C . GLY A 1 329 ? -12.277 -0.602 -3.808 1.00 81.19 329 GLY A C 1
ATOM 2571 O O . GLY A 1 329 ? -11.683 -1.298 -4.625 1.00 81.19 329 GLY A O 1
ATOM 2572 N N . ARG A 1 330 ? -11.745 0.529 -3.321 1.00 80.38 330 ARG A N 1
ATOM 2573 C CA . ARG A 1 330 ? -10.467 1.108 -3.778 1.00 80.38 330 ARG A CA 1
ATOM 2574 C C . ARG A 1 330 ? -9.251 0.711 -2.932 1.00 80.38 330 ARG A C 1
ATOM 2576 O O . ARG A 1 330 ? -8.144 1.170 -3.171 1.00 80.38 330 ARG A O 1
ATOM 2583 N N . GLY A 1 331 ? -9.440 -0.146 -1.927 1.00 81.94 331 GLY A N 1
ATOM 2584 C CA . GLY A 1 331 ? -8.356 -0.644 -1.070 1.00 81.94 331 GLY A CA 1
ATOM 2585 C C . GLY A 1 331 ? -8.075 0.175 0.197 1.00 81.94 331 GLY A C 1
ATOM 2586 O O . GLY A 1 331 ? -7.199 -0.219 0.962 1.00 81.94 331 GLY A O 1
ATOM 2587 N N . VAL A 1 332 ? -8.837 1.241 0.481 1.00 88.44 332 VAL A N 1
ATOM 2588 C CA . VAL A 1 332 ? -8.715 2.033 1.727 1.00 88.44 332 VAL A CA 1
ATOM 2589 C C . VAL A 1 332 ? -8.856 1.152 2.970 1.00 88.44 332 VAL A C 1
ATOM 2591 O O . VAL A 1 332 ? -8.005 1.180 3.853 1.00 88.44 332 VAL A O 1
ATOM 2594 N N . GLY A 1 333 ? -9.881 0.293 3.008 1.00 92.00 333 GLY A N 1
ATOM 2595 C CA . GLY A 1 333 ? -10.093 -0.607 4.143 1.00 92.00 333 GLY A CA 1
ATOM 2596 C C . GLY A 1 333 ? -8.939 -1.591 4.351 1.00 92.00 333 GLY A C 1
ATOM 2597 O O . GLY A 1 333 ? -8.518 -1.832 5.476 1.00 92.00 333 GLY A O 1
ATOM 2598 N N . ARG A 1 334 ? -8.362 -2.111 3.262 1.00 88.88 334 ARG A N 1
ATOM 2599 C CA . ARG A 1 334 ? -7.191 -2.992 3.343 1.00 88.88 334 ARG A CA 1
ATOM 2600 C C . ARG A 1 334 ? -5.996 -2.284 3.962 1.00 88.88 334 ARG A C 1
ATOM 2602 O O . ARG A 1 334 ? -5.365 -2.835 4.851 1.00 88.88 334 ARG A O 1
ATOM 2609 N N . MET A 1 335 ? -5.762 -1.050 3.542 1.00 85.25 335 MET A N 1
ATOM 2610 C CA . MET A 1 335 ? -4.682 -0.225 4.057 1.00 85.25 335 MET A CA 1
ATOM 2611 C C . MET A 1 335 ? -4.852 0.108 5.550 1.00 85.25 335 MET A C 1
ATOM 2613 O O . MET A 1 335 ? -3.864 0.096 6.278 1.00 85.25 335 MET A O 1
ATOM 2617 N N . LEU A 1 336 ? -6.083 0.350 6.023 1.00 93.94 336 LEU A N 1
ATOM 2618 C CA . LEU A 1 336 ? -6.368 0.507 7.457 1.00 93.94 336 LEU A CA 1
ATOM 2619 C C . LEU A 1 336 ? -5.996 -0.761 8.240 1.00 93.94 336 LEU A C 1
ATOM 2621 O O . LEU A 1 336 ? -5.271 -0.670 9.227 1.00 93.94 336 LEU A O 1
ATOM 2625 N N . VAL A 1 337 ? -6.427 -1.938 7.773 1.00 95.44 337 VAL A N 1
ATOM 2626 C CA . VAL A 1 337 ? -6.130 -3.226 8.429 1.00 95.44 337 VAL A CA 1
ATOM 2627 C C . VAL A 1 337 ? -4.631 -3.532 8.426 1.00 95.44 337 VAL A C 1
ATOM 2629 O O . VAL A 1 337 ? -4.083 -3.889 9.464 1.00 95.44 337 VAL A O 1
ATOM 2632 N N . ASP A 1 338 ? -3.941 -3.351 7.297 1.00 87.75 338 ASP A N 1
ATOM 2633 C CA . ASP A 1 338 ? -2.493 -3.581 7.222 1.00 87.75 338 ASP A CA 1
ATOM 2634 C C . ASP A 1 338 ? -1.734 -2.635 8.175 1.00 87.75 338 ASP A C 1
ATOM 2636 O O . ASP A 1 338 ? -0.785 -3.053 8.845 1.00 87.75 338 ASP A O 1
ATOM 2640 N N . ARG A 1 339 ? -2.179 -1.373 8.307 1.00 88.38 339 ARG A N 1
ATOM 2641 C CA . ARG A 1 339 ? -1.592 -0.430 9.270 1.00 88.38 339 ARG A CA 1
ATOM 2642 C C . ARG A 1 339 ? -1.877 -0.832 10.718 1.00 88.38 339 ARG A C 1
ATOM 2644 O O . ARG A 1 339 ? -0.964 -0.734 11.531 1.00 88.38 339 ARG A O 1
ATOM 2651 N N . ALA A 1 340 ? -3.074 -1.327 11.030 1.00 94.88 340 ALA A N 1
ATOM 2652 C CA . ALA A 1 340 ? -3.409 -1.858 12.353 1.00 94.88 340 ALA A CA 1
ATOM 2653 C C . ALA A 1 340 ? -2.530 -3.053 12.736 1.00 94.88 340 ALA A C 1
ATOM 2655 O O . ALA A 1 340 ? -1.938 -3.060 13.811 1.00 94.88 340 ALA A O 1
ATOM 2656 N N . LEU A 1 341 ? -2.360 -4.023 11.836 1.00 92.94 341 LEU A N 1
ATOM 2657 C CA . LEU A 1 341 ? -1.480 -5.172 12.073 1.00 92.94 341 LEU A CA 1
ATOM 2658 C C . LEU A 1 341 ? -0.018 -4.748 12.263 1.00 92.94 341 LEU A C 1
ATOM 2660 O O . LEU A 1 341 ? 0.697 -5.337 13.073 1.00 92.94 341 LEU A O 1
ATOM 2664 N N . LYS A 1 342 ? 0.429 -3.706 11.551 1.00 87.88 342 LYS A N 1
ATOM 2665 C CA . LYS A 1 342 ? 1.754 -3.117 11.766 1.00 87.88 342 LYS A CA 1
ATOM 2666 C C . LYS A 1 342 ? 1.883 -2.502 13.164 1.00 87.88 342 LYS A C 1
ATOM 2668 O O . LYS A 1 342 ? 2.880 -2.771 13.820 1.00 87.88 342 LYS A O 1
ATOM 2673 N N . VAL A 1 343 ? 0.879 -1.752 13.629 1.00 89.12 343 VAL A N 1
ATOM 2674 C CA . VAL A 1 343 ? 0.848 -1.205 15.001 1.00 89.12 343 VAL A CA 1
ATOM 2675 C C . VAL A 1 343 ? 0.956 -2.325 16.036 1.00 89.12 343 VAL A C 1
ATOM 2677 O O . VAL A 1 343 ? 1.799 -2.245 16.917 1.00 89.12 343 VAL A O 1
ATOM 2680 N N . ILE A 1 344 ? 0.196 -3.411 15.878 1.00 91.88 344 ILE A N 1
ATOM 2681 C CA . ILE A 1 344 ? 0.245 -4.578 16.779 1.00 91.88 344 ILE A CA 1
ATOM 2682 C C . ILE A 1 344 ? 1.630 -5.242 16.768 1.00 91.88 344 ILE A C 1
ATOM 2684 O O . ILE A 1 344 ? 2.165 -5.639 17.801 1.00 91.88 344 ILE A O 1
ATOM 2688 N N . LYS A 1 345 ? 2.254 -5.359 15.593 1.00 88.00 345 LYS A N 1
ATOM 2689 C CA . LYS A 1 345 ? 3.594 -5.945 15.465 1.00 88.00 345 LYS A CA 1
ATOM 2690 C C . LYS A 1 345 ? 4.686 -5.069 16.094 1.00 88.00 345 LYS A C 1
ATOM 2692 O O . LYS A 1 345 ? 5.688 -5.602 16.563 1.00 88.00 345 LYS A O 1
ATOM 2697 N N . GLU A 1 346 ? 4.512 -3.753 16.076 1.00 84.75 346 GLU A N 1
ATOM 2698 C CA . GLU A 1 346 ? 5.473 -2.774 16.601 1.00 84.75 346 GLU A CA 1
ATOM 2699 C C . GLU A 1 346 ? 5.198 -2.391 18.064 1.00 84.75 346 GLU A C 1
ATOM 2701 O O . GLU A 1 346 ? 6.030 -1.720 18.671 1.00 84.75 346 GLU A O 1
ATOM 2706 N N . ALA A 1 347 ? 4.068 -2.821 18.636 1.00 81.31 347 ALA A N 1
ATOM 2707 C CA . ALA A 1 347 ? 3.704 -2.522 20.012 1.00 81.31 347 ALA A CA 1
ATOM 2708 C C . ALA A 1 347 ? 4.746 -3.082 21.002 1.00 81.31 347 ALA A C 1
ATOM 2710 O O . ALA A 1 347 ? 5.230 -4.210 20.814 1.00 81.31 347 ALA A O 1
ATOM 2711 N N . PRO A 1 348 ? 5.110 -2.314 22.046 1.00 71.62 348 PRO A N 1
ATOM 2712 C CA . PRO A 1 348 ? 5.941 -2.828 23.122 1.00 71.62 348 PRO A CA 1
ATOM 2713 C C . PRO A 1 348 ? 5.187 -3.950 23.839 1.00 71.62 348 PRO A C 1
ATOM 2715 O O . PRO A 1 348 ? 3.985 -3.856 24.063 1.00 71.62 348 PRO A O 1
ATOM 2718 N N . SER A 1 349 ? 5.889 -5.025 24.183 1.00 62.88 349 SER A N 1
ATOM 2719 C CA . SER A 1 349 ? 5.308 -6.080 25.012 1.00 62.88 349 SER A CA 1
ATOM 2720 C C . SER A 1 349 ? 5.123 -5.551 26.437 1.00 62.88 349 SER A C 1
ATOM 2722 O O . SER A 1 349 ? 6.050 -4.986 27.022 1.00 62.88 349 SER A O 1
ATOM 2724 N N . VAL A 1 350 ? 3.910 -5.692 26.970 1.00 57.81 350 VAL A N 1
ATOM 2725 C CA . VAL A 1 350 ? 3.512 -5.151 28.277 1.00 57.81 350 VAL A CA 1
ATOM 2726 C C . VAL A 1 350 ? 3.831 -6.170 29.375 1.00 57.81 350 VAL A C 1
ATOM 2728 O O . VAL A 1 350 ? 3.609 -7.370 29.197 1.00 57.81 350 VAL A O 1
ATOM 2731 N N . GLY A 1 351 ? 4.313 -5.698 30.530 1.00 53.25 351 GLY A N 1
ATOM 2732 C CA . GLY A 1 351 ? 4.329 -6.484 31.772 1.00 53.25 351 GLY A CA 1
ATOM 2733 C C . GLY A 1 351 ? 5.631 -7.194 32.154 1.00 53.25 351 GLY A C 1
ATOM 2734 O O . GLY A 1 351 ? 5.578 -8.032 33.042 1.00 53.25 351 GLY A O 1
ATOM 2735 N N . PHE A 1 352 ? 6.780 -6.873 31.552 1.00 49.97 352 PHE A N 1
ATOM 2736 C CA . PHE A 1 352 ? 8.052 -7.487 31.956 1.00 49.97 352 PHE A CA 1
ATOM 2737 C C . PHE A 1 352 ? 8.553 -6.962 33.303 1.00 49.97 352 PHE A C 1
ATOM 2739 O O . PHE A 1 352 ? 8.746 -5.752 33.460 1.00 49.97 352 PHE A O 1
ATOM 2746 N N . GLN A 1 353 ? 8.801 -7.868 34.252 1.00 48.84 353 GLN A N 1
ATOM 2747 C CA . GLN A 1 353 ? 9.416 -7.530 35.542 1.00 48.84 353 GLN A CA 1
ATOM 2748 C C . GLN A 1 353 ? 10.937 -7.771 35.562 1.00 48.84 353 GLN A C 1
ATOM 2750 O O . GLN A 1 353 ? 11.630 -7.146 36.367 1.00 48.84 353 GLN A O 1
ATOM 2755 N N . ASP A 1 354 ? 11.480 -8.592 34.652 1.00 50.38 354 ASP A N 1
ATOM 2756 C CA . ASP A 1 354 ? 12.919 -8.868 34.549 1.00 50.38 354 ASP A CA 1
ATOM 2757 C C . ASP A 1 354 ? 13.433 -9.094 33.104 1.00 50.38 354 ASP A C 1
ATOM 2759 O O . ASP A 1 354 ? 12.685 -9.085 32.122 1.00 50.38 354 ASP A O 1
ATOM 2763 N N . ALA A 1 355 ? 14.760 -9.223 32.967 1.00 52.06 355 ALA A N 1
ATOM 2764 C CA . ALA A 1 355 ? 15.463 -9.306 31.683 1.00 52.06 355 ALA A CA 1
ATOM 2765 C C . ALA A 1 355 ? 15.335 -10.670 30.972 1.00 52.06 355 ALA A C 1
ATOM 2767 O O . ALA A 1 355 ? 15.523 -10.725 29.756 1.00 52.06 355 ALA A O 1
ATOM 2768 N N . GLU A 1 356 ? 15.022 -11.754 31.693 1.00 55.50 356 GLU A N 1
ATOM 2769 C CA . GLU A 1 356 ? 14.767 -13.075 31.094 1.00 55.50 356 GLU A CA 1
ATOM 2770 C C . GLU A 1 356 ? 13.353 -13.150 30.508 1.00 55.50 356 GLU A C 1
ATOM 2772 O O . GLU A 1 356 ? 13.163 -13.706 29.423 1.00 55.50 356 GLU A O 1
ATOM 2777 N N . GLU A 1 357 ? 12.370 -12.523 31.159 1.00 51.84 357 GLU A N 1
ATOM 2778 C CA . GLU A 1 357 ? 11.014 -12.382 30.635 1.00 51.84 357 GLU A CA 1
ATOM 2779 C C . GLU A 1 357 ? 10.997 -11.499 29.378 1.00 51.84 357 GLU A C 1
ATOM 2781 O O . GLU A 1 357 ? 10.349 -11.851 28.396 1.00 51.84 357 GLU A O 1
ATOM 2786 N N . TYR A 1 358 ? 11.808 -10.433 29.345 1.00 48.03 358 TYR A N 1
ATOM 2787 C CA . TYR A 1 358 ? 11.972 -9.533 28.189 1.00 48.03 358 TYR A CA 1
ATOM 2788 C C . TYR A 1 358 ? 12.417 -10.245 26.896 1.00 48.03 358 TYR A C 1
ATOM 2790 O O . TYR A 1 358 ? 12.182 -9.751 25.790 1.00 48.03 358 TYR A O 1
ATOM 2798 N N . LEU A 1 359 ? 13.072 -11.406 27.022 1.00 47.38 359 LEU A N 1
ATOM 2799 C CA . LEU A 1 359 ? 13.506 -12.242 25.898 1.00 47.38 359 LEU A CA 1
ATOM 2800 C C . LEU A 1 359 ? 12.414 -13.211 25.411 1.00 47.38 359 LEU A C 1
ATOM 2802 O O . LEU A 1 359 ? 12.539 -13.755 24.309 1.00 47.38 359 LEU A O 1
ATOM 2806 N N . ARG A 1 360 ? 11.330 -13.420 26.177 1.00 56.53 360 ARG A N 1
ATOM 2807 C CA . ARG A 1 360 ? 10.164 -14.184 25.717 1.00 56.53 360 ARG A CA 1
ATOM 2808 C C . ARG A 1 360 ? 9.357 -13.329 24.748 1.00 56.53 360 ARG A C 1
ATOM 2810 O O . ARG A 1 360 ? 8.698 -12.361 25.121 1.00 56.53 360 ARG A O 1
ATOM 2817 N N . ILE A 1 361 ? 9.383 -13.712 23.476 1.00 61.12 361 ILE A N 1
ATOM 2818 C CA . ILE A 1 361 ? 8.518 -13.122 22.455 1.00 61.12 361 ILE A CA 1
ATOM 2819 C C . ILE A 1 361 ? 7.076 -13.540 22.776 1.00 61.12 361 ILE A C 1
ATOM 2821 O O . ILE A 1 361 ? 6.661 -14.637 22.403 1.00 61.12 361 ILE A O 1
ATOM 2825 N N . LYS A 1 362 ? 6.317 -12.679 23.469 1.00 71.69 362 LYS A N 1
ATOM 2826 C CA . LYS A 1 362 ? 4.875 -12.881 23.671 1.00 71.69 362 LYS A CA 1
ATOM 2827 C C . LYS A 1 362 ? 4.180 -13.005 22.320 1.00 71.69 362 LYS A C 1
ATOM 2829 O O . LYS A 1 362 ? 4.431 -12.217 21.397 1.00 71.69 362 LYS A O 1
ATOM 2834 N N . LYS A 1 363 ? 3.302 -13.996 22.193 1.00 83.69 363 LYS A N 1
ATOM 2835 C CA . LYS A 1 363 ? 2.458 -14.148 21.007 1.00 83.69 363 LYS A CA 1
ATOM 2836 C C . LYS A 1 363 ? 1.510 -12.951 20.944 1.00 83.69 363 LYS A C 1
ATOM 2838 O O . LYS A 1 363 ? 1.066 -12.450 21.967 1.00 83.69 363 LYS A O 1
ATOM 2843 N N . ARG A 1 364 ? 1.209 -12.457 19.743 1.00 88.19 364 ARG A N 1
ATOM 2844 C CA . ARG A 1 364 ? 0.270 -11.338 19.558 1.00 88.19 364 ARG A CA 1
ATOM 2845 C C . ARG A 1 364 ? -0.871 -11.777 18.671 1.00 88.19 364 ARG A C 1
ATOM 2847 O O . ARG A 1 364 ? -0.633 -12.236 17.551 1.00 88.19 364 ARG A O 1
ATOM 2854 N N . THR A 1 365 ? -2.090 -11.608 19.162 1.00 89.94 365 THR A N 1
ATOM 2855 C CA . THR A 1 365 ? -3.301 -12.050 18.472 1.00 89.94 365 THR A CA 1
ATOM 2856 C C . THR A 1 365 ? -4.219 -10.862 18.224 1.00 89.94 365 THR A C 1
ATOM 2858 O O . THR A 1 365 ? -4.526 -10.103 19.136 1.00 89.94 365 THR A O 1
ATOM 2861 N N . ALA A 1 366 ? -4.657 -10.702 16.974 1.00 92.62 366 ALA A N 1
ATOM 2862 C CA . ALA A 1 366 ? -5.608 -9.674 16.571 1.00 92.62 366 ALA A CA 1
ATOM 2863 C C . ALA A 1 366 ? -6.994 -10.296 16.367 1.00 92.62 366 ALA A C 1
ATOM 2865 O O . ALA A 1 366 ? -7.135 -11.244 15.592 1.00 92.62 366 ALA A O 1
ATOM 2866 N N . LEU A 1 367 ? -8.009 -9.727 17.009 1.00 92.19 367 LEU A N 1
ATOM 2867 C CA . LEU A 1 367 ? -9.404 -10.145 16.931 1.00 92.19 367 LEU A CA 1
ATOM 2868 C C . LEU A 1 367 ? -10.275 -9.031 16.357 1.00 92.19 367 LEU A C 1
ATOM 2870 O O . LEU A 1 367 ? -9.944 -7.849 16.435 1.00 92.19 367 LEU A O 1
ATOM 2874 N N . LEU A 1 368 ? -11.403 -9.418 15.774 1.00 91.75 368 LEU A N 1
ATOM 2875 C CA . LEU A 1 368 ? -12.462 -8.512 15.351 1.00 91.75 368 LEU A CA 1
ATOM 2876 C C . LEU A 1 368 ? -13.787 -9.259 15.325 1.00 91.75 368 LEU A C 1
ATOM 2878 O O . LEU A 1 368 ? -13.816 -10.464 15.083 1.00 91.75 368 LEU A O 1
ATOM 2882 N N . LEU A 1 369 ? -14.871 -8.516 15.506 1.00 87.62 369 LEU A N 1
ATOM 2883 C CA . LEU A 1 369 ? -16.226 -8.999 15.282 1.00 87.62 369 LEU A CA 1
ATOM 2884 C C . LEU A 1 369 ? -16.755 -8.379 13.991 1.00 87.62 369 LEU A C 1
ATOM 2886 O O . LEU A 1 369 ? -16.587 -7.183 13.742 1.00 87.62 369 LEU A O 1
ATOM 2890 N N . VAL A 1 370 ? -17.370 -9.202 13.146 1.00 88.06 370 VAL A N 1
ATOM 2891 C CA . VAL A 1 370 ? -17.945 -8.778 11.869 1.00 88.06 370 VAL A CA 1
ATOM 2892 C C . VAL A 1 370 ? -19.310 -9.424 11.699 1.00 88.06 370 VAL A C 1
ATOM 2894 O O . VAL A 1 370 ? -19.440 -10.634 11.836 1.00 88.06 370 VAL A O 1
ATOM 2897 N N . ASN A 1 371 ? -20.323 -8.617 11.384 1.00 84.56 371 ASN A N 1
ATOM 2898 C CA . ASN A 1 371 ? -21.658 -9.127 11.095 1.00 84.56 371 ASN A CA 1
ATOM 2899 C C . ASN A 1 371 ? -21.632 -9.990 9.818 1.00 84.56 371 ASN A C 1
ATOM 2901 O O . ASN A 1 371 ? -21.017 -9.608 8.813 1.00 84.56 371 ASN A O 1
ATOM 2905 N N . ASP A 1 372 ? -22.328 -11.126 9.829 1.00 84.06 372 ASP A N 1
ATOM 2906 C CA . ASP A 1 372 ? -22.380 -12.065 8.705 1.00 84.06 372 ASP A CA 1
ATOM 2907 C C . ASP A 1 372 ? -22.912 -11.460 7.407 1.00 84.06 372 ASP A C 1
ATOM 2909 O O . ASP A 1 372 ? -22.462 -11.810 6.306 1.00 84.06 372 ASP A O 1
ATOM 2913 N N . ASN A 1 373 ? -23.793 -10.470 7.523 1.00 86.12 373 ASN A N 1
ATOM 2914 C CA . ASN A 1 373 ? -24.354 -9.764 6.379 1.00 86.12 373 ASN A CA 1
ATOM 2915 C C . ASN A 1 373 ? -23.326 -8.847 5.694 1.00 86.12 373 ASN A C 1
ATOM 2917 O O . ASN A 1 373 ? -23.472 -8.502 4.517 1.00 86.12 373 ASN A O 1
ATOM 2921 N N . TRP A 1 374 ? -22.216 -8.507 6.357 1.00 87.62 374 TRP A N 1
ATOM 2922 C CA . TRP A 1 374 ? -21.172 -7.634 5.814 1.00 87.62 374 TRP A CA 1
ATOM 2923 C C . TRP A 1 374 ? -20.145 -8.407 4.978 1.00 87.62 374 TRP A C 1
ATOM 2925 O O . TRP A 1 374 ? -18.935 -8.417 5.233 1.00 87.62 374 TRP A O 1
ATOM 2935 N N . ARG A 1 375 ? -20.620 -9.012 3.882 1.00 89.75 375 ARG A N 1
ATOM 2936 C CA . ARG A 1 375 ? -19.801 -9.785 2.925 1.00 89.75 375 ARG A CA 1
ATOM 2937 C C . ARG A 1 375 ? -18.523 -9.062 2.453 1.00 89.75 375 ARG A C 1
ATOM 2939 O O . ARG A 1 375 ? -17.492 -9.735 2.322 1.00 89.75 375 ARG A O 1
ATOM 2946 N N . PRO A 1 376 ? -18.519 -7.736 2.174 1.00 90.31 376 PRO A N 1
ATOM 2947 C CA . PRO A 1 376 ? -17.292 -7.026 1.805 1.00 90.31 376 PRO A CA 1
ATOM 2948 C C . PRO A 1 376 ? -16.229 -7.046 2.911 1.00 90.31 376 PRO A C 1
ATOM 2950 O O . PRO A 1 376 ? -15.052 -7.252 2.607 1.00 90.31 376 PRO A O 1
ATOM 2953 N N . ALA A 1 377 ? -16.640 -6.897 4.174 1.00 90.62 377 ALA A N 1
ATOM 2954 C CA . ALA A 1 377 ? -15.755 -6.924 5.333 1.00 90.62 377 ALA A CA 1
ATOM 2955 C C . ALA A 1 377 ? -15.185 -8.334 5.564 1.00 90.62 377 ALA A C 1
ATOM 2957 O O . ALA A 1 377 ? -13.965 -8.489 5.597 1.00 90.62 377 ALA A O 1
ATOM 2958 N N . LYS A 1 378 ? -16.016 -9.392 5.553 1.00 92.06 378 LYS A N 1
ATOM 2959 C CA . LYS A 1 378 ? -15.528 -10.791 5.660 1.00 92.06 378 LYS A CA 1
ATOM 2960 C C . LYS A 1 378 ? -14.494 -11.124 4.578 1.00 92.06 378 LYS A C 1
ATOM 2962 O O . LYS A 1 378 ? -13.449 -11.717 4.850 1.00 92.06 378 LYS A O 1
ATOM 2967 N N . ARG A 1 379 ? -14.738 -10.696 3.331 1.00 90.69 379 ARG A N 1
ATOM 2968 C CA . ARG A 1 379 ? -13.784 -10.884 2.222 1.00 90.69 379 ARG A CA 1
ATOM 2969 C C . ARG A 1 379 ? -12.473 -10.136 2.462 1.00 90.69 379 ARG A C 1
ATOM 2971 O O . ARG A 1 379 ? -11.411 -10.644 2.097 1.00 90.69 379 ARG A O 1
ATOM 2978 N N . LEU A 1 380 ? -12.548 -8.929 3.015 1.00 92.19 380 LEU A N 1
ATOM 2979 C CA . LEU A 1 380 ? -11.378 -8.131 3.346 1.00 92.19 380 LEU A CA 1
ATOM 2980 C C . LEU A 1 380 ? -10.526 -8.812 4.423 1.00 92.19 380 LEU A C 1
ATOM 2982 O O . LEU A 1 380 ? -9.331 -9.007 4.201 1.00 92.19 380 LEU A O 1
ATOM 2986 N N . TYR A 1 381 ? -11.138 -9.212 5.537 1.00 93.88 381 TYR A N 1
ATOM 2987 C CA . TYR A 1 381 ? -10.438 -9.824 6.666 1.00 93.88 381 TYR A CA 1
ATOM 2988 C C . TYR A 1 381 ? -9.824 -11.176 6.298 1.00 93.88 381 TYR A C 1
ATOM 2990 O O . TYR A 1 381 ? -8.649 -11.407 6.575 1.00 93.88 381 TYR A O 1
ATOM 2998 N N . ARG A 1 382 ? -10.524 -12.006 5.515 1.00 91.12 382 ARG A N 1
ATOM 2999 C CA . ARG A 1 382 ? -9.953 -13.251 4.972 1.00 91.12 382 ARG A CA 1
ATOM 3000 C C . ARG A 1 382 ? -8.710 -13.000 4.118 1.00 91.12 382 ARG A C 1
ATOM 3002 O O . ARG A 1 382 ? -7.709 -13.700 4.236 1.00 91.12 382 ARG A O 1
ATOM 3009 N N . LYS A 1 383 ? -8.730 -11.962 3.271 1.00 86.00 383 LYS A N 1
ATOM 3010 C CA . LYS A 1 383 ? -7.540 -11.553 2.501 1.00 86.00 383 LYS A CA 1
ATOM 3011 C C . LYS A 1 383 ? -6.416 -11.037 3.402 1.00 86.00 383 LYS A C 1
ATOM 3013 O O . LYS A 1 383 ? -5.252 -11.132 3.011 1.00 86.00 383 LYS A O 1
ATOM 3018 N N . ALA A 1 384 ? -6.746 -10.453 4.551 1.00 87.31 384 ALA A N 1
ATOM 3019 C CA . ALA A 1 384 ? -5.797 -10.045 5.584 1.00 87.31 384 ALA A CA 1
ATOM 3020 C C . ALA A 1 384 ? -5.384 -11.205 6.516 1.00 87.31 384 ALA A C 1
ATOM 3022 O O . ALA A 1 384 ? -4.665 -10.971 7.477 1.00 87.31 384 ALA A O 1
ATOM 3023 N N . ARG A 1 385 ? -5.762 -12.451 6.178 1.00 89.88 385 ARG A N 1
ATOM 3024 C CA . ARG A 1 385 ? -5.435 -13.695 6.896 1.00 89.88 385 ARG A CA 1
ATOM 3025 C C . ARG A 1 385 ? -6.096 -13.854 8.267 1.00 89.88 385 ARG A C 1
ATOM 3027 O O . ARG A 1 385 ? -5.627 -14.655 9.064 1.00 89.88 385 ARG A O 1
ATOM 3034 N N . PHE A 1 386 ? -7.199 -13.154 8.514 1.00 91.38 386 PHE A N 1
ATOM 3035 C CA . PHE A 1 386 ? -8.081 -13.507 9.622 1.00 91.38 386 PHE A CA 1
ATOM 3036 C C . PHE A 1 386 ? -8.790 -14.825 9.302 1.00 91.38 386 PHE A C 1
ATOM 3038 O O . PHE A 1 386 ? -9.239 -15.037 8.168 1.00 91.38 386 PHE A O 1
ATOM 3045 N N . VAL A 1 387 ? -8.862 -15.694 10.305 1.00 88.81 387 VAL A N 1
ATOM 3046 C CA . VAL A 1 387 ? -9.553 -16.982 10.255 1.00 88.81 387 VAL A CA 1
ATOM 3047 C C . VAL A 1 387 ? -10.812 -16.860 11.104 1.00 88.81 387 VAL A C 1
ATOM 3049 O O . VAL A 1 387 ? -10.798 -16.202 12.140 1.00 88.81 387 VAL A O 1
ATOM 3052 N N . GLU A 1 388 ? -11.903 -17.432 10.615 1.00 85.12 388 GLU A N 1
ATOM 3053 C CA . GLU A 1 388 ? -13.172 -17.478 11.336 1.00 85.12 388 GLU A CA 1
ATOM 3054 C C . GLU A 1 388 ? -13.050 -18.491 12.477 1.00 85.12 388 GLU A C 1
ATOM 3056 O O . GLU A 1 388 ? -12.531 -19.588 12.273 1.00 85.12 388 GLU A O 1
ATOM 3061 N N . GLN A 1 389 ? -13.464 -18.094 13.675 1.00 74.56 389 GLN A N 1
ATOM 3062 C CA . GLN A 1 389 ? -13.583 -18.985 14.824 1.00 74.56 389 GLN A CA 1
ATOM 3063 C C . GLN A 1 389 ? -15.069 -19.270 15.027 1.00 74.56 389 GLN A C 1
ATOM 3065 O O . GLN A 1 389 ? -15.884 -18.362 14.855 1.00 74.56 389 GLN A O 1
ATOM 3070 N N . GLU A 1 390 ? -15.421 -20.519 15.333 1.00 59.19 390 GLU A N 1
ATOM 3071 C CA . GLU A 1 390 ? -16.807 -20.886 15.624 1.00 59.19 390 GLU A CA 1
ATOM 3072 C C . GLU A 1 390 ? -17.296 -20.073 16.827 1.00 59.19 390 GLU A C 1
ATOM 3074 O O . GLU A 1 390 ? -16.636 -20.017 17.868 1.00 59.19 390 GLU A O 1
ATOM 3079 N N . ALA A 1 391 ? -18.421 -19.379 16.649 1.00 51.41 391 ALA A N 1
ATOM 3080 C CA . ALA A 1 391 ? -19.076 -18.683 17.739 1.00 51.41 391 ALA A CA 1
ATOM 3081 C C . ALA A 1 391 ? -19.614 -19.730 18.718 1.00 51.41 391 ALA A C 1
ATOM 3083 O O . ALA A 1 391 ? -20.284 -20.678 18.310 1.00 51.41 391 ALA A O 1
ATOM 3084 N N . MET A 1 392 ? -19.319 -19.548 20.002 1.00 45.84 392 MET A N 1
ATOM 3085 C CA . MET A 1 392 ? -19.967 -20.297 21.073 1.00 45.84 392 MET A CA 1
ATOM 3086 C C . MET A 1 392 ? -21.474 -20.041 20.958 1.00 45.84 392 MET A C 1
ATOM 3088 O O . MET A 1 392 ? -21.910 -18.894 21.028 1.00 45.84 392 MET A O 1
ATOM 3092 N N . SER A 1 393 ? -22.263 -21.083 20.698 1.00 37.03 393 SER A N 1
ATOM 3093 C CA . SER A 1 393 ? -23.717 -20.997 20.811 1.00 37.03 393 SER A CA 1
ATOM 3094 C C . SER A 1 393 ? -24.076 -20.797 22.282 1.00 37.03 393 SER A C 1
ATOM 3096 O O . SER A 1 393 ? -23.621 -21.583 23.111 1.00 37.03 393 SER A O 1
ATOM 3098 N N . ASP A 1 394 ? -24.919 -19.813 22.593 1.00 38.00 394 ASP A N 1
ATOM 3099 C CA . ASP A 1 394 ? -25.443 -19.489 23.936 1.00 38.00 394 ASP A CA 1
ATOM 3100 C C . ASP A 1 394 ? -26.313 -20.603 24.584 1.00 38.00 394 ASP A C 1
ATOM 3102 O O . ASP A 1 394 ? -27.152 -20.331 25.435 1.00 38.00 394 ASP A O 1
ATOM 3106 N N . ASN A 1 395 ? -26.153 -21.875 24.210 1.00 33.84 395 ASN A N 1
ATOM 3107 C CA . ASN A 1 395 ? -27.075 -22.954 24.583 1.00 33.84 395 ASN A CA 1
ATOM 3108 C C . ASN A 1 395 ? -26.636 -23.843 25.759 1.00 33.84 395 ASN A C 1
ATOM 3110 O O . ASN A 1 395 ? -27.315 -24.828 26.040 1.00 33.84 395 ASN A O 1
ATOM 3114 N N . ASP A 1 396 ? -25.565 -23.505 26.481 1.00 34.12 396 ASP A N 1
ATOM 3115 C CA . ASP A 1 396 ? -25.074 -24.320 27.608 1.00 34.12 396 ASP A CA 1
ATOM 3116 C C . ASP A 1 396 ? -25.332 -23.713 29.003 1.00 34.12 396 ASP A C 1
ATOM 3118 O O . ASP A 1 396 ? -24.655 -24.054 29.974 1.00 34.12 396 ASP A O 1
ATOM 3122 N N . GLU A 1 397 ? -26.373 -22.889 29.169 1.00 34.84 397 GLU A N 1
ATOM 3123 C CA . GLU A 1 397 ? -26.961 -22.649 30.498 1.00 34.84 397 GLU A CA 1
ATOM 3124 C C . GLU A 1 397 ? -27.966 -23.762 30.848 1.00 34.84 397 GLU A C 1
ATOM 3126 O O . GLU A 1 397 ? -29.186 -23.617 30.778 1.00 34.84 397 GLU A O 1
ATOM 3131 N N . LYS A 1 398 ? -27.439 -24.922 31.260 1.00 32.16 398 LYS A N 1
ATOM 3132 C CA . LYS A 1 398 ? -28.229 -25.964 31.933 1.00 32.16 398 LYS A CA 1
ATOM 3133 C C . LYS A 1 398 ? -28.673 -25.476 33.315 1.00 32.16 398 LYS A C 1
ATOM 3135 O O . LYS A 1 398 ? -27.905 -25.518 34.275 1.00 32.16 398 LYS A O 1
ATOM 3140 N N . HIS A 1 399 ? -29.940 -25.091 33.442 1.00 29.11 399 HIS A N 1
ATOM 3141 C CA . HIS A 1 399 ? -30.667 -25.206 34.709 1.00 29.11 399 HIS A CA 1
ATOM 3142 C C . HIS A 1 399 ? -30.991 -26.686 34.992 1.00 29.11 399 HIS A C 1
ATOM 3144 O O . HIS A 1 399 ? -31.340 -27.421 34.064 1.00 29.11 399 HIS A O 1
ATOM 3150 N N . PRO A 1 400 ? -30.848 -27.167 36.242 1.00 30.48 400 PRO A N 1
ATOM 3151 C CA . PRO A 1 400 ? -31.082 -28.564 36.561 1.00 30.48 400 PRO A CA 1
ATOM 3152 C C . PRO A 1 400 ? -32.574 -28.852 36.768 1.00 30.48 400 PRO A C 1
ATOM 3154 O O . PRO A 1 400 ? -33.266 -28.100 37.444 1.00 30.48 400 PRO A O 1
ATOM 3157 N N . ALA A 1 401 ? -32.971 -30.020 36.260 1.00 27.62 401 ALA A N 1
ATOM 3158 C CA . ALA A 1 401 ? -34.157 -30.809 36.590 1.00 27.62 401 ALA A CA 1
ATOM 3159 C C . ALA A 1 401 ? -35.535 -30.191 36.286 1.00 27.62 401 ALA A C 1
ATOM 3161 O O . ALA A 1 401 ? -36.064 -29.402 37.057 1.00 27.62 401 ALA A O 1
ATOM 3162 N N . ASP A 1 402 ? -36.199 -30.735 35.264 1.00 26.50 402 ASP A N 1
ATOM 3163 C CA . ASP A 1 402 ? -37.336 -31.596 35.585 1.00 26.50 402 ASP A CA 1
ATOM 3164 C C . ASP A 1 402 ? -37.474 -32.745 34.582 1.00 26.50 402 ASP A C 1
ATOM 3166 O O . ASP A 1 402 ? -37.341 -32.592 33.369 1.00 26.50 402 ASP A O 1
ATOM 3170 N N . ILE A 1 403 ? -37.654 -33.928 35.157 1.00 29.23 403 ILE A N 1
ATOM 3171 C CA . ILE A 1 403 ? -37.811 -35.224 34.509 1.00 29.23 403 ILE A CA 1
ATOM 3172 C C . ILE A 1 403 ? -39.303 -35.416 34.258 1.00 29.23 403 ILE A C 1
ATOM 3174 O O . ILE A 1 403 ? -40.073 -35.405 35.215 1.00 29.23 403 ILE A O 1
ATOM 3178 N N . SER A 1 404 ? -39.711 -35.644 33.011 1.00 27.86 404 SER A N 1
ATOM 3179 C CA . SER A 1 404 ? -40.675 -36.689 32.618 1.00 27.86 404 SER A CA 1
ATOM 3180 C C . SER A 1 404 ? -41.211 -36.446 31.210 1.00 27.86 404 SER A C 1
ATOM 3182 O O . SER A 1 404 ? -41.537 -35.318 30.850 1.00 27.86 404 SER A O 1
ATOM 3184 N N . GLY A 1 405 ? -41.362 -37.534 30.456 1.00 28.06 405 GLY A N 1
ATOM 3185 C CA . GLY A 1 405 ? -42.205 -37.570 29.265 1.00 28.06 405 GLY A CA 1
ATOM 3186 C C . GLY A 1 405 ? -41.474 -38.043 28.027 1.00 28.06 405 GLY A C 1
ATOM 3187 O O . GLY A 1 405 ? -41.223 -37.252 27.127 1.00 28.06 405 GLY A O 1
ATOM 3188 N N . ASP A 1 406 ? -41.140 -39.330 28.020 1.00 28.78 406 ASP A N 1
ATOM 3189 C CA . ASP A 1 406 ? -40.837 -40.104 26.822 1.00 28.78 406 ASP A CA 1
ATOM 3190 C C . ASP A 1 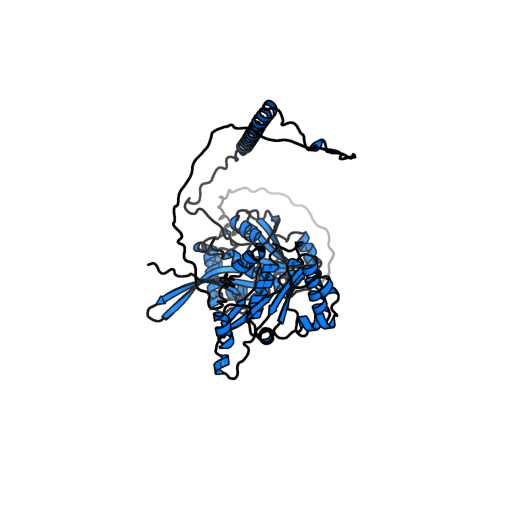406 ? -41.943 -39.912 25.773 1.00 28.78 406 ASP A C 1
ATOM 3192 O O . ASP A 1 406 ? -43.119 -39.972 26.124 1.00 28.78 406 ASP A O 1
ATOM 3196 N N . GLU A 1 407 ? -41.577 -39.739 24.504 1.00 32.03 407 GLU A N 1
ATOM 3197 C CA . GLU A 1 407 ? -42.163 -40.521 23.413 1.00 32.03 407 GLU A CA 1
ATOM 3198 C C . GLU A 1 407 ? -41.303 -40.401 22.148 1.00 32.03 407 GLU A C 1
ATOM 3200 O O . GLU A 1 407 ? -40.827 -39.332 21.768 1.00 32.03 407 GLU A O 1
ATOM 3205 N N . GLU A 1 408 ? -41.042 -41.576 21.584 1.00 30.80 408 GLU A N 1
ATOM 3206 C CA . GLU A 1 408 ? -40.044 -41.893 20.577 1.00 30.80 408 GLU A CA 1
ATOM 3207 C C . GLU A 1 408 ? -40.362 -41.303 19.201 1.00 30.80 408 GLU A C 1
ATOM 3209 O O . GLU A 1 408 ? -41.472 -41.395 18.673 1.00 30.80 408 GLU A O 1
ATOM 3214 N N . GLU A 1 409 ? -39.309 -40.764 18.602 1.00 29.27 409 GLU A N 1
ATOM 3215 C CA . GLU A 1 409 ? -39.162 -40.459 17.189 1.00 29.27 409 GLU A CA 1
ATOM 3216 C C . GLU A 1 409 ? -38.990 -41.786 16.426 1.00 29.27 409 GLU A C 1
ATOM 3218 O O . GLU A 1 409 ? -38.141 -42.604 16.781 1.00 29.27 409 GLU A O 1
ATOM 3223 N N . ASN A 1 410 ? -39.801 -42.021 15.392 1.00 27.31 410 ASN A N 1
ATOM 3224 C CA . ASN A 1 410 ? -39.508 -43.029 14.376 1.00 27.31 410 ASN A CA 1
ATOM 3225 C C . ASN A 1 410 ? -39.389 -42.339 13.018 1.00 27.31 410 ASN A C 1
ATOM 3227 O O . ASN A 1 410 ? -40.342 -41.730 12.526 1.00 27.31 410 ASN A O 1
ATOM 3231 N N . ASP A 1 411 ? -38.193 -42.482 12.457 1.00 29.16 411 ASP A N 1
ATOM 3232 C CA . ASP A 1 411 ? -37.790 -42.211 11.082 1.00 29.16 411 ASP A CA 1
ATOM 3233 C C . ASP A 1 411 ? -38.757 -42.818 10.060 1.00 29.16 411 ASP A C 1
ATOM 3235 O O . ASP A 1 411 ? -39.179 -43.953 10.261 1.00 29.16 411 ASP A O 1
ATOM 3239 N N . VAL A 1 412 ? -38.991 -42.136 8.930 1.00 29.19 412 VAL A N 1
ATOM 3240 C CA . VAL A 1 412 ? -38.903 -42.724 7.574 1.00 29.19 412 VAL A CA 1
ATOM 3241 C C . VAL A 1 412 ? -38.647 -41.599 6.552 1.00 29.19 412 VAL A C 1
ATOM 3243 O O . VAL A 1 412 ? -39.334 -40.577 6.536 1.00 29.19 412 VAL A O 1
ATOM 3246 N N . GLU A 1 413 ? -37.628 -41.824 5.722 1.00 30.36 413 GLU A N 1
ATOM 3247 C CA . GLU A 1 413 ? -37.205 -41.051 4.552 1.00 30.36 413 GLU A CA 1
ATOM 3248 C C . GLU A 1 413 ? -38.146 -41.198 3.327 1.00 30.36 413 GLU A C 1
ATOM 3250 O O . GLU A 1 413 ? -39.054 -42.020 3.302 1.00 30.36 413 GLU A O 1
ATOM 3255 N N . GLU A 1 414 ? -37.800 -40.454 2.273 1.00 29.59 414 GLU A N 1
ATOM 3256 C CA . GLU A 1 414 ? -38.062 -40.718 0.845 1.00 29.59 414 GLU A CA 1
ATOM 3257 C C . GLU A 1 414 ? -39.347 -40.153 0.189 1.00 29.59 414 GLU A C 1
ATOM 3259 O O . GLU A 1 414 ? -40.470 -40.617 0.358 1.00 29.59 414 GLU A O 1
ATOM 3264 N N . ASP A 1 415 ? -39.070 -39.138 -0.640 1.00 26.61 415 ASP A N 1
ATOM 3265 C CA . ASP A 1 415 ? -39.288 -39.105 -2.092 1.00 26.61 415 ASP A CA 1
ATOM 3266 C C . ASP A 1 415 ? -40.677 -38.842 -2.715 1.00 26.61 415 ASP A C 1
ATOM 3268 O O . ASP A 1 415 ? -41.663 -39.545 -2.534 1.00 26.61 415 ASP A O 1
ATOM 3272 N N . GLU A 1 416 ? -40.672 -37.775 -3.531 1.00 31.91 416 GLU A N 1
ATOM 3273 C CA . GLU A 1 416 ? -41.062 -37.739 -4.953 1.00 31.91 416 GLU A CA 1
ATOM 3274 C C . GLU A 1 416 ? -42.305 -38.552 -5.386 1.00 31.91 416 GLU A C 1
ATOM 3276 O O . GLU A 1 416 ? -42.262 -39.772 -5.450 1.00 31.91 416 GLU A O 1
ATOM 3281 N N . PHE A 1 417 ? -43.390 -37.885 -5.818 1.00 25.66 417 PHE A N 1
ATOM 3282 C CA . PHE A 1 417 ? -43.807 -37.785 -7.235 1.00 25.66 417 PHE A CA 1
ATOM 3283 C C . PHE A 1 417 ? -45.214 -37.159 -7.408 1.00 25.66 417 PHE A C 1
ATOM 3285 O O . PHE A 1 417 ? -45.966 -36.937 -6.464 1.00 25.66 417 PHE A O 1
ATOM 3292 N N . ASP A 1 418 ? -45.495 -36.855 -8.673 1.00 26.58 418 ASP A N 1
ATOM 3293 C CA . ASP A 1 418 ? -46.508 -36.013 -9.312 1.00 26.58 418 ASP A CA 1
ATOM 3294 C C . ASP A 1 418 ? -48.024 -36.262 -9.102 1.00 26.58 418 ASP A C 1
ATOM 3296 O O . ASP A 1 418 ? -48.499 -37.376 -8.922 1.00 26.58 418 ASP A O 1
ATOM 3300 N N . ALA A 1 419 ? -48.740 -35.145 -9.309 1.00 29.28 419 ALA A N 1
ATOM 3301 C CA . ALA A 1 419 ? -49.930 -34.894 -10.145 1.00 29.28 419 ALA A CA 1
ATOM 3302 C C . ALA A 1 419 ? -51.262 -35.671 -10.012 1.00 29.28 419 ALA A C 1
ATOM 3304 O O . ALA A 1 419 ? -51.335 -36.891 -10.005 1.00 29.28 419 ALA A O 1
ATOM 3305 N N . ASP A 1 420 ? -52.311 -34.842 -10.143 1.00 28.36 420 ASP A N 1
ATOM 3306 C CA . ASP A 1 420 ? -53.673 -35.092 -10.633 1.00 28.36 420 ASP A CA 1
ATOM 3307 C C . ASP A 1 420 ? -54.597 -36.013 -9.811 1.00 28.36 420 ASP A C 1
ATOM 3309 O O . ASP A 1 420 ? -54.416 -37.216 -9.733 1.00 28.36 420 ASP A O 1
ATOM 3313 N N . GLU A 1 421 ? -55.709 -35.467 -9.297 1.00 30.00 421 GLU A N 1
ATOM 3314 C CA . GLU A 1 421 ? -56.995 -35.499 -10.019 1.00 30.00 421 GLU A CA 1
ATOM 3315 C C . GLU A 1 421 ? -58.175 -34.964 -9.161 1.00 30.00 421 GLU A C 1
ATOM 3317 O O . GLU A 1 421 ? -58.429 -35.357 -8.029 1.00 30.00 421 GLU A O 1
ATOM 3322 N N . LYS A 1 422 ? -58.878 -33.999 -9.762 1.00 30.22 422 LYS A N 1
ATOM 3323 C CA . LYS A 1 422 ? -60.292 -33.589 -9.649 1.00 30.22 422 LYS A CA 1
ATOM 3324 C C . LYS A 1 422 ? -61.260 -34.201 -8.597 1.00 30.22 422 LYS A C 1
ATOM 3326 O O . LYS A 1 422 ? -61.697 -35.338 -8.700 1.00 30.22 422 LYS A O 1
ATOM 3331 N N . SER A 1 423 ? -61.909 -33.245 -7.917 1.00 30.00 423 SER A N 1
ATOM 3332 C CA . SER A 1 423 ? -63.357 -32.917 -7.976 1.00 30.00 423 SER A CA 1
ATOM 3333 C C . SER A 1 423 ? -64.362 -33.486 -6.960 1.00 30.00 423 SER A C 1
ATOM 3335 O O . SER A 1 423 ? -64.370 -34.661 -6.634 1.00 30.00 423 SER A O 1
ATOM 3337 N N . GLU A 1 424 ? -65.282 -32.571 -6.615 1.00 29.47 424 GLU A N 1
ATOM 3338 C CA . GLU A 1 424 ? -66.626 -32.736 -6.041 1.00 29.47 424 GLU A CA 1
ATOM 3339 C C . GLU A 1 424 ? -66.754 -33.092 -4.550 1.00 29.47 424 GLU A C 1
ATOM 3341 O O . GLU A 1 424 ? -66.609 -34.233 -4.137 1.00 29.47 424 GLU A O 1
ATOM 3346 N N . LEU A 1 425 ? -67.219 -32.126 -3.746 1.00 27.84 425 LEU A N 1
ATOM 3347 C CA . LEU A 1 425 ? -68.645 -32.060 -3.393 1.00 27.84 425 LEU A CA 1
ATOM 3348 C C . LEU A 1 425 ? -68.994 -30.778 -2.619 1.00 27.84 425 LEU A C 1
ATOM 3350 O O . LEU A 1 425 ? -68.281 -30.310 -1.737 1.00 27.84 425 LEU A O 1
ATOM 3354 N N . LEU A 1 426 ? -70.133 -30.219 -3.016 1.00 29.45 426 LEU A N 1
ATOM 3355 C CA . LEU A 1 426 ? -70.823 -29.054 -2.475 1.00 29.45 426 LEU A CA 1
ATOM 3356 C C . LEU A 1 426 ? -71.417 -29.329 -1.082 1.00 29.45 426 LEU A C 1
ATOM 3358 O O . LEU A 1 426 ? -71.914 -30.425 -0.838 1.00 29.45 426 LEU A O 1
ATOM 3362 N N . SER A 1 427 ? -71.568 -28.269 -0.277 1.00 26.23 427 SER A N 1
ATOM 3363 C CA . SER A 1 427 ? -72.884 -27.734 0.144 1.00 26.23 427 SER A CA 1
ATOM 3364 C C . SER A 1 427 ? -72.971 -27.317 1.619 1.00 26.23 427 SER A C 1
ATOM 3366 O O . SER A 1 427 ? -72.547 -28.042 2.515 1.00 26.23 427 SER A O 1
ATOM 3368 N N . SER A 1 428 ? -73.709 -26.213 1.812 1.00 30.55 428 SER A N 1
ATOM 3369 C CA . SER A 1 428 ? -74.386 -25.709 3.023 1.00 30.55 428 SER A CA 1
ATOM 3370 C C . SER A 1 428 ? -73.563 -24.743 3.905 1.00 30.55 428 SER A C 1
ATOM 3372 O O . SER A 1 428 ? -72.433 -25.041 4.255 1.00 30.55 428 SER A O 1
ATOM 3374 N N . ARG A 1 429 ? -74.045 -23.555 4.315 1.00 28.56 429 ARG A N 1
ATOM 3375 C CA . ARG A 1 429 ? -75.355 -22.887 4.178 1.00 28.56 429 ARG A CA 1
ATOM 3376 C C . ARG A 1 429 ? -75.232 -21.393 4.567 1.00 28.56 429 ARG A C 1
ATOM 3378 O O . ARG A 1 429 ? -74.372 -21.034 5.360 1.00 28.56 429 ARG A O 1
ATOM 3385 N N . GLU A 1 430 ? -76.128 -20.593 3.991 1.00 33.12 430 GLU A N 1
ATOM 3386 C CA . GLU A 1 430 ? -76.451 -19.151 4.116 1.00 33.12 430 GLU A CA 1
ATOM 3387 C C . GLU A 1 430 ? -76.525 -18.617 5.575 1.00 33.12 430 GLU A C 1
ATOM 3389 O O . GLU A 1 430 ? -76.792 -19.388 6.492 1.00 33.12 430 GLU A O 1
ATOM 3394 N N . THR A 1 431 ? -76.418 -17.317 5.913 1.00 26.70 431 THR A N 1
ATOM 3395 C CA . THR A 1 431 ? -77.294 -16.190 5.495 1.00 26.70 431 THR A CA 1
ATOM 3396 C C . THR A 1 431 ? -76.780 -14.841 6.072 1.00 26.70 431 THR A C 1
ATOM 3398 O O . THR A 1 431 ? -76.324 -14.807 7.213 1.00 26.70 431 THR A O 1
ATOM 3401 N N . SER A 1 432 ? -76.882 -13.740 5.310 1.00 35.72 432 SER A N 1
ATOM 3402 C CA . SER A 1 432 ? -76.616 -12.318 5.682 1.00 35.72 432 SER A CA 1
ATOM 3403 C C . SER A 1 432 ? -77.846 -11.642 6.363 1.00 35.72 432 SER A C 1
ATOM 3405 O O . SER A 1 432 ? -78.867 -12.329 6.445 1.00 35.72 432 SER A O 1
ATOM 3407 N N . PRO A 1 433 ? -77.841 -10.359 6.846 1.00 42.84 433 PRO A N 1
ATOM 3408 C CA . PRO A 1 433 ? -77.778 -9.144 5.991 1.00 42.84 433 PRO A CA 1
ATOM 3409 C C . PRO A 1 433 ? -77.124 -7.847 6.579 1.00 42.84 433 PRO A C 1
ATOM 3411 O O . PRO A 1 433 ? -76.901 -7.704 7.777 1.00 42.84 433 PRO A O 1
ATOM 3414 N N . SER A 1 434 ? -76.850 -6.912 5.657 1.00 34.56 434 SER A N 1
ATOM 3415 C CA . SER A 1 434 ? -76.362 -5.503 5.692 1.00 34.56 434 SER A CA 1
ATOM 3416 C C . SER A 1 434 ? -77.446 -4.486 6.186 1.00 34.56 434 SER A C 1
ATOM 3418 O O . SER A 1 434 ? -78.496 -5.000 6.583 1.00 34.56 434 SER A O 1
ATOM 3420 N N . PRO A 1 435 ? -77.327 -3.112 6.187 1.00 47.00 435 PRO A N 1
ATOM 3421 C CA . PRO A 1 435 ? -76.412 -2.198 5.445 1.00 47.00 435 PRO A CA 1
ATOM 3422 C C . PRO A 1 435 ? -75.973 -0.852 6.113 1.00 47.00 435 PRO A C 1
ATOM 3424 O O . PRO A 1 435 ? -76.591 -0.379 7.061 1.00 47.00 435 PRO A O 1
ATOM 3427 N N . SER A 1 436 ? -74.966 -0.178 5.532 1.00 31.81 436 SER A N 1
ATOM 3428 C CA . SER A 1 436 ? -74.954 1.289 5.314 1.00 31.81 436 SER A CA 1
ATOM 3429 C C . SER A 1 436 ? -73.775 1.706 4.422 1.00 31.81 436 SER A C 1
ATOM 3431 O O . SER A 1 436 ? -72.647 1.278 4.660 1.00 31.81 436 SER A O 1
ATOM 3433 N N . ASP A 1 437 ? -74.093 2.520 3.420 1.00 36.09 437 ASP A N 1
ATOM 3434 C CA . ASP A 1 437 ? -73.286 2.989 2.291 1.00 36.09 437 ASP A CA 1
ATOM 3435 C C . ASP A 1 437 ? -72.155 3.972 2.671 1.00 36.09 437 ASP A C 1
ATOM 3437 O O . ASP A 1 437 ? -72.332 4.792 3.571 1.00 36.09 437 ASP A O 1
ATOM 3441 N N . ASP A 1 438 ? -70.986 3.869 2.024 1.00 36.38 438 ASP A N 1
ATOM 3442 C CA . ASP A 1 438 ? -70.509 4.815 0.991 1.00 36.38 438 ASP A CA 1
ATOM 3443 C C . ASP A 1 438 ? -69.003 4.617 0.672 1.00 36.38 438 ASP A C 1
ATOM 3445 O O . ASP A 1 438 ? -68.159 4.565 1.564 1.00 36.38 438 ASP A O 1
ATOM 3449 N N . ASP A 1 439 ? -68.732 4.544 -0.638 1.00 41.66 439 ASP A N 1
ATOM 3450 C CA . ASP A 1 439 ? -67.492 4.826 -1.384 1.00 41.66 439 ASP A CA 1
ATOM 3451 C C . ASP A 1 439 ? -66.191 4.033 -1.118 1.00 41.66 439 ASP A C 1
ATOM 3453 O O . ASP A 1 439 ? -65.388 4.386 -0.261 1.00 41.66 439 ASP A O 1
ATOM 3457 N N . ASP A 1 440 ? -65.889 3.080 -2.016 1.00 39.12 440 ASP A N 1
ATOM 3458 C CA . ASP A 1 440 ? -64.510 2.702 -2.364 1.00 39.12 440 ASP A CA 1
ATOM 3459 C C . ASP A 1 440 ? -64.349 2.571 -3.895 1.00 39.12 440 ASP A C 1
ATOM 3461 O O . ASP A 1 440 ? -64.943 1.714 -4.555 1.00 39.12 440 ASP A O 1
ATOM 3465 N N . ASP A 1 441 ? -63.521 3.459 -4.451 1.00 51.94 441 ASP A N 1
ATOM 3466 C CA . ASP A 1 441 ? -63.002 3.458 -5.819 1.00 51.94 441 ASP A CA 1
ATOM 3467 C C . ASP A 1 441 ? -62.136 2.204 -6.083 1.00 51.94 441 ASP A C 1
ATOM 3469 O O . ASP A 1 441 ? -60.972 2.132 -5.676 1.00 51.94 441 ASP A O 1
ATOM 3473 N N . GLU A 1 442 ? -62.647 1.219 -6.828 1.00 49.22 442 GLU A N 1
ATOM 3474 C CA . GLU A 1 442 ? -61.819 0.116 -7.343 1.00 49.22 442 GLU A CA 1
ATOM 3475 C C . GLU A 1 442 ? -60.937 0.582 -8.527 1.00 49.22 442 GLU A C 1
ATOM 3477 O O . GLU A 1 442 ? -61.425 0.915 -9.610 1.00 49.22 442 GLU A O 1
ATOM 3482 N N . ASP A 1 443 ? -59.607 0.580 -8.340 1.00 53.69 443 ASP A N 1
ATOM 3483 C CA . ASP A 1 443 ? -58.606 0.996 -9.341 1.00 53.69 443 ASP A CA 1
ATOM 3484 C C . ASP A 1 443 ? -58.617 0.076 -10.596 1.00 53.69 443 ASP A C 1
ATOM 3486 O O . ASP A 1 443 ? -58.223 -1.097 -10.523 1.00 53.69 443 ASP A O 1
ATOM 3490 N N . PRO A 1 444 ? -58.954 0.591 -11.799 1.00 56.72 444 PRO A N 1
ATOM 3491 C CA . PRO A 1 444 ? -59.033 -0.192 -13.039 1.00 56.72 444 PRO A CA 1
ATOM 3492 C C . PRO A 1 444 ? -57.683 -0.743 -13.545 1.00 56.72 444 PRO A C 1
ATOM 3494 O O . PRO A 1 444 ? -57.628 -1.423 -14.575 1.00 56.72 444 PRO A O 1
ATOM 3497 N N . ARG A 1 445 ? -56.561 -0.479 -12.861 1.00 56.66 445 ARG A N 1
ATOM 3498 C CA . ARG A 1 445 ? -55.234 -1.018 -13.221 1.00 56.66 445 ARG A CA 1
ATOM 3499 C C . ARG A 1 445 ? -55.045 -2.491 -12.871 1.00 56.66 445 ARG A C 1
ATOM 3501 O O . ARG A 1 445 ? -54.210 -3.140 -13.508 1.00 56.66 445 ARG A O 1
ATOM 3508 N N . LEU A 1 446 ? -55.779 -3.009 -11.887 1.00 54.16 446 LEU A N 1
ATOM 3509 C CA . LEU A 1 446 ? -55.570 -4.361 -11.354 1.00 54.16 446 LEU A CA 1
ATOM 3510 C C . LEU A 1 446 ? -56.284 -5.458 -12.158 1.00 54.16 446 LEU A C 1
ATOM 3512 O O . LEU A 1 446 ? -56.013 -6.636 -11.949 1.00 54.16 446 LEU A O 1
ATOM 3516 N N . ASN A 1 447 ? -57.093 -5.087 -13.156 1.00 55.47 447 ASN A N 1
ATOM 3517 C CA . ASN A 1 447 ? -57.754 -6.023 -14.065 1.00 55.47 447 ASN A CA 1
ATOM 3518 C C . ASN A 1 447 ? -57.318 -5.797 -15.524 1.00 55.47 447 ASN A C 1
ATOM 3520 O O . ASN A 1 447 ? -58.074 -5.350 -16.387 1.00 55.47 447 ASN A O 1
ATOM 3524 N N . ARG A 1 448 ? -56.053 -6.108 -15.834 1.00 57.88 448 ARG A N 1
ATOM 3525 C CA . ARG A 1 448 ? -55.594 -6.202 -17.231 1.00 57.88 448 ARG A CA 1
ATOM 3526 C C . ARG A 1 448 ? -55.837 -7.613 -17.752 1.00 57.88 448 ARG A C 1
ATOM 3528 O O . ARG A 1 448 ? -55.152 -8.548 -17.347 1.00 57.88 448 ARG A O 1
ATOM 3535 N N . ALA A 1 449 ? -56.773 -7.753 -18.691 1.00 59.09 449 ALA A N 1
ATOM 3536 C CA . ALA A 1 449 ? -57.017 -9.009 -19.393 1.00 59.09 449 ALA A CA 1
ATOM 3537 C C . ALA A 1 449 ? -55.705 -9.588 -19.955 1.00 59.09 449 ALA A C 1
ATOM 3539 O O . ALA A 1 449 ? -54.930 -8.890 -20.621 1.00 59.09 449 ALA A O 1
ATOM 3540 N N . ALA A 1 450 ? -55.457 -10.871 -19.682 1.00 60.28 450 ALA A N 1
ATOM 3541 C CA . ALA A 1 450 ? -54.283 -11.578 -20.171 1.00 60.28 450 ALA A CA 1
ATOM 3542 C C . ALA A 1 450 ? -54.175 -11.430 -21.706 1.00 60.28 450 ALA A C 1
ATOM 3544 O O . ALA A 1 450 ? -55.149 -11.690 -22.418 1.00 60.28 450 ALA A O 1
ATOM 3545 N N . PRO A 1 451 ? -53.017 -11.010 -22.256 1.00 65.94 451 PRO A N 1
ATOM 3546 C CA . PRO A 1 451 ? -52.879 -10.824 -23.695 1.00 65.94 451 PRO A CA 1
ATOM 3547 C C . PRO A 1 451 ? -53.095 -12.156 -24.415 1.00 65.94 451 PRO A C 1
ATOM 3549 O O . PRO A 1 451 ? -52.577 -13.184 -23.968 1.00 65.94 451 PRO A O 1
ATOM 3552 N N . SER A 1 452 ? -53.844 -12.119 -25.525 1.00 77.12 452 SER A N 1
ATOM 3553 C CA . SER A 1 452 ? -54.269 -13.325 -26.245 1.00 77.12 452 SER A CA 1
ATOM 3554 C C . SER A 1 452 ? -53.086 -14.228 -26.603 1.00 77.12 452 SER A C 1
ATOM 3556 O O . SER A 1 452 ? -51.978 -13.751 -26.877 1.00 77.12 452 SER A O 1
ATOM 3558 N N . HIS A 1 453 ? -53.326 -15.542 -26.633 1.00 73.94 453 HIS A N 1
ATOM 3559 C CA . HIS A 1 453 ? -52.303 -16.549 -26.935 1.00 73.94 453 HIS A CA 1
ATOM 3560 C C . HIS A 1 453 ? -51.531 -16.248 -28.230 1.00 73.94 453 HIS A C 1
ATOM 3562 O O . HIS A 1 453 ? -50.329 -16.494 -28.304 1.00 73.94 453 HIS A O 1
ATOM 3568 N N . PHE A 1 454 ? -52.178 -15.603 -29.206 1.00 75.94 454 PHE A N 1
ATOM 3569 C CA . PHE A 1 454 ? -51.542 -15.173 -30.449 1.00 75.94 454 PHE A CA 1
ATOM 3570 C C . PHE A 1 454 ? -50.475 -14.084 -30.245 1.00 75.94 454 PHE A C 1
ATOM 3572 O O . PHE A 1 454 ? -49.406 -14.151 -30.845 1.00 75.94 454 PHE A O 1
ATOM 3579 N N . LYS A 1 455 ? -50.708 -13.109 -29.355 1.00 72.88 455 LYS A N 1
ATOM 3580 C CA . LYS A 1 455 ? -49.713 -12.067 -29.032 1.00 72.88 455 LYS A CA 1
ATOM 3581 C C . LYS A 1 455 ? -48.517 -12.641 -28.273 1.00 72.88 455 LYS A C 1
ATOM 3583 O O . LYS A 1 455 ? -47.390 -12.218 -28.511 1.00 72.88 455 LYS A O 1
ATOM 3588 N N . ARG A 1 456 ? -48.747 -13.626 -27.399 1.00 77.88 456 ARG A N 1
ATOM 3589 C CA . ARG A 1 456 ? -47.670 -14.335 -26.682 1.00 77.88 456 ARG A CA 1
ATOM 3590 C C . ARG A 1 456 ? -46.818 -15.173 -27.636 1.00 77.88 456 ARG A C 1
ATOM 3592 O O . ARG A 1 456 ? -45.595 -15.127 -27.558 1.00 77.88 456 ARG A O 1
ATOM 3599 N N . PHE A 1 457 ? -47.455 -15.868 -28.578 1.00 89.25 457 PHE A N 1
ATOM 3600 C CA . PHE A 1 457 ? -46.758 -16.616 -29.622 1.00 89.25 457 PHE A CA 1
ATOM 3601 C C . PHE A 1 457 ? -45.951 -15.692 -30.546 1.00 89.25 457 PHE A C 1
ATOM 3603 O O . PHE A 1 457 ? -44.771 -15.936 -30.785 1.00 89.25 457 PHE A O 1
ATOM 3610 N N . ALA A 1 458 ? -46.541 -14.578 -30.989 1.00 85.56 458 ALA A N 1
ATOM 3611 C CA . ALA A 1 458 ? -45.847 -13.582 -31.803 1.00 85.56 458 ALA A CA 1
ATOM 3612 C C . ALA A 1 458 ? -44.632 -12.972 -31.077 1.00 85.56 458 ALA A C 1
ATOM 3614 O O . ALA A 1 458 ? -43.590 -12.774 -31.698 1.00 85.56 458 ALA A O 1
ATOM 3615 N N . LEU A 1 459 ? -44.731 -12.730 -29.763 1.00 84.38 459 LEU A N 1
ATOM 3616 C CA . LEU A 1 459 ? -43.616 -12.246 -28.944 1.00 84.38 459 LEU A CA 1
ATOM 3617 C C . LEU A 1 459 ? -42.469 -13.268 -28.875 1.00 84.38 459 LEU A C 1
ATOM 3619 O O . LEU A 1 459 ? -41.306 -12.893 -29.005 1.00 84.38 459 LEU A O 1
ATOM 3623 N N . LEU A 1 460 ? -42.782 -14.556 -28.708 1.00 88.31 460 LEU A N 1
ATOM 3624 C CA . LEU A 1 460 ? -41.774 -15.620 -28.687 1.00 88.31 460 LEU A CA 1
ATOM 3625 C C . LEU A 1 460 ? -41.069 -15.759 -30.039 1.00 88.31 460 LEU A C 1
ATOM 3627 O O . LEU A 1 460 ? -39.841 -15.822 -30.085 1.00 88.31 460 LEU A O 1
ATOM 3631 N N . VAL A 1 461 ? -41.820 -15.722 -31.142 1.00 90.31 461 VAL A N 1
ATOM 3632 C CA . VAL A 1 461 ? -41.244 -15.729 -32.496 1.00 90.31 461 VAL A CA 1
ATOM 3633 C C . VAL A 1 461 ? -40.356 -14.500 -32.716 1.00 90.31 461 VAL A C 1
ATOM 3635 O O . VAL A 1 461 ? -39.263 -14.621 -33.269 1.00 90.31 461 VAL A O 1
ATOM 3638 N N . PHE A 1 462 ? -40.775 -13.329 -32.232 1.00 89.44 462 PHE A N 1
ATOM 3639 C CA . PHE A 1 462 ? -39.987 -12.101 -32.320 1.00 89.44 462 PHE A CA 1
ATOM 3640 C C . PHE A 1 462 ? -38.687 -12.173 -31.504 1.00 89.44 462 PHE A C 1
ATOM 3642 O O . PHE A 1 462 ? -37.637 -11.753 -31.987 1.00 89.44 462 PHE A O 1
ATOM 3649 N N . LEU A 1 463 ? -38.713 -12.762 -30.306 1.00 89.06 463 LEU A N 1
ATOM 3650 C CA . LEU A 1 463 ? -37.512 -12.973 -29.492 1.00 89.06 463 LEU A CA 1
ATOM 3651 C C . LEU A 1 463 ? -36.531 -13.953 -30.149 1.00 89.06 463 LEU A C 1
ATOM 3653 O O . LEU A 1 463 ? -35.329 -13.683 -30.183 1.00 89.06 463 LEU A O 1
ATOM 3657 N N . VAL A 1 464 ? -37.030 -15.046 -30.732 1.00 91.81 464 VAL A N 1
ATOM 3658 C CA . VAL A 1 464 ? -36.202 -15.988 -31.505 1.00 91.81 464 VAL A CA 1
ATOM 3659 C C . VAL A 1 464 ? -35.599 -15.298 -32.731 1.00 91.81 464 VAL A C 1
ATOM 3661 O O . VAL A 1 464 ? -34.416 -15.480 -33.021 1.00 91.81 464 VAL A O 1
ATOM 3664 N N . PHE A 1 465 ? -36.370 -14.445 -33.409 1.00 92.50 465 PHE A N 1
ATOM 3665 C CA . PHE A 1 465 ? -35.882 -13.640 -34.526 1.00 92.50 465 PHE A CA 1
ATOM 3666 C C . PHE A 1 465 ? -34.786 -12.652 -34.101 1.00 92.50 465 PHE A C 1
ATOM 3668 O O . PHE A 1 465 ? -33.766 -12.565 -34.781 1.00 92.50 465 PHE A O 1
ATOM 3675 N N . LEU A 1 466 ? -34.932 -11.956 -32.968 1.00 87.06 466 LEU A N 1
ATOM 3676 C CA . LEU A 1 466 ? -33.894 -11.060 -32.441 1.00 87.06 466 LEU A CA 1
ATOM 3677 C C . LEU A 1 466 ? -32.610 -11.815 -32.082 1.00 87.06 466 LEU A C 1
ATOM 3679 O O . LEU A 1 466 ? -31.511 -11.328 -32.353 1.00 87.06 466 LEU A O 1
ATOM 3683 N N . PHE A 1 467 ? -32.734 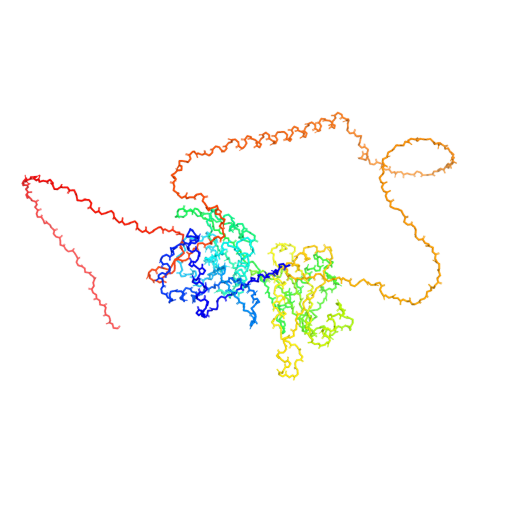-13.020 -31.524 1.00 87.94 467 PHE A N 1
ATOM 3684 C CA . PHE A 1 467 ? -31.581 -13.859 -31.206 1.00 87.94 467 PHE A CA 1
ATOM 3685 C C . PHE A 1 467 ? -30.870 -14.348 -32.475 1.00 87.94 467 PHE A C 1
ATOM 3687 O O . PHE A 1 467 ? -29.642 -14.292 -32.574 1.00 87.94 467 PHE A O 1
ATOM 3694 N N . TRP A 1 468 ? -31.642 -14.757 -33.484 1.00 91.56 468 TRP A N 1
ATOM 3695 C CA . TRP A 1 468 ? -31.126 -15.130 -34.799 1.00 91.56 468 TRP A CA 1
ATOM 3696 C C . TRP A 1 468 ? -30.460 -13.946 -35.517 1.00 91.56 468 TRP A C 1
ATOM 3698 O O . TRP A 1 468 ? -29.362 -14.097 -36.054 1.00 91.56 468 TRP A O 1
ATOM 3708 N N . LEU A 1 469 ? -31.059 -12.753 -35.464 1.00 83.81 469 LEU A N 1
ATOM 3709 C CA . LEU A 1 469 ? -30.512 -11.526 -36.045 1.00 83.81 469 LEU A CA 1
ATOM 3710 C C . LEU A 1 469 ? -29.205 -11.115 -35.355 1.00 83.81 469 LEU A C 1
ATOM 3712 O O . LEU A 1 469 ? -28.221 -10.811 -36.030 1.00 83.81 469 LEU A O 1
ATOM 3716 N N . GLY A 1 470 ? -29.150 -11.195 -34.022 1.00 84.50 470 GLY A N 1
ATOM 3717 C CA . GLY A 1 470 ? -27.924 -10.984 -33.251 1.00 84.50 470 GLY A CA 1
ATOM 3718 C C . GLY A 1 470 ? -26.821 -11.985 -33.615 1.00 84.50 470 GLY A C 1
ATOM 3719 O O . GLY A 1 470 ? -25.656 -11.605 -33.758 1.00 84.50 470 GLY A O 1
A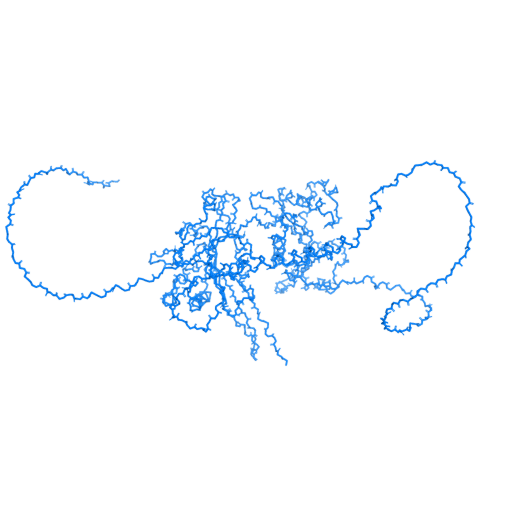TOM 3720 N N . TYR A 1 471 ? -27.178 -13.252 -33.844 1.00 85.75 471 TYR A N 1
ATOM 3721 C CA . TYR A 1 471 ? -26.244 -14.278 -34.312 1.00 85.75 471 TYR A CA 1
ATOM 3722 C C . TYR A 1 471 ? -25.726 -13.998 -35.735 1.00 85.75 471 TYR A C 1
ATOM 3724 O O . TYR A 1 471 ? -24.525 -14.117 -35.985 1.00 85.75 471 TYR A O 1
ATOM 3732 N N . GLN A 1 472 ? -26.593 -13.558 -36.651 1.00 79.38 472 GLN A N 1
ATOM 3733 C CA . GLN A 1 472 ? -26.225 -13.181 -38.022 1.00 79.38 472 GLN A CA 1
ATOM 3734 C C . GLN A 1 472 ? -25.289 -11.960 -38.044 1.00 79.38 472 GLN A C 1
ATOM 3736 O O . GLN A 1 472 ? -24.209 -12.008 -38.636 1.00 79.38 472 GLN A O 1
ATOM 3741 N N . MET A 1 473 ? -25.624 -10.901 -37.300 1.00 74.94 473 MET A N 1
ATOM 3742 C CA . MET A 1 473 ? -24.777 -9.707 -37.185 1.00 74.94 473 MET A CA 1
ATOM 3743 C C . MET A 1 473 ? -23.400 -10.039 -36.597 1.00 74.94 473 MET A C 1
ATOM 3745 O O . MET A 1 473 ? -22.381 -9.557 -37.100 1.00 74.94 473 MET A O 1
ATOM 3749 N N . ARG A 1 474 ? -23.342 -10.928 -35.596 1.00 68.62 474 ARG A N 1
ATOM 3750 C CA . ARG A 1 474 ? -22.085 -11.426 -35.017 1.00 68.62 474 ARG A CA 1
ATOM 3751 C C . ARG A 1 474 ? -21.262 -12.250 -36.013 1.00 68.62 474 ARG A C 1
ATOM 3753 O O . ARG A 1 474 ? -20.035 -12.175 -35.981 1.00 68.62 474 ARG A O 1
ATOM 3760 N N . ARG A 1 475 ? -21.910 -12.996 -36.912 1.00 65.56 475 ARG A N 1
ATOM 3761 C CA . ARG A 1 475 ? -21.248 -13.767 -37.974 1.00 65.56 475 ARG A CA 1
ATOM 3762 C C . ARG A 1 475 ? -20.669 -12.857 -39.067 1.00 65.56 475 ARG A C 1
ATOM 3764 O O . ARG A 1 475 ? -19.509 -13.038 -39.428 1.00 65.56 475 ARG A O 1
ATOM 3771 N N . SER A 1 476 ? -21.394 -11.814 -39.491 1.00 59.00 476 SER A N 1
ATOM 3772 C CA . SER A 1 476 ? -20.882 -10.845 -40.481 1.00 59.00 476 SER A CA 1
ATOM 3773 C C . SER A 1 476 ? -19.702 -10.008 -39.952 1.00 59.00 476 SER A C 1
ATOM 3775 O O . SER A 1 476 ? -18.748 -9.746 -40.686 1.00 59.00 476 SER A O 1
ATOM 3777 N N . MET A 1 477 ? -19.687 -9.677 -38.651 1.00 52.09 477 MET A N 1
ATOM 3778 C CA . MET A 1 477 ? -18.546 -8.995 -38.020 1.00 52.09 477 MET A CA 1
ATOM 3779 C C . MET A 1 477 ? -17.297 -9.881 -37.897 1.00 52.09 477 MET A C 1
ATOM 3781 O O . MET A 1 477 ? -16.183 -9.359 -37.804 1.00 52.09 477 MET A O 1
ATOM 3785 N N . TRP A 1 478 ? -17.446 -11.210 -37.912 1.00 51.28 478 TRP A N 1
ATOM 3786 C CA . TRP A 1 478 ? -16.313 -12.136 -37.836 1.00 51.28 478 TRP A CA 1
ATOM 3787 C C . TRP A 1 478 ? -15.664 -12.420 -39.196 1.00 51.28 478 TRP A C 1
ATOM 3789 O O . TRP A 1 478 ? -14.465 -12.694 -39.248 1.00 51.28 478 TRP A O 1
ATOM 3799 N N . GLU A 1 479 ? -16.405 -12.282 -40.294 1.00 50.28 479 GLU A N 1
ATOM 3800 C CA . GLU A 1 479 ? -15.889 -12.492 -41.655 1.00 50.28 479 GLU A CA 1
ATOM 3801 C C . GLU A 1 479 ? -15.145 -11.260 -42.218 1.00 50.28 479 GLU A C 1
ATOM 3803 O O . GLU A 1 479 ? -14.307 -11.397 -43.112 1.00 50.28 479 GLU A O 1
ATOM 3808 N N . GLY A 1 480 ? -15.345 -10.071 -41.631 1.00 44.25 480 GLY A N 1
ATOM 3809 C CA . GLY A 1 480 ? -14.677 -8.817 -42.018 1.00 44.25 480 GLY A CA 1
ATOM 3810 C C . GLY A 1 480 ? -13.211 -8.660 -41.578 1.00 44.25 480 GLY A C 1
ATOM 3811 O O . GLY A 1 480 ? -12.537 -7.734 -42.022 1.00 44.25 480 GLY A O 1
ATOM 3812 N N . LYS A 1 481 ? -12.664 -9.557 -40.744 1.00 44.72 481 LYS A N 1
ATOM 3813 C CA . LYS A 1 481 ? -11.243 -9.535 -40.333 1.00 44.72 481 LYS A CA 1
ATOM 3814 C C . LYS A 1 481 ? -10.412 -10.563 -41.106 1.00 44.72 481 LYS A C 1
ATOM 3816 O O . LYS A 1 481 ? -9.790 -11.453 -40.523 1.00 44.72 481 LYS A O 1
ATOM 3821 N N . ARG A 1 482 ? -10.346 -10.428 -42.434 1.00 38.84 482 ARG A N 1
ATOM 3822 C CA . ARG A 1 482 ? -9.285 -11.077 -43.222 1.00 38.84 482 ARG A CA 1
ATOM 3823 C C . ARG A 1 482 ? -7.959 -10.366 -42.936 1.00 38.84 482 ARG A C 1
ATOM 3825 O O . ARG A 1 482 ? -7.725 -9.258 -43.402 1.00 38.84 482 ARG A O 1
ATOM 3832 N N . LYS A 1 483 ? -7.106 -11.006 -42.129 1.00 39.56 483 LYS A N 1
ATOM 3833 C CA . LYS A 1 483 ? -5.729 -10.566 -41.848 1.00 39.56 483 LYS A CA 1
ATOM 3834 C C . LYS A 1 483 ? -4.962 -10.394 -43.174 1.00 39.56 483 LYS A C 1
ATOM 3836 O O . LYS A 1 483 ? -5.053 -11.295 -44.013 1.00 39.56 483 LYS A O 1
ATOM 3841 N N . PRO A 1 484 ? -4.191 -9.310 -43.381 1.00 35.69 484 PRO A N 1
ATOM 3842 C CA . PRO A 1 484 ? -3.301 -9.231 -44.531 1.00 35.69 484 PRO A CA 1
ATOM 3843 C C . PRO A 1 484 ? -2.268 -10.361 -44.455 1.00 35.69 484 PRO A C 1
ATOM 3845 O O . PRO A 1 484 ? -1.801 -10.740 -43.379 1.00 35.69 484 PRO A O 1
ATOM 3848 N N . LYS A 1 485 ? -1.955 -10.934 -45.618 1.00 31.91 485 LYS A N 1
ATOM 3849 C CA . LYS A 1 485 ? -1.034 -12.058 -45.801 1.00 31.91 485 LYS A CA 1
ATOM 3850 C C . LYS A 1 485 ? 0.392 -11.605 -45.462 1.00 31.91 485 LYS A C 1
ATOM 3852 O O . LYS A 1 485 ? 1.125 -11.156 -46.336 1.00 31.91 485 LYS A O 1
ATOM 3857 N N . VAL A 1 486 ? 0.766 -11.694 -44.186 1.00 38.78 486 VAL A N 1
ATOM 3858 C CA . VAL A 1 486 ? 2.141 -11.471 -43.724 1.00 38.78 486 VAL A CA 1
ATOM 3859 C C . VAL A 1 486 ? 2.987 -12.648 -44.198 1.00 38.78 486 VAL A C 1
ATOM 3861 O O . VAL A 1 486 ? 2.778 -13.793 -43.795 1.00 38.78 486 VAL A O 1
ATOM 3864 N N . ILE A 1 487 ? 3.924 -12.363 -45.096 1.00 30.36 487 ILE A N 1
ATOM 3865 C CA . ILE A 1 487 ? 4.972 -13.296 -45.497 1.00 30.36 487 ILE A CA 1
ATOM 3866 C C . ILE A 1 487 ? 5.888 -13.461 -44.279 1.00 30.36 487 ILE A C 1
ATOM 3868 O O . ILE A 1 487 ? 6.654 -12.565 -43.940 1.00 30.36 487 ILE A O 1
ATOM 3872 N N . HIS A 1 488 ? 5.767 -14.593 -43.586 1.00 27.16 488 HIS A N 1
ATOM 3873 C CA . HIS A 1 488 ? 6.687 -14.980 -42.522 1.00 27.16 488 HIS A CA 1
ATOM 3874 C C . HIS A 1 488 ? 8.064 -15.260 -43.136 1.00 27.16 488 HIS A C 1
ATOM 3876 O O . HIS A 1 488 ? 8.241 -16.261 -43.830 1.00 27.16 488 HIS A O 1
ATOM 3882 N N . ALA A 1 489 ? 9.055 -14.422 -42.838 1.00 26.25 489 ALA A N 1
ATOM 3883 C CA . ALA A 1 489 ? 10.432 -14.889 -42.841 1.00 26.25 489 ALA A CA 1
ATOM 3884 C C . ALA A 1 489 ? 10.583 -15.827 -41.635 1.00 26.25 489 ALA A C 1
ATOM 3886 O O . ALA A 1 489 ? 10.486 -15.410 -40.481 1.00 26.25 489 ALA A O 1
ATOM 3887 N N . SER A 1 490 ? 10.736 -17.121 -41.899 1.00 30.08 490 SER A N 1
ATOM 3888 C CA . SER A 1 490 ? 10.987 -18.123 -40.872 1.00 30.08 490 SER A CA 1
ATOM 3889 C C . SER A 1 490 ? 12.414 -17.978 -40.348 1.00 30.08 490 SER A C 1
ATOM 3891 O O . SER A 1 490 ? 13.366 -18.465 -40.960 1.00 30.08 490 SER A O 1
ATOM 3893 N N . ARG A 1 491 ? 12.560 -17.360 -39.179 1.00 33.59 491 ARG A N 1
ATOM 3894 C CA . ARG A 1 491 ? 13.651 -17.672 -38.259 1.00 33.59 491 ARG A CA 1
ATOM 3895 C C . ARG A 1 491 ? 13.084 -17.686 -36.842 1.00 33.59 491 ARG A C 1
ATOM 3897 O O . ARG A 1 491 ? 12.306 -16.807 -36.497 1.00 33.59 491 ARG A O 1
ATOM 3904 N N . TYR A 1 492 ? 13.501 -18.696 -36.083 1.00 31.52 492 TYR A N 1
ATOM 3905 C CA . TYR A 1 492 ? 13.167 -19.045 -34.695 1.00 31.52 492 TYR A CA 1
ATOM 3906 C C . TYR A 1 492 ? 12.080 -20.111 -34.480 1.00 31.52 492 TYR A C 1
ATOM 3908 O O . TYR A 1 492 ? 11.024 -20.141 -35.110 1.00 31.52 492 TYR A O 1
ATOM 3916 N N . SER A 1 493 ? 12.468 -21.067 -33.634 1.00 33.50 493 SER A N 1
ATOM 3917 C CA . SER A 1 493 ? 11.896 -22.388 -33.389 1.00 33.50 493 SER A CA 1
ATOM 3918 C C . SER A 1 493 ? 10.575 -22.331 -32.620 1.00 33.50 493 SER A C 1
ATOM 3920 O O . SER A 1 493 ? 10.329 -21.452 -31.800 1.00 33.50 493 SER A O 1
ATOM 3922 N N . LYS A 1 494 ? 9.709 -23.314 -32.881 1.00 32.56 494 LYS A N 1
ATOM 3923 C CA . LYS A 1 494 ? 8.340 -23.437 -32.350 1.00 32.56 494 LYS A CA 1
ATOM 3924 C C . LYS A 1 494 ? 8.254 -23.869 -30.873 1.00 32.56 494 LYS A C 1
ATOM 3926 O O . LYS A 1 494 ? 7.170 -24.231 -30.424 1.00 32.56 494 LYS A O 1
ATOM 3931 N N . GLU A 1 495 ? 9.348 -23.850 -30.115 1.00 34.47 495 GLU A N 1
ATOM 3932 C CA . GLU A 1 495 ? 9.436 -24.598 -28.848 1.00 34.47 495 GLU A CA 1
ATOM 3933 C C . GLU A 1 495 ? 9.187 -23.777 -27.572 1.00 34.47 495 GLU A C 1
ATOM 3935 O O . GLU A 1 495 ? 8.983 -24.362 -26.515 1.00 34.47 495 GLU A O 1
ATOM 3940 N N . HIS A 1 496 ? 9.049 -22.447 -27.642 1.00 34.25 496 HIS A N 1
ATOM 3941 C CA . HIS A 1 496 ? 8.684 -21.639 -26.469 1.00 34.25 496 HIS A CA 1
ATOM 3942 C C . HIS A 1 496 ? 7.461 -20.759 -26.736 1.00 34.25 496 HIS A C 1
ATOM 3944 O O . HIS A 1 496 ? 7.539 -19.650 -27.261 1.00 34.25 496 HIS A O 1
ATOM 3950 N N . LYS A 1 497 ? 6.289 -21.265 -26.344 1.00 31.98 497 LYS A N 1
ATOM 3951 C CA . LYS A 1 497 ? 5.028 -20.515 -26.304 1.00 31.98 497 LYS A CA 1
ATOM 3952 C C . LYS A 1 497 ? 5.069 -19.569 -25.090 1.00 31.98 497 LYS A C 1
ATOM 3954 O O . LYS A 1 497 ? 4.727 -19.963 -23.978 1.00 31.98 497 LYS A O 1
ATOM 3959 N N . PHE A 1 498 ? 5.580 -18.359 -25.309 1.00 38.50 498 PHE A N 1
ATOM 3960 C CA . PHE A 1 498 ? 5.873 -17.337 -24.294 1.00 38.50 498 PHE A CA 1
ATOM 3961 C C . PHE A 1 498 ? 4.647 -16.895 -23.467 1.00 38.50 498 PHE A C 1
ATOM 3963 O O . PHE A 1 498 ? 3.568 -16.672 -24.013 1.00 38.50 498 PHE A O 1
ATOM 3970 N N . ARG A 1 499 ? 4.845 -16.724 -22.149 1.00 36.56 499 ARG A N 1
ATOM 3971 C CA . ARG A 1 499 ? 3.917 -16.090 -21.187 1.00 36.56 499 ARG A CA 1
ATOM 3972 C C . ARG A 1 499 ? 4.687 -15.018 -20.384 1.00 36.56 499 ARG A C 1
ATOM 3974 O O . ARG A 1 499 ? 5.415 -15.381 -19.447 1.00 36.56 499 ARG A O 1
ATOM 3981 N N . PRO A 1 500 ? 4.670 -13.733 -20.785 1.00 41.25 500 PRO A N 1
ATOM 3982 C CA . PRO A 1 500 ? 5.558 -12.731 -20.199 1.00 41.25 500 PRO A CA 1
ATOM 3983 C C . PRO A 1 500 ? 4.998 -12.137 -18.896 1.00 41.25 500 PRO A C 1
ATOM 3985 O O . PRO A 1 500 ? 4.022 -11.405 -18.923 1.00 41.25 500 PRO A O 1
ATOM 3988 N N . ALA A 1 501 ? 5.677 -12.352 -17.762 1.00 37.47 501 ALA A N 1
ATOM 3989 C CA . ALA A 1 501 ? 5.593 -11.447 -16.604 1.00 37.47 501 ALA A CA 1
ATOM 3990 C C . ALA A 1 501 ? 6.862 -10.578 -16.567 1.00 37.47 501 ALA A C 1
ATOM 3992 O O . ALA A 1 501 ? 7.697 -10.705 -15.669 1.00 37.47 501 ALA A O 1
ATOM 3993 N N . ALA A 1 502 ? 7.037 -9.796 -17.632 1.00 41.38 502 ALA A N 1
ATOM 3994 C CA . ALA A 1 502 ? 8.177 -8.923 -17.879 1.00 41.38 502 ALA A CA 1
ATOM 3995 C C . ALA A 1 502 ? 7.825 -7.446 -17.613 1.00 41.38 502 ALA A C 1
ATOM 3997 O O . ALA A 1 502 ? 6.657 -7.103 -17.465 1.00 41.38 502 ALA A O 1
ATOM 3998 N N . SER A 1 503 ? 8.870 -6.636 -17.441 1.00 42.88 503 SER A N 1
ATOM 3999 C CA . SER A 1 503 ? 8.922 -5.368 -16.708 1.00 42.88 503 SER A CA 1
ATOM 4000 C C . SER A 1 503 ? 8.413 -4.135 -17.447 1.00 42.88 503 SER A C 1
ATOM 4002 O O . SER A 1 503 ? 8.412 -4.113 -18.676 1.00 42.88 503 SER A O 1
ATOM 4004 N N . PRO A 1 504 ? 8.194 -3.034 -16.700 1.00 43.59 504 PRO A N 1
ATOM 4005 C CA . PRO A 1 504 ? 8.278 -1.703 -17.245 1.00 43.59 504 PRO A CA 1
ATOM 4006 C C . PRO A 1 504 ? 9.726 -1.319 -17.584 1.00 43.59 504 PRO A C 1
ATOM 4008 O O . PRO A 1 504 ? 10.664 -1.812 -16.943 1.00 43.59 504 PRO A O 1
ATOM 4011 N N . ILE A 1 505 ? 9.876 -0.446 -18.585 1.00 51.09 505 ILE A N 1
ATOM 4012 C CA . ILE A 1 505 ? 11.139 -0.066 -19.242 1.00 51.09 505 ILE A CA 1
ATOM 4013 C C . ILE A 1 505 ? 12.286 0.216 -18.254 1.00 51.09 505 ILE A C 1
ATOM 4015 O O . ILE A 1 505 ? 12.111 0.759 -17.165 1.00 51.09 505 ILE A O 1
ATOM 4019 N N . ILE A 1 506 ? 13.490 -0.204 -18.643 1.00 50.41 506 ILE A N 1
ATOM 4020 C CA . ILE A 1 506 ? 14.664 -0.298 -17.778 1.00 50.41 506 ILE A CA 1
ATOM 4021 C C . ILE A 1 506 ? 15.593 0.905 -17.946 1.00 50.41 506 ILE A C 1
ATOM 4023 O O . ILE A 1 506 ? 15.713 1.508 -19.009 1.00 50.41 506 ILE A O 1
ATOM 4027 N N . THR A 1 507 ? 16.296 1.224 -16.864 1.00 48.12 507 THR A N 1
ATOM 4028 C CA . THR A 1 507 ? 17.392 2.182 -16.829 1.00 48.12 507 THR A CA 1
ATOM 4029 C C . THR A 1 507 ? 18.700 1.592 -17.391 1.00 48.12 507 THR A C 1
ATOM 4031 O O . THR A 1 507 ? 19.212 0.584 -16.900 1.00 48.12 507 THR A O 1
ATOM 4034 N N . GLU A 1 508 ? 19.280 2.225 -18.410 1.00 49.59 508 GLU A N 1
ATOM 4035 C CA . GLU A 1 508 ? 20.631 1.975 -18.916 1.00 49.59 508 GLU A CA 1
ATOM 4036 C C . GLU A 1 508 ? 21.633 2.914 -18.226 1.00 49.59 508 GLU A C 1
ATOM 4038 O O . GLU A 1 508 ? 21.441 4.125 -18.195 1.00 49.59 508 GLU A O 1
ATOM 4043 N N . THR A 1 509 ? 22.739 2.383 -17.705 1.00 46.84 509 THR A N 1
ATOM 4044 C CA . THR A 1 509 ? 23.871 3.215 -17.268 1.00 46.84 509 THR A CA 1
ATOM 4045 C C . THR A 1 509 ? 24.777 3.484 -18.472 1.00 46.84 509 THR A C 1
ATOM 4047 O O . THR A 1 509 ? 25.363 2.555 -19.036 1.00 46.84 509 THR A O 1
ATOM 4050 N N . LEU A 1 510 ? 24.866 4.745 -18.888 1.00 49.44 510 LEU A N 1
ATOM 4051 C CA . LEU A 1 510 ? 25.734 5.212 -19.964 1.00 49.44 510 LEU A CA 1
ATOM 4052 C C . LEU A 1 510 ? 27.208 5.206 -19.517 1.00 49.44 510 LEU A C 1
ATOM 4054 O O . LEU A 1 510 ? 27.527 5.165 -18.328 1.00 49.44 510 LEU A O 1
ATOM 4058 N N . LYS A 1 511 ? 28.134 5.260 -20.485 1.00 41.69 511 LYS A N 1
ATOM 4059 C CA . LYS A 1 511 ? 29.592 5.255 -20.233 1.00 41.69 511 LYS A CA 1
ATOM 4060 C C . LYS A 1 511 ? 30.079 6.454 -19.404 1.00 41.69 511 LYS A C 1
ATOM 4062 O O . LYS A 1 511 ? 31.178 6.404 -18.868 1.00 41.69 511 LYS A O 1
ATOM 4067 N N . ASP A 1 512 ? 29.280 7.514 -19.314 1.00 42.25 512 ASP A N 1
ATOM 4068 C CA . ASP A 1 512 ? 29.538 8.714 -18.513 1.00 42.25 512 ASP A CA 1
ATOM 4069 C C . ASP A 1 512 ? 28.996 8.612 -17.071 1.00 42.25 512 ASP A C 1
ATOM 4071 O O . ASP A 1 512 ? 29.047 9.590 -16.327 1.00 42.25 512 ASP A O 1
ATOM 4075 N N . GLY A 1 513 ? 28.472 7.447 -16.670 1.00 41.19 513 GLY A N 1
ATOM 4076 C CA . GLY A 1 513 ? 27.906 7.205 -15.343 1.00 41.19 513 GLY A CA 1
ATOM 4077 C C . GLY A 1 513 ? 26.474 7.714 -15.167 1.00 41.19 513 GLY A C 1
ATOM 4078 O O . GLY A 1 513 ? 25.873 7.466 -14.121 1.00 41.19 513 GLY A O 1
ATOM 4079 N N . ARG A 1 514 ? 25.893 8.383 -16.173 1.00 41.38 514 ARG A N 1
ATOM 4080 C CA . ARG A 1 514 ? 24.490 8.805 -16.129 1.00 41.38 514 ARG A CA 1
ATOM 4081 C C . ARG A 1 514 ? 23.581 7.621 -16.387 1.00 41.38 514 ARG A C 1
ATOM 4083 O O . ARG A 1 514 ? 23.885 6.726 -17.174 1.00 41.38 514 ARG A O 1
ATOM 4090 N N . VAL A 1 515 ? 22.434 7.638 -15.735 1.00 46.22 515 VAL A N 1
ATOM 4091 C CA . VAL A 1 515 ? 21.388 6.654 -15.960 1.00 46.22 515 VAL A CA 1
ATOM 4092 C C . VAL A 1 515 ? 20.397 7.251 -16.965 1.00 46.22 515 VAL A C 1
ATOM 4094 O O . VAL A 1 515 ? 20.009 8.409 -16.852 1.00 46.22 515 VAL A O 1
ATOM 4097 N N . ARG A 1 516 ? 20.033 6.493 -17.996 1.00 55.72 516 ARG A N 1
ATOM 4098 C CA . ARG A 1 516 ? 19.031 6.859 -19.001 1.00 55.72 516 ARG A CA 1
ATOM 4099 C C . ARG A 1 516 ? 17.897 5.852 -18.928 1.00 55.72 516 ARG A C 1
ATOM 4101 O O . ARG A 1 516 ? 18.156 4.655 -18.899 1.00 55.72 516 ARG A O 1
ATOM 4108 N N . LEU A 1 517 ? 16.653 6.307 -18.904 1.00 52.88 517 LEU A N 1
ATOM 4109 C CA . LEU A 1 517 ? 15.512 5.427 -19.157 1.00 52.88 517 LEU A CA 1
ATOM 4110 C C . LEU A 1 517 ? 15.546 5.081 -20.654 1.00 52.88 517 LEU A C 1
ATOM 4112 O O . LEU A 1 517 ? 15.588 5.987 -21.480 1.00 52.88 517 LEU A O 1
ATOM 4116 N N . ARG A 1 518 ? 15.676 3.797 -21.015 1.00 48.84 518 ARG A N 1
ATOM 4117 C CA . ARG A 1 518 ? 15.761 3.360 -22.419 1.00 48.84 518 ARG A CA 1
ATOM 4118 C C . ARG A 1 518 ? 14.836 2.178 -22.685 1.00 48.84 518 ARG A C 1
ATOM 4120 O O . ARG A 1 518 ? 15.047 1.094 -22.140 1.00 48.84 518 ARG A O 1
ATOM 4127 N N . GLY A 1 519 ? 13.879 2.384 -23.592 1.00 42.19 519 GLY A N 1
ATOM 4128 C CA . GLY A 1 519 ? 13.380 1.328 -24.478 1.00 42.19 519 GLY A CA 1
ATOM 4129 C C . GLY A 1 519 ? 14.493 0.941 -25.459 1.00 42.19 519 GLY A C 1
ATOM 4130 O O . GLY A 1 519 ? 15.355 1.762 -25.762 1.00 42.19 519 GLY A O 1
ATOM 4131 N N . ALA A 1 520 ? 14.570 -0.330 -25.838 1.00 33.41 520 ALA A N 1
ATOM 4132 C CA . ALA A 1 520 ? 15.752 -0.914 -26.467 1.00 33.41 520 ALA A CA 1
ATOM 4133 C C . ALA A 1 520 ? 16.100 -0.300 -27.844 1.00 33.41 520 ALA A C 1
ATOM 4135 O O . ALA A 1 520 ? 15.266 -0.275 -28.740 1.00 33.41 520 ALA A O 1
ATOM 4136 N N . LEU A 1 521 ? 17.368 0.086 -28.041 1.00 25.88 521 LEU A N 1
ATOM 4137 C CA . LEU A 1 521 ? 17.988 0.257 -29.365 1.00 25.88 521 LEU A CA 1
ATOM 4138 C C . LEU A 1 521 ? 19.109 -0.783 -29.537 1.00 25.88 521 LEU A C 1
ATOM 4140 O O . LEU A 1 521 ? 19.823 -1.058 -28.566 1.00 25.88 521 LEU A O 1
ATOM 4144 N N . PRO A 1 522 ? 19.306 -1.334 -30.750 1.00 31.09 522 PRO A N 1
ATOM 4145 C CA . PRO A 1 522 ? 20.317 -2.344 -31.022 1.00 31.09 522 PRO A CA 1
ATOM 4146 C C . PRO A 1 522 ? 21.735 -1.758 -31.087 1.00 31.09 522 PRO A C 1
ATOM 4148 O O . PRO A 1 522 ? 21.949 -0.567 -31.330 1.00 31.09 522 PRO A O 1
ATOM 4151 N N . GLU A 1 523 ? 22.720 -2.636 -30.889 1.00 29.56 523 GLU A N 1
ATOM 4152 C CA . GLU A 1 523 ? 24.142 -2.362 -31.096 1.00 29.56 523 GLU A CA 1
ATOM 4153 C C . GLU A 1 523 ? 24.433 -1.809 -32.506 1.00 29.56 523 GLU A C 1
ATOM 4155 O O . GLU A 1 523 ? 23.750 -2.162 -33.475 1.00 29.56 523 GLU A O 1
ATOM 4160 N N . PRO A 1 524 ? 25.474 -0.969 -32.667 1.00 35.28 524 PRO A N 1
ATOM 4161 C CA . PRO A 1 524 ? 25.887 -0.504 -33.979 1.00 35.28 524 PRO A CA 1
ATOM 4162 C C . PRO A 1 524 ? 26.364 -1.696 -34.814 1.00 35.28 524 PRO A C 1
ATOM 4164 O O . PRO A 1 524 ? 27.347 -2.356 -34.483 1.00 35.28 524 PRO A O 1
ATOM 4167 N N . THR A 1 525 ? 25.670 -1.942 -35.924 1.00 29.03 525 THR A N 1
ATOM 4168 C CA . THR A 1 525 ? 26.119 -2.839 -36.990 1.00 29.03 525 THR A CA 1
ATOM 4169 C C . THR A 1 525 ? 27.550 -2.471 -37.384 1.00 29.03 525 THR A C 1
ATOM 4171 O O . THR A 1 525 ? 27.822 -1.312 -37.706 1.00 29.03 525 THR A O 1
ATOM 4174 N N . GLU A 1 526 ? 28.462 -3.448 -37.352 1.00 37.12 526 GLU A N 1
ATOM 4175 C CA . GLU A 1 526 ? 29.812 -3.300 -37.893 1.00 37.12 526 GLU A CA 1
ATOM 4176 C C . GLU A 1 526 ? 29.750 -2.654 -39.282 1.00 37.12 526 GLU A C 1
ATOM 4178 O O . GLU A 1 526 ? 29.025 -3.106 -40.175 1.00 37.12 526 GLU A O 1
ATOM 4183 N N . ALA A 1 527 ? 30.517 -1.579 -39.465 1.00 38.81 527 ALA A N 1
ATOM 4184 C CA . ALA A 1 527 ? 30.635 -0.914 -40.750 1.00 38.81 527 ALA A CA 1
ATOM 4185 C C . ALA A 1 527 ? 31.077 -1.927 -41.827 1.00 38.81 527 ALA A C 1
ATOM 4187 O O . ALA A 1 527 ? 31.988 -2.727 -41.580 1.00 38.81 527 ALA A O 1
ATOM 4188 N N . PRO A 1 528 ? 30.489 -1.901 -43.036 1.00 34.69 528 PRO A N 1
ATOM 4189 C CA . PRO A 1 528 ? 30.895 -2.809 -44.095 1.00 34.69 528 PRO A CA 1
ATOM 4190 C C . PRO A 1 528 ? 32.375 -2.582 -44.425 1.00 34.69 528 PRO A C 1
ATOM 4192 O O . PRO A 1 528 ? 32.805 -1.457 -44.694 1.00 34.69 528 PRO A O 1
ATOM 4195 N N . LYS A 1 529 ? 33.159 -3.669 -44.413 1.00 38.22 529 LYS A N 1
ATOM 4196 C CA . LYS A 1 529 ? 34.557 -3.673 -44.866 1.00 38.22 529 LYS A CA 1
ATOM 4197 C C . LYS A 1 529 ? 34.641 -3.015 -46.251 1.00 38.22 529 LYS A C 1
ATOM 4199 O O . LYS A 1 529 ? 33.851 -3.369 -47.130 1.00 38.22 529 LYS A O 1
ATOM 4204 N N . PRO A 1 530 ? 35.588 -2.090 -46.490 1.00 33.53 530 PRO A N 1
ATOM 4205 C CA . PRO A 1 530 ? 35.678 -1.411 -47.771 1.00 33.53 530 PRO A CA 1
ATOM 4206 C C . PRO A 1 530 ? 36.055 -2.411 -48.870 1.00 33.53 530 PRO A C 1
ATOM 4208 O O . PRO A 1 530 ? 37.183 -2.896 -48.948 1.00 33.53 530 PRO A O 1
ATOM 4211 N N . THR A 1 531 ? 35.102 -2.699 -49.755 1.00 33.44 531 THR A N 1
ATOM 4212 C CA . THR A 1 531 ? 35.356 -3.344 -51.044 1.00 33.44 531 THR A CA 1
ATOM 4213 C C . THR A 1 531 ? 36.258 -2.448 -51.885 1.00 33.44 531 THR A C 1
ATOM 4215 O O . THR A 1 531 ? 35.852 -1.373 -52.336 1.00 33.44 531 THR A O 1
ATOM 4218 N N . VAL A 1 532 ? 37.487 -2.908 -52.111 1.00 40.31 532 VAL A N 1
ATOM 4219 C CA . VAL A 1 532 ? 38.440 -2.331 -53.060 1.00 40.31 532 VAL A CA 1
ATOM 4220 C C . VAL A 1 532 ? 37.836 -2.402 -54.466 1.00 40.31 532 VAL A C 1
ATOM 4222 O O . VAL A 1 532 ? 37.714 -3.480 -55.044 1.00 40.31 532 VAL A O 1
ATOM 4225 N N . LYS A 1 533 ? 37.460 -1.252 -55.036 1.00 33.38 533 LYS A N 1
ATOM 4226 C CA . LYS A 1 533 ? 37.160 -1.136 -56.471 1.00 33.38 533 LYS A CA 1
ATOM 4227 C C . LYS A 1 533 ? 38.470 -0.940 -57.252 1.00 33.38 533 LYS A C 1
ATOM 4229 O O . LYS A 1 533 ? 39.331 -0.180 -56.803 1.00 33.38 533 LYS A O 1
ATOM 4234 N N . PRO A 1 534 ? 38.649 -1.597 -58.412 1.00 34.03 534 PRO A N 1
ATOM 4235 C CA . PRO A 1 534 ? 39.911 -1.574 -59.137 1.00 34.03 534 PRO A CA 1
ATOM 4236 C C . PRO A 1 534 ? 40.148 -0.221 -59.823 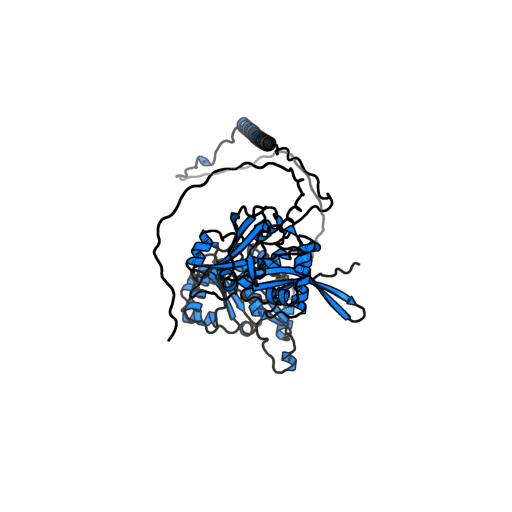1.00 34.03 534 PRO A C 1
ATOM 4238 O O . PRO A 1 534 ? 39.240 0.394 -60.383 1.00 34.03 534 PRO A O 1
ATOM 4241 N N . LYS A 1 535 ? 41.410 0.222 -59.789 1.00 33.56 535 LYS A N 1
ATOM 4242 C CA . LYS A 1 535 ? 41.926 1.421 -60.465 1.00 33.56 535 LYS A CA 1
ATOM 4243 C C . LYS A 1 535 ? 41.636 1.377 -61.972 1.00 33.56 535 LYS A C 1
ATOM 4245 O O . LYS A 1 535 ? 42.133 0.491 -62.663 1.00 33.56 535 LYS A O 1
ATOM 4250 N N . LYS A 1 536 ? 40.967 2.406 -62.504 1.00 31.80 536 LYS A N 1
ATOM 4251 C CA . LYS A 1 536 ? 41.059 2.780 -63.926 1.00 31.80 536 LYS A CA 1
ATOM 4252 C C . LYS A 1 536 ? 42.013 3.966 -64.083 1.00 31.80 536 LYS A C 1
ATOM 4254 O O . LYS A 1 536 ? 41.876 4.983 -63.411 1.00 31.80 536 LYS A O 1
ATOM 4259 N N . LYS A 1 537 ? 43.011 3.782 -64.949 1.00 31.56 537 LYS A N 1
ATOM 4260 C CA . LYS A 1 537 ? 44.013 4.772 -65.360 1.00 31.56 537 LYS A CA 1
ATOM 4261 C C . LYS A 1 537 ? 43.434 5.765 -66.380 1.00 31.56 537 LYS A C 1
ATOM 4263 O O . LYS A 1 537 ? 42.520 5.422 -67.127 1.00 31.56 537 LYS A O 1
ATOM 4268 N N . THR A 1 538 ? 44.142 6.899 -66.488 1.00 27.92 538 THR A N 1
ATOM 4269 C CA . THR A 1 538 ? 44.194 7.905 -67.580 1.00 27.92 538 THR A CA 1
ATOM 4270 C C . THR A 1 538 ? 42.969 8.826 -67.726 1.00 27.92 538 THR A C 1
ATOM 4272 O O . THR A 1 538 ? 41.848 8.379 -67.574 1.00 27.92 538 THR A O 1
ATOM 4275 N N . ARG A 1 539 ? 43.094 10.132 -68.013 1.00 29.83 539 ARG A N 1
ATOM 4276 C CA . ARG A 1 539 ? 44.123 10.834 -68.800 1.00 29.83 539 ARG A CA 1
ATOM 4277 C C . ARG A 1 539 ? 44.194 12.335 -68.457 1.00 29.83 539 ARG A C 1
ATOM 4279 O O . ARG A 1 539 ? 43.240 12.933 -67.978 1.00 29.83 539 ARG A O 1
ATOM 4286 N N . THR A 1 540 ? 45.352 12.900 -68.761 1.00 31.42 540 THR A N 1
ATOM 4287 C CA . THR A 1 540 ? 45.765 14.307 -68.731 1.00 31.42 540 THR A CA 1
ATOM 4288 C C . THR A 1 540 ? 44.911 15.236 -69.609 1.00 31.42 540 THR A C 1
ATOM 4290 O O . THR A 1 540 ? 44.502 14.864 -70.708 1.00 31.42 540 THR A O 1
ATOM 4293 N N . GLY A 1 541 ? 44.723 16.479 -69.150 1.00 29.45 541 GLY A N 1
ATOM 4294 C CA . GLY A 1 541 ? 44.127 17.596 -69.892 1.00 29.45 541 GLY A CA 1
ATOM 4295 C C . GLY A 1 541 ? 44.324 18.910 -69.127 1.00 29.45 541 GLY A C 1
ATOM 4296 O O . GLY A 1 541 ? 44.227 18.928 -67.909 1.00 29.45 541 GLY A O 1
ATOM 4297 N N . LYS A 1 542 ? 44.708 19.972 -69.832 1.00 29.56 542 LYS A N 1
ATOM 4298 C CA . LYS A 1 542 ? 45.470 21.151 -69.381 1.00 29.56 542 LYS A CA 1
ATOM 4299 C C . LYS A 1 542 ? 44.610 22.428 -69.542 1.00 29.56 542 LYS A C 1
ATOM 4301 O O . LYS A 1 542 ? 43.703 22.402 -70.365 1.00 29.56 542 LYS A O 1
ATOM 4306 N N . VAL A 1 543 ? 45.033 23.544 -68.911 1.00 30.97 543 VAL A N 1
ATOM 4307 C CA . VAL A 1 543 ? 44.666 24.975 -69.187 1.00 30.97 543 VAL A CA 1
ATOM 4308 C C . VAL A 1 543 ? 43.390 25.477 -68.452 1.00 30.97 543 VAL A C 1
ATOM 4310 O O . VAL A 1 543 ? 42.427 24.734 -68.378 1.00 30.97 543 VAL A O 1
ATOM 4313 N N . SER A 1 544 ? 43.254 26.669 -67.832 1.00 28.52 544 SER A N 1
ATOM 4314 C CA . SER A 1 544 ? 43.989 27.960 -67.789 1.00 28.52 544 SER A CA 1
ATOM 4315 C C . SER A 1 544 ? 43.728 28.744 -66.485 1.00 28.52 544 SER A C 1
ATOM 4317 O O . SER A 1 544 ? 42.695 28.596 -65.844 1.00 28.52 544 SER A O 1
ATOM 4319 N N . ALA A 1 545 ? 44.645 29.668 -66.185 1.00 31.30 545 ALA A N 1
ATOM 4320 C CA . ALA A 1 545 ? 44.653 30.649 -65.100 1.00 31.30 545 ALA A CA 1
ATOM 4321 C C . ALA A 1 545 ? 43.766 31.901 -65.305 1.00 31.30 545 ALA A C 1
ATOM 4323 O O . ALA A 1 545 ? 43.614 32.347 -66.441 1.00 31.30 545 ALA A O 1
ATOM 4324 N N . LYS A 1 546 ? 43.334 32.528 -64.188 1.00 31.20 546 LYS A N 1
ATOM 4325 C CA . LYS A 1 546 ? 43.138 33.987 -63.889 1.00 31.20 546 LYS A CA 1
ATOM 4326 C C . LYS A 1 546 ? 42.127 34.124 -62.720 1.00 31.20 546 LYS A C 1
ATOM 4328 O O . LYS A 1 546 ? 41.164 33.384 -62.713 1.00 31.20 546 LYS A O 1
ATOM 4333 N N . ARG A 1 547 ? 42.182 35.030 -61.728 1.00 33.81 547 ARG A N 1
ATOM 4334 C CA . ARG A 1 547 ? 42.979 36.239 -61.441 1.00 33.81 547 ARG A CA 1
ATOM 4335 C C . ARG A 1 547 ? 42.586 36.769 -60.033 1.00 33.81 547 ARG A C 1
ATOM 4337 O O . ARG A 1 547 ? 41.410 36.826 -59.716 1.00 33.81 547 ARG A O 1
ATOM 4344 N N . LYS A 1 548 ? 43.599 37.164 -59.251 1.00 32.25 548 LYS A N 1
ATOM 4345 C CA . LYS A 1 548 ? 43.707 38.169 -58.157 1.00 32.25 548 LYS A CA 1
ATOM 4346 C C . LYS A 1 548 ? 42.465 38.781 -57.444 1.00 32.25 548 LYS A C 1
ATOM 4348 O O . LYS A 1 548 ? 41.729 39.551 -58.044 1.00 32.25 548 LYS A O 1
ATOM 4353 N N . ALA A 1 549 ? 42.500 38.634 -56.108 1.00 31.27 549 ALA A N 1
ATOM 4354 C CA . ALA A 1 549 ? 42.569 39.655 -55.032 1.00 31.27 549 ALA A CA 1
ATOM 4355 C C . ALA A 1 549 ? 41.432 40.676 -54.778 1.00 31.27 549 ALA A C 1
ATOM 4357 O O . ALA A 1 549 ? 41.182 41.532 -55.620 1.00 31.27 549 ALA A O 1
ATOM 4358 N N . ARG A 1 550 ? 40.959 40.747 -53.511 1.00 32.47 550 ARG A N 1
ATOM 4359 C CA . ARG A 1 550 ? 40.854 42.000 -52.716 1.00 32.47 550 ARG A CA 1
ATOM 4360 C C . ARG A 1 550 ? 40.484 41.790 -51.225 1.00 32.47 550 ARG A C 1
ATOM 4362 O O . ARG A 1 550 ? 39.517 41.110 -50.934 1.00 32.47 550 ARG A O 1
ATOM 4369 N N . GLN A 1 551 ? 41.281 42.442 -50.358 1.00 35.75 551 GLN A N 1
ATOM 4370 C CA . GLN A 1 551 ? 41.015 43.080 -49.039 1.00 35.75 551 GLN A CA 1
ATOM 4371 C C . GLN A 1 551 ? 40.245 42.301 -47.945 1.00 35.75 551 GLN A C 1
ATOM 4373 O O . GLN A 1 551 ? 39.103 41.928 -48.138 1.00 35.75 551 GLN A O 1
ATOM 4378 N N . ALA A 1 552 ? 40.815 41.958 -46.780 1.00 31.05 552 ALA A N 1
ATOM 4379 C CA . ALA A 1 552 ? 41.403 42.756 -45.682 1.00 31.05 552 ALA A CA 1
ATOM 4380 C C . ALA A 1 552 ? 40.386 43.449 -44.737 1.00 31.05 552 ALA A C 1
ATOM 4382 O O . ALA A 1 552 ? 39.604 44.285 -45.170 1.00 31.05 552 ALA A O 1
ATOM 4383 N N . LYS A 1 553 ? 40.580 43.180 -43.428 1.00 32.31 553 LYS A N 1
ATOM 4384 C CA . LYS A 1 553 ? 40.055 43.820 -42.194 1.00 32.31 553 LYS A CA 1
ATOM 4385 C C . LYS A 1 553 ? 38.680 43.372 -41.655 1.00 32.31 553 LYS A C 1
ATOM 4387 O O . LYS A 1 553 ? 37.655 43.915 -42.033 1.00 32.31 553 LYS A O 1
ATOM 4392 N N . ARG A 1 554 ? 38.702 42.595 -40.560 1.00 33.56 554 ARG A N 1
ATOM 4393 C CA . ARG A 1 554 ? 38.632 43.112 -39.169 1.00 33.56 554 ARG A CA 1
ATOM 4394 C C . ARG A 1 554 ? 39.005 42.015 -38.153 1.00 33.56 554 ARG A C 1
ATOM 4396 O O . ARG A 1 554 ? 38.358 40.981 -38.086 1.00 33.56 554 ARG A O 1
ATOM 4403 N N . LYS A 1 555 ? 40.072 42.277 -37.381 1.00 34.47 555 LYS A N 1
ATOM 4404 C CA . LYS A 1 555 ? 40.301 41.752 -36.017 1.00 34.47 555 LYS A CA 1
ATOM 4405 C C . LYS A 1 555 ? 39.237 42.398 -35.089 1.00 34.47 555 LYS A C 1
ATOM 4407 O O . LYS A 1 555 ? 38.661 43.404 -35.497 1.00 34.47 555 LYS A O 1
ATOM 4412 N N . THR A 1 556 ? 38.863 41.927 -33.900 1.00 33.97 556 THR A N 1
ATOM 4413 C CA . THR A 1 556 ? 39.623 41.473 -32.711 1.00 33.97 556 THR A CA 1
ATOM 4414 C C . THR A 1 556 ? 38.578 41.104 -31.641 1.00 33.97 556 THR A C 1
ATOM 4416 O O . THR A 1 556 ? 37.618 41.860 -31.518 1.00 33.97 556 THR A O 1
ATOM 4419 N N . SER A 1 557 ? 38.782 40.058 -30.826 1.00 29.86 557 SER A N 1
ATOM 4420 C CA . SER A 1 557 ? 38.280 39.993 -29.432 1.00 29.86 557 SER A CA 1
ATOM 4421 C C . SER A 1 557 ? 38.824 38.757 -28.688 1.00 29.86 557 SER A C 1
ATOM 4423 O O . SER A 1 557 ? 38.328 37.651 -28.867 1.00 29.86 557 SER A O 1
ATOM 4425 N N . THR A 1 558 ? 39.878 38.971 -27.900 1.00 33.38 558 THR A N 1
ATOM 4426 C CA . THR A 1 558 ? 40.445 38.152 -26.798 1.00 33.38 558 THR A CA 1
ATOM 4427 C C . THR A 1 558 ? 41.586 39.021 -26.251 1.00 33.38 558 THR A C 1
ATOM 4429 O O . THR A 1 558 ? 42.305 39.592 -27.066 1.00 33.38 558 THR A O 1
ATOM 4432 N N . ALA A 1 559 ? 41.860 39.214 -24.966 1.00 36.69 559 ALA A N 1
ATOM 4433 C CA . ALA A 1 559 ? 41.440 38.610 -23.708 1.00 36.69 559 ALA A CA 1
ATOM 4434 C C . ALA A 1 559 ? 41.899 39.550 -22.563 1.00 36.69 559 ALA A C 1
ATOM 4436 O O . ALA A 1 559 ? 42.784 40.363 -22.800 1.00 36.69 559 ALA A O 1
ATOM 4437 N N . ASP A 1 560 ? 41.351 39.398 -21.354 1.00 39.56 560 ASP A N 1
ATOM 4438 C CA . ASP A 1 560 ? 42.040 39.543 -20.047 1.00 39.56 560 ASP A CA 1
ATOM 4439 C C . ASP A 1 560 ? 41.016 39.146 -18.963 1.00 39.56 560 ASP A C 1
ATOM 4441 O O . ASP A 1 560 ? 39.866 39.559 -19.048 1.00 39.56 560 ASP A O 1
ATOM 4445 N N . LYS A 1 561 ? 41.191 38.195 -18.034 1.00 39.84 561 LYS A N 1
ATOM 4446 C CA . LYS A 1 561 ? 42.274 37.753 -17.131 1.00 39.84 561 LYS A CA 1
ATOM 4447 C C . LYS A 1 561 ? 42.509 38.684 -15.923 1.00 39.84 561 LYS A C 1
ATOM 4449 O O . LYS A 1 561 ? 43.223 39.664 -16.018 1.00 39.84 561 LYS A O 1
ATOM 4454 N N . ARG A 1 562 ? 41.945 38.234 -14.789 1.00 40.91 562 ARG A N 1
ATOM 4455 C CA . ARG A 1 562 ? 42.370 38.356 -13.375 1.00 40.91 562 ARG A CA 1
ATOM 4456 C C . ARG A 1 562 ? 42.763 39.737 -12.825 1.00 40.91 562 ARG A C 1
ATOM 4458 O O . ARG A 1 562 ? 43.853 40.222 -13.101 1.00 40.91 562 ARG A O 1
ATOM 4465 N N . MET A 1 563 ? 42.009 40.160 -11.810 1.00 40.44 563 MET A N 1
ATOM 4466 C CA . MET A 1 563 ? 42.505 40.204 -10.428 1.00 40.44 563 MET A CA 1
ATOM 4467 C C . MET A 1 563 ? 41.418 39.724 -9.475 1.00 40.44 563 MET A C 1
ATOM 4469 O O . MET A 1 563 ? 40.237 39.987 -9.793 1.00 40.44 563 MET A O 1
#

Radius of gyration: 37.13 Å; chains: 1; bounding box: 124×87×106 Å

Foldseek 3Di:
DDDPQPWDKDKDKQDAQHDPVSLVQVLVQLLLCLVPPVLLAQDHSVVSVPDDSVVSSCVSNPPQKIKMWMWIWTFDDDPVDTDTDIHTFWMKMKGWQVQVVQAPCVVPDQPVVVVCVVVLQEIEMEIWDTAGHPVCPPVCPSLVNLLVNVVCQLPDDRPDDALHKYKYKFKAFPVQVVQVVSCVVSAWDWGDWDDDDPTIITMIMHIPFKHKDKADAQHDLVSLVLCLVQLLVCQVPPVVQDPDHSVVSVPDDSVVSSCVSNPPQKIKMFMAGRHPRHTFWIKIKHWPSNCVPDPLPDPDDPVVSVCVVVLQEIEIEIGDTDGHPVCPPVCSSLNNLVVNVVCQVPDQRPDDPDDVVSPRPRHYDYDYDDDPVPVSVVVSVVVVVDDDDDDDDPPPPDDDDDDDDDDDDDDDDDDDDDDDDDDDDDDDDDDDDDDDDDDDDDDPPVDDDDPDPVVVVVVVVVVVVVVVVVVVVVVVVVVPPPDPPDDDPDDDDPPDPDNDPRGGFHWDQDPVRRTYRDDYDDDDDDDPDDDDDDDDDDDDDDDDDDDDDDDDDDDDDDDDDDD